Protein AF-A0AAW0FGU8-F1 (afdb_monomer_lite)

Radius of gyration: 31.49 Å; chains: 1; bounding box: 56×89×68 Å

Sequence (463 aa):
MLFLRPDGFQIVSLPYLSRLSPVSTYTFKPSKFNVHYHASGVPIQNTLNVLKDVLYTWLDIPKSREAEYSCILVDMLQKHLGAVVLYLPGVRKMCYDVPPWVYTNLTESQGTHFQEEPLRAFDSAVKRLRTKMLVSPEGNQLSKLWSSYIKFITNIRSGPRGVPVAIQEYNNPVLSPLHFQRFTEFLRHSLLFVGGKLPPSDKFYNLLNDQPDFFLPLREFAPSWHNFVSQTKGHARYLQTPLGLFNLLVFRILCFNTPAARQESFTFTLQTLKDFRWRHRKDQSYYFNSHSYGSPCDGWEKESLMERYWLTANHTWPAWIKEKETNDDLNSFSKFVDWLDNSKDPSDGVRDFFMVGDLTGMLIAGDLAYAGVIDKPTVEEMGKLIAKVSKGAIAGLVYLRLLPQQPKNYIYPEYQVVHAFKEIHNHLKDELSDEEWNNMGMDTIVLEHSLCKLKRMYREKVV

Structure (mmCIF, N/CA/C/O backbone):
data_AF-A0AAW0FGU8-F1
#
_entry.id   AF-A0AAW0FGU8-F1
#
loop_
_atom_site.group_PDB
_atom_site.id
_atom_site.type_symbol
_atom_site.label_atom_id
_atom_site.label_alt_id
_atom_site.label_comp_id
_atom_site.label_asym_id
_atom_site.label_entity_id
_atom_site.label_seq_id
_atom_site.pdbx_PDB_ins_code
_atom_site.Cartn_x
_atom_site.Cartn_y
_atom_site.Cartn_z
_atom_site.occupancy
_atom_site.B_iso_or_equiv
_atom_site.auth_seq_id
_atom_site.auth_comp_id
_atom_site.auth_asym_id
_atom_site.auth_atom_id
_atom_site.pdbx_PDB_model_num
ATOM 1 N N . MET A 1 1 ? -26.557 59.900 10.340 1.00 42.66 1 MET A N 1
ATOM 2 C CA . MET A 1 1 ? -26.204 60.227 8.934 1.00 42.66 1 MET A CA 1
ATOM 3 C C . MET A 1 1 ? -24.879 60.983 8.961 1.00 42.66 1 MET A C 1
ATOM 5 O O . MET A 1 1 ? -24.715 61.793 9.865 1.00 42.66 1 MET A O 1
ATOM 9 N N . LEU A 1 2 ? -23.929 60.695 8.064 1.00 33.50 2 LEU A N 1
ATOM 10 C CA . LEU A 1 2 ? -22.627 61.384 8.010 1.00 33.50 2 LEU A CA 1
ATOM 11 C C . LEU A 1 2 ? -22.703 62.557 7.027 1.00 33.50 2 LEU A C 1
ATOM 13 O O . LEU A 1 2 ? -23.061 62.350 5.872 1.00 33.50 2 LEU A O 1
ATOM 17 N N . PHE A 1 3 ? -22.341 63.760 7.478 1.00 35.31 3 PHE A N 1
ATOM 18 C CA . PHE A 1 3 ? -22.132 64.911 6.601 1.00 35.31 3 PHE A CA 1
ATOM 19 C C . PHE A 1 3 ? -20.652 65.289 6.602 1.00 35.31 3 PHE A C 1
ATOM 21 O O . PHE A 1 3 ? -20.038 65.450 7.659 1.00 35.31 3 PHE A O 1
ATOM 28 N N . LEU A 1 4 ? -20.092 65.428 5.405 1.00 29.98 4 LEU A N 1
ATOM 29 C CA . LEU A 1 4 ? -18.743 65.932 5.179 1.00 29.98 4 LEU A CA 1
ATOM 30 C C . LEU A 1 4 ? -18.777 67.460 5.112 1.00 29.98 4 LEU A C 1
ATOM 32 O O . LEU A 1 4 ? -19.559 68.028 4.348 1.00 29.98 4 LEU A O 1
ATOM 36 N N . ARG A 1 5 ? -17.916 68.118 5.893 1.00 39.12 5 ARG A N 1
ATOM 37 C CA . ARG A 1 5 ? -17.598 69.542 5.744 1.00 39.12 5 ARG A CA 1
ATOM 38 C C . ARG A 1 5 ? -16.088 69.732 5.549 1.00 39.12 5 ARG A C 1
ATOM 40 O O . ARG A 1 5 ? -15.323 68.837 5.912 1.00 39.12 5 ARG A O 1
ATOM 47 N N . PRO A 1 6 ? -15.652 70.870 4.978 1.00 31.75 6 PRO A N 1
ATOM 48 C CA . PRO A 1 6 ? -14.249 71.108 4.619 1.00 31.75 6 PRO A CA 1
ATOM 49 C C . PRO A 1 6 ? -13.263 71.072 5.799 1.00 31.75 6 PRO A C 1
ATOM 51 O O . PRO A 1 6 ? -12.065 70.905 5.604 1.00 31.75 6 PRO A O 1
ATOM 54 N N . ASP A 1 7 ? -13.761 71.220 7.020 1.00 35.84 7 ASP A N 1
ATOM 55 C CA . ASP A 1 7 ? -13.011 71.397 8.260 1.00 35.84 7 ASP A CA 1
ATOM 56 C C . ASP A 1 7 ? -13.161 70.223 9.253 1.00 35.84 7 ASP A C 1
ATOM 58 O O . ASP A 1 7 ? -12.647 70.280 10.371 1.00 35.84 7 ASP A O 1
ATOM 62 N N . GLY A 1 8 ? -13.797 69.121 8.832 1.00 44.16 8 GLY A N 1
ATOM 63 C CA . GLY A 1 8 ? -13.854 67.862 9.582 1.00 44.16 8 GLY A CA 1
ATOM 64 C C . GLY A 1 8 ? -15.166 67.087 9.418 1.00 44.16 8 GLY A C 1
ATOM 65 O O . GLY A 1 8 ? -16.109 67.525 8.759 1.00 44.16 8 GLY A O 1
ATOM 66 N N . PHE A 1 9 ? -15.231 65.908 10.044 1.00 39.41 9 PHE A N 1
ATOM 67 C CA . PHE A 1 9 ? -16.440 65.080 10.088 1.00 39.41 9 PHE A CA 1
ATOM 68 C C . PHE A 1 9 ? -17.276 65.426 11.317 1.00 39.41 9 PHE A C 1
ATOM 70 O O . PHE A 1 9 ? -16.762 65.436 12.435 1.00 39.41 9 PHE A O 1
ATOM 77 N N . GLN A 1 10 ? -18.578 65.640 11.129 1.00 41.81 10 GLN A N 1
ATOM 78 C CA . GLN A 1 10 ? -19.518 65.772 12.238 1.00 41.81 10 GLN A CA 1
ATOM 79 C C . GLN A 1 10 ? -20.433 64.544 12.276 1.00 41.81 10 GLN A C 1
ATOM 81 O O . GLN A 1 10 ? -21.208 64.296 11.351 1.00 41.81 10 GLN A O 1
ATOM 86 N N . ILE A 1 11 ? -20.350 63.762 13.355 1.00 44.09 11 ILE A N 1
ATOM 87 C CA . ILE A 1 11 ? -21.273 62.650 13.606 1.00 44.09 11 ILE A CA 1
ATOM 88 C C . ILE A 1 11 ? -22.478 63.216 14.350 1.00 44.09 11 ILE A C 1
ATOM 90 O O . ILE A 1 11 ? -22.452 63.390 15.567 1.00 44.09 11 ILE A O 1
ATOM 94 N N . VAL A 1 12 ? -23.549 63.510 13.620 1.00 42.56 12 VAL A N 1
ATOM 95 C CA . VAL A 1 12 ? -24.823 63.894 14.233 1.00 42.56 12 VAL A CA 1
ATOM 96 C C . VAL A 1 12 ? -25.651 62.623 14.424 1.00 42.56 12 VAL A C 1
ATOM 98 O O . VAL A 1 12 ? -26.242 62.100 13.482 1.00 42.56 12 VAL A O 1
ATOM 101 N N . SER A 1 13 ? -25.576 62.103 15.653 1.00 42.41 13 SER A N 1
ATOM 102 C CA . SER A 1 13 ? -26.371 61.039 16.289 1.00 42.41 13 SER A CA 1
ATOM 103 C C . SER A 1 13 ? -26.684 59.768 15.475 1.00 42.41 13 SER A C 1
ATOM 105 O O . SER A 1 13 ? -27.428 59.783 14.494 1.00 42.41 13 SER A O 1
ATOM 107 N N . LEU A 1 14 ? -26.229 58.618 15.979 1.00 40.19 14 LEU A N 1
ATOM 108 C CA . LEU A 1 14 ? -26.871 57.327 15.715 1.00 40.19 14 LEU A CA 1
ATOM 109 C C . LEU A 1 14 ? -27.988 57.132 16.759 1.00 40.19 14 LEU A C 1
ATOM 111 O O . LEU A 1 14 ? -27.693 57.260 17.950 1.00 40.19 14 LEU A O 1
ATOM 115 N N . PRO A 1 15 ? -29.237 56.810 16.368 1.00 37.16 15 PRO A N 1
ATOM 116 C CA . PRO A 1 15 ? -30.381 56.728 17.290 1.00 37.16 15 PRO A CA 1
ATOM 117 C C . PRO A 1 15 ? -30.185 55.785 18.487 1.00 37.16 15 PRO A C 1
ATOM 119 O O . PRO A 1 15 ? -30.842 55.942 19.510 1.00 37.16 15 PRO A O 1
ATOM 122 N N . TYR A 1 16 ? -29.265 54.825 18.378 1.00 39.44 16 TYR A N 1
ATOM 123 C CA . TYR A 1 16 ? -28.982 53.840 19.422 1.00 39.44 16 TYR A CA 1
ATOM 124 C C . TYR A 1 16 ? -27.966 54.299 20.483 1.00 39.44 16 TYR A C 1
ATOM 126 O O . TYR A 1 16 ? -27.900 53.688 21.545 1.00 39.44 16 TYR A O 1
ATOM 134 N N . LEU A 1 17 ? -27.205 55.377 20.250 1.00 40.84 17 LEU A N 1
ATOM 135 C CA . LEU A 1 17 ? -26.174 55.858 21.188 1.00 40.84 17 LEU A CA 1
ATOM 136 C C . LEU A 1 17 ? -26.654 56.969 22.137 1.00 40.84 17 LEU A C 1
ATOM 138 O O . LEU A 1 17 ? -26.015 57.215 23.156 1.00 40.84 17 LEU A O 1
ATOM 142 N N . SER A 1 18 ? -27.801 57.600 21.870 1.00 41.78 18 SER A N 1
ATOM 143 C CA . SER A 1 18 ? -28.363 58.670 22.714 1.00 41.78 18 SER A CA 1
ATOM 144 C C . SER A 1 18 ? -28.844 58.199 24.094 1.00 41.78 18 SER A C 1
ATOM 146 O O . SER A 1 18 ? -29.139 59.027 24.950 1.00 41.78 18 SER A O 1
ATOM 148 N N . ARG A 1 19 ? -28.904 56.881 24.335 1.00 43.34 19 ARG A N 1
ATOM 149 C CA . ARG A 1 19 ? -29.298 56.297 25.628 1.00 43.34 19 ARG A CA 1
ATOM 150 C C . ARG A 1 19 ? -28.135 56.037 26.591 1.00 43.34 19 ARG A C 1
ATOM 152 O O . ARG A 1 19 ? -28.401 55.710 27.741 1.00 43.34 19 ARG A O 1
ATOM 159 N N . LEU A 1 20 ? -26.876 56.167 26.156 1.00 40.97 20 LEU A N 1
ATOM 160 C CA . LEU A 1 20 ? -25.706 55.804 26.975 1.00 40.97 20 LEU A CA 1
ATOM 161 C C . LEU A 1 20 ? -24.888 56.997 27.500 1.00 40.97 20 LEU A C 1
ATOM 163 O O . LEU A 1 20 ? -24.044 56.793 28.365 1.00 40.97 20 LEU A O 1
ATOM 167 N N . SER A 1 21 ? -25.136 58.228 27.037 1.00 38.25 21 SER A N 1
ATOM 168 C CA . SER A 1 21 ? -24.604 59.469 27.633 1.00 38.25 21 SER A CA 1
ATOM 169 C C . SER A 1 21 ? -25.228 60.697 26.943 1.00 38.25 21 SER A C 1
ATOM 171 O O . SER A 1 21 ? -25.396 60.656 25.719 1.00 38.25 21 SER A O 1
ATOM 173 N N . PRO A 1 22 ? -25.580 61.792 27.648 1.00 35.50 22 PRO A N 1
ATOM 174 C CA . PRO A 1 22 ? -26.042 63.009 26.992 1.00 35.50 22 PRO A CA 1
ATOM 175 C C . PRO A 1 22 ? -24.911 63.657 26.174 1.00 35.50 22 PRO A C 1
ATOM 177 O O . PRO A 1 22 ? -23.786 63.828 26.634 1.00 35.50 22 PRO A O 1
ATOM 180 N N . VAL A 1 23 ? -25.266 63.970 24.926 1.00 40.06 23 VAL A N 1
ATOM 181 C CA . VAL A 1 23 ? -24.579 64.759 23.889 1.00 40.06 23 VAL A CA 1
ATOM 182 C C . VAL A 1 23 ? -23.199 65.303 24.280 1.00 40.06 23 VAL A C 1
ATOM 184 O O . VAL A 1 23 ? -23.074 66.355 24.899 1.00 40.06 23 VAL A O 1
ATOM 187 N N . SER A 1 24 ? -22.148 64.623 23.825 1.00 36.38 24 SER A N 1
ATOM 188 C CA . SER A 1 24 ? -20.802 65.191 23.734 1.00 36.38 24 SER A CA 1
ATOM 189 C C . SER A 1 24 ? -20.474 65.416 22.262 1.00 36.38 24 SER A C 1
ATOM 191 O O . SER A 1 24 ? -20.424 64.470 21.475 1.00 36.38 24 SER A O 1
ATOM 193 N N . THR A 1 25 ? -20.297 66.672 21.868 1.00 37.66 25 THR A N 1
ATOM 194 C CA . THR A 1 25 ? -19.850 67.041 20.523 1.00 37.66 25 THR A CA 1
ATOM 195 C C . THR A 1 25 ? -18.331 66.903 20.475 1.00 37.66 25 THR A C 1
ATOM 197 O O . THR A 1 25 ? -17.628 67.602 21.200 1.00 37.66 25 THR A O 1
ATOM 200 N N . TYR A 1 26 ? -17.811 66.002 19.642 1.00 38.72 26 TYR A N 1
ATOM 201 C CA . TYR A 1 26 ? -16.367 65.820 19.481 1.00 38.72 26 TYR A CA 1
ATOM 202 C C . TYR A 1 26 ? -15.890 66.543 18.224 1.00 38.72 26 TYR A C 1
ATOM 204 O O . TYR A 1 26 ? -16.331 66.226 17.120 1.00 38.72 26 TYR A O 1
ATOM 212 N N . THR A 1 27 ? -14.969 67.489 18.394 1.00 34.97 27 THR A N 1
ATOM 213 C CA . THR A 1 27 ? -14.292 68.173 17.287 1.00 34.97 27 THR A CA 1
ATOM 214 C C . THR A 1 27 ? -12.825 67.770 17.305 1.00 34.97 27 THR A C 1
ATOM 216 O O . THR A 1 27 ? -12.114 68.044 18.270 1.00 34.97 27 THR A O 1
ATOM 219 N N . PHE A 1 28 ? -12.361 67.102 16.252 1.00 34.12 28 PHE A N 1
ATOM 220 C CA . PHE A 1 28 ? -10.967 66.683 16.131 1.00 34.12 28 PHE A CA 1
ATOM 221 C C . PHE A 1 28 ? -10.153 67.774 15.418 1.00 34.12 28 PHE A C 1
ATOM 223 O O . PHE A 1 28 ? -10.487 68.147 14.296 1.00 34.12 28 PHE A O 1
ATOM 230 N N . LYS A 1 29 ? -9.083 68.283 16.049 1.00 34.47 29 LYS A N 1
ATOM 231 C CA . LYS A 1 29 ? -8.092 69.172 15.413 1.00 34.47 29 LYS A CA 1
ATOM 232 C C . LYS A 1 29 ? -6.699 68.536 15.483 1.00 34.47 29 LYS A C 1
ATOM 234 O O . LYS A 1 29 ? -6.227 68.259 16.586 1.00 34.47 29 LYS A O 1
ATOM 239 N N . PRO A 1 30 ? -6.014 68.311 14.351 1.00 33.72 30 PRO A N 1
ATOM 240 C CA . PRO A 1 30 ? -4.743 67.607 14.354 1.00 33.72 30 PRO A CA 1
ATOM 241 C C . PRO A 1 30 ? -3.573 68.584 14.523 1.00 33.72 30 PRO A C 1
ATOM 243 O O . PRO A 1 30 ? -3.011 69.054 13.540 1.00 33.72 30 PRO A O 1
ATOM 246 N N . SER A 1 31 ? -3.148 68.857 15.760 1.00 35.03 31 SER A N 1
ATOM 247 C CA . SER A 1 31 ? -1.745 69.228 16.009 1.00 35.03 31 SER A CA 1
ATOM 248 C C . SER A 1 31 ? -1.319 69.053 17.474 1.00 35.03 31 SER A C 1
ATOM 250 O O . SER A 1 31 ? -1.794 69.770 18.346 1.00 35.03 31 SER A O 1
ATOM 252 N N . LYS A 1 32 ? -0.337 68.161 17.672 1.00 37.69 32 LYS A N 1
ATOM 253 C CA . LYS A 1 32 ? 0.725 68.154 18.702 1.00 37.69 32 LYS A CA 1
ATOM 254 C C . LYS A 1 32 ? 0.343 68.170 20.203 1.00 37.69 32 LYS A C 1
ATOM 256 O O . LYS A 1 32 ? 0.191 69.230 20.791 1.00 37.69 32 LYS A O 1
ATOM 261 N N . PHE A 1 33 ? 0.384 66.979 20.819 1.00 35.44 33 PHE A N 1
ATOM 262 C CA . PHE A 1 33 ? 1.304 66.501 21.889 1.00 35.44 33 PHE A CA 1
ATOM 263 C C . PHE A 1 33 ? 0.631 65.619 22.962 1.00 35.44 33 PHE A C 1
ATOM 265 O O . PHE A 1 33 ? -0.576 65.669 23.165 1.00 35.44 33 PHE A O 1
ATOM 272 N N . ASN A 1 34 ? 1.478 64.792 23.595 1.00 36.25 34 ASN A N 1
ATOM 273 C CA . ASN A 1 34 ? 1.285 63.910 24.754 1.00 36.25 34 ASN A CA 1
ATOM 274 C C . ASN A 1 34 ? 0.032 64.156 25.604 1.00 36.25 34 ASN A C 1
ATOM 276 O O . ASN A 1 34 ? -0.145 65.232 26.171 1.00 36.25 34 ASN A O 1
ATOM 280 N N . VAL A 1 35 ? -0.751 63.094 25.806 1.00 31.06 35 VAL A N 1
ATOM 281 C CA . VAL A 1 35 ? -1.827 63.068 26.798 1.00 31.06 35 VAL A CA 1
ATOM 282 C C . VAL A 1 35 ? -1.398 62.199 27.979 1.00 31.06 35 VAL A C 1
ATOM 284 O O . VAL A 1 35 ? -1.205 60.993 27.831 1.00 31.06 35 VAL A O 1
ATOM 287 N N . HIS A 1 36 ? -1.257 62.810 29.156 1.00 28.75 36 HIS A N 1
ATOM 288 C CA . HIS A 1 36 ? -1.268 62.085 30.426 1.00 28.75 36 HIS A CA 1
ATOM 289 C C . HIS A 1 36 ? -2.723 61.853 30.838 1.00 28.75 36 HIS A C 1
ATOM 291 O O . HIS A 1 36 ? -3.495 62.804 30.944 1.00 28.75 36 HIS A O 1
ATOM 297 N N . TYR A 1 37 ? -3.089 60.597 31.091 1.00 32.12 37 TYR A N 1
ATOM 298 C CA . TYR A 1 37 ? -4.402 60.245 31.623 1.00 32.12 37 TYR A CA 1
ATOM 299 C C . TYR A 1 37 ? -4.296 59.846 33.095 1.00 32.12 37 TYR A C 1
ATOM 301 O O . TYR A 1 37 ? -3.617 58.881 33.437 1.00 32.12 37 TYR A O 1
ATOM 309 N N . HIS A 1 38 ? -5.050 60.546 33.941 1.00 37.31 38 HIS A N 1
ATOM 310 C CA . HIS A 1 38 ? -5.568 60.020 35.200 1.00 37.31 38 HIS A CA 1
ATOM 311 C C . HIS A 1 38 ? -7.092 59.928 35.070 1.00 37.31 38 HIS A C 1
ATOM 313 O O . HIS A 1 38 ? -7.785 60.934 35.176 1.00 37.31 38 HIS A O 1
ATOM 319 N N . ALA A 1 39 ? -7.610 58.729 34.796 1.00 34.81 39 ALA A N 1
ATOM 320 C CA . ALA A 1 39 ? -9.030 58.397 34.928 1.00 34.81 39 ALA A CA 1
ATOM 321 C C . ALA A 1 39 ? -9.208 56.870 34.990 1.00 34.81 39 ALA A C 1
ATOM 323 O O . ALA A 1 39 ? -8.547 56.118 34.275 1.00 34.81 39 ALA A O 1
ATOM 324 N N . SER A 1 40 ? -10.087 56.414 35.876 1.00 40.50 40 SER A N 1
ATOM 325 C CA . SER A 1 40 ? -10.296 55.024 36.286 1.00 40.50 40 SER A CA 1
ATOM 326 C C . SER A 1 40 ? -10.859 54.110 35.179 1.00 40.50 40 SER A C 1
ATOM 328 O O . SER A 1 40 ? -12.062 53.945 35.000 1.00 40.50 40 SER A O 1
ATOM 330 N N . GLY A 1 41 ? -9.948 53.448 34.466 1.00 46.19 41 GLY A N 1
ATOM 331 C CA . GLY A 1 41 ? -9.896 51.990 34.269 1.00 46.19 41 GLY A CA 1
ATOM 332 C C . GLY A 1 41 ? -10.886 51.275 33.339 1.00 46.19 41 GLY A C 1
ATOM 333 O O . GLY A 1 41 ? -10.450 50.401 32.599 1.00 46.19 41 GLY A O 1
ATOM 334 N N . VAL A 1 42 ? -12.187 51.576 33.348 1.00 44.78 42 VAL A N 1
ATOM 335 C CA . VAL A 1 42 ? -13.185 50.640 32.767 1.00 44.78 42 VAL A CA 1
ATOM 336 C C . VAL A 1 42 ? -14.024 51.233 31.621 1.00 44.78 42 VAL A C 1
ATOM 338 O O . VAL A 1 42 ? -14.123 50.592 30.572 1.00 44.78 42 VAL A O 1
ATOM 341 N N . PRO A 1 43 ? -14.571 52.463 31.708 1.00 45.34 43 PRO A N 1
ATOM 342 C CA . PRO A 1 43 ? -15.456 52.983 30.655 1.00 45.34 43 PRO A CA 1
ATOM 343 C C . PRO A 1 43 ? -14.722 53.346 29.352 1.00 45.34 43 PRO A C 1
ATOM 345 O O . PRO A 1 43 ? -15.242 53.144 28.252 1.00 45.34 43 PRO A O 1
ATOM 348 N N . ILE A 1 44 ? -13.483 53.838 29.464 1.00 45.84 44 ILE A N 1
ATOM 349 C CA . ILE A 1 44 ? -12.652 54.219 28.311 1.00 45.84 44 ILE A CA 1
ATOM 350 C C . ILE A 1 44 ? -12.222 52.975 27.531 1.00 45.84 44 ILE A C 1
ATOM 352 O O . ILE A 1 44 ? -12.297 52.959 26.305 1.00 45.84 44 ILE A O 1
ATOM 356 N N . GLN A 1 45 ? -11.840 51.906 28.234 1.00 45.94 45 GLN A N 1
ATOM 357 C CA . GLN A 1 45 ? -11.391 50.675 27.592 1.00 45.94 45 GLN A CA 1
ATOM 358 C C . GLN A 1 45 ? -12.525 49.994 26.819 1.00 45.94 45 GLN A C 1
ATOM 360 O O . GLN A 1 45 ? -12.317 49.546 25.694 1.00 45.94 45 GLN A O 1
ATOM 365 N N . ASN A 1 46 ? -13.740 49.992 27.369 1.00 46.12 46 ASN A N 1
ATOM 366 C CA . ASN A 1 46 ? -14.908 49.431 26.689 1.00 46.12 46 ASN A CA 1
ATOM 367 C C . ASN A 1 46 ? -15.283 50.237 25.439 1.00 46.12 46 ASN A C 1
ATOM 369 O O . ASN A 1 46 ? -15.575 49.658 24.395 1.00 46.12 46 ASN A O 1
ATOM 373 N N . THR A 1 47 ? -15.188 51.566 25.508 1.00 45.28 47 THR A N 1
ATOM 374 C CA . THR A 1 47 ? -15.439 52.446 24.357 1.00 45.28 47 THR A CA 1
ATOM 375 C C . THR A 1 47 ? -14.390 52.246 23.257 1.00 45.28 47 THR A C 1
ATOM 377 O O . THR A 1 47 ? -14.739 52.160 22.082 1.00 45.28 47 THR A O 1
ATOM 380 N N . LEU A 1 48 ? -13.112 52.098 23.627 1.00 45.00 48 LEU A N 1
ATOM 381 C CA . LEU A 1 48 ? -12.025 51.802 22.689 1.00 45.00 48 LEU A CA 1
ATOM 382 C C . LEU A 1 48 ? -12.165 50.419 22.048 1.00 45.00 48 LEU A C 1
ATOM 384 O O . LEU A 1 48 ? -11.873 50.275 20.865 1.00 45.00 48 LEU A O 1
ATOM 388 N N . ASN A 1 49 ? -12.627 49.419 22.796 1.00 50.94 49 ASN A N 1
ATOM 389 C CA . ASN A 1 49 ? -12.833 48.072 22.269 1.00 50.94 49 ASN A CA 1
ATOM 390 C C . ASN A 1 49 ? -13.991 48.038 21.259 1.00 50.94 49 ASN A C 1
ATOM 392 O O . ASN A 1 49 ? -13.834 47.473 20.183 1.00 50.94 49 ASN A O 1
ATOM 396 N N . VAL A 1 50 ? -15.101 48.728 21.540 1.00 51.22 50 VAL A N 1
ATOM 397 C CA . VAL A 1 50 ? -16.225 48.842 20.593 1.00 51.22 50 VAL A CA 1
ATOM 398 C C . VAL A 1 50 ? -15.818 49.622 19.338 1.00 51.22 50 VAL A C 1
ATOM 400 O O . VAL A 1 50 ? -16.138 49.205 18.228 1.00 51.22 50 VAL A O 1
ATOM 403 N N . LEU A 1 51 ? -15.066 50.719 19.481 1.00 45.25 51 LEU A N 1
ATOM 404 C CA . LEU A 1 51 ? -14.526 51.465 18.337 1.00 45.25 51 LEU A CA 1
ATOM 405 C C . LEU A 1 51 ? -13.566 50.617 17.498 1.00 45.25 51 LEU A C 1
ATOM 407 O O . LEU A 1 51 ? -13.631 50.674 16.273 1.00 45.25 51 LEU A O 1
ATOM 411 N N . LYS A 1 52 ? -12.712 49.808 18.135 1.00 48.22 52 LYS A N 1
ATOM 412 C CA . LYS A 1 52 ? -11.833 48.860 17.442 1.00 48.22 52 LYS A CA 1
ATOM 413 C C . LYS A 1 52 ? -12.624 47.807 16.681 1.00 48.22 52 LYS A C 1
ATOM 415 O O . LYS A 1 52 ? -12.344 47.607 15.510 1.00 48.22 52 LYS A O 1
ATOM 420 N N . ASP A 1 53 ? -13.635 47.197 17.290 1.00 49.06 53 ASP A N 1
ATOM 421 C CA . ASP A 1 53 ? -14.450 46.176 16.626 1.00 49.06 53 ASP A CA 1
ATOM 422 C C . ASP A 1 53 ? -15.242 46.738 15.445 1.00 49.06 53 ASP A C 1
ATOM 424 O O . ASP A 1 53 ? -15.332 46.091 14.398 1.00 49.06 53 ASP A O 1
ATOM 428 N N . VAL A 1 54 ? -15.767 47.959 15.577 1.00 45.06 54 VAL A N 1
ATOM 429 C CA . VAL A 1 54 ? -16.416 48.665 14.469 1.00 45.06 54 VAL A CA 1
ATOM 430 C C . VAL A 1 54 ? -15.400 48.942 13.367 1.00 45.06 54 VAL A C 1
ATOM 432 O O . VAL A 1 54 ? -15.667 48.587 12.228 1.00 45.06 54 VAL A O 1
ATOM 435 N N . LEU A 1 55 ? -14.220 49.487 13.680 1.00 43.44 55 LEU A N 1
ATOM 436 C CA . LEU A 1 55 ? -13.186 49.782 12.681 1.00 43.44 55 LEU A CA 1
ATOM 437 C C . LEU A 1 55 ? -12.633 48.519 12.008 1.00 43.44 55 LEU A C 1
ATOM 439 O O . LEU A 1 55 ? -12.464 48.521 10.796 1.00 43.44 55 LEU A O 1
ATOM 443 N N . TYR A 1 56 ? -12.413 47.429 12.744 1.00 51.69 56 TYR A N 1
ATOM 444 C CA . TYR A 1 56 ? -11.971 46.151 12.180 1.00 51.69 56 TYR A CA 1
ATOM 445 C C . TYR A 1 56 ? -13.030 45.525 11.277 1.00 51.69 56 TYR A C 1
ATOM 447 O O . TYR A 1 56 ? -12.687 44.966 10.245 1.00 51.69 56 TYR A O 1
ATOM 455 N N . THR A 1 57 ? -14.311 45.660 11.625 1.00 46.81 57 THR A N 1
ATOM 456 C CA . THR A 1 57 ? -15.414 45.160 10.793 1.00 46.81 57 THR A CA 1
ATOM 457 C C . THR A 1 57 ? -15.638 46.043 9.563 1.00 46.81 57 THR A C 1
ATOM 459 O O . THR A 1 57 ? -15.953 45.541 8.493 1.00 46.81 57 THR A O 1
ATOM 462 N N . TRP A 1 58 ? -15.469 47.361 9.692 1.00 41.34 58 TRP A N 1
ATOM 463 C CA . TRP A 1 58 ? -15.688 48.306 8.593 1.00 41.34 58 TRP A CA 1
ATOM 464 C C . TRP A 1 58 ? -14.529 48.339 7.594 1.00 41.34 58 TRP A C 1
ATOM 466 O O . TRP A 1 58 ? -14.747 48.590 6.414 1.00 41.34 58 TRP A O 1
ATOM 476 N N . LEU A 1 59 ? -13.309 48.079 8.069 1.00 41.03 59 LEU A N 1
ATOM 477 C CA . LEU A 1 59 ? -12.087 48.037 7.264 1.00 41.03 59 LEU A CA 1
ATOM 478 C C . LEU A 1 59 ? -11.652 46.603 6.915 1.00 41.03 59 LEU A C 1
ATOM 480 O O . LEU A 1 59 ? -10.580 46.437 6.349 1.00 41.03 59 LEU A O 1
ATOM 484 N N . ASP A 1 60 ? -12.446 45.594 7.289 1.00 43.69 60 ASP A N 1
ATOM 485 C CA . ASP A 1 60 ? -12.203 44.153 7.089 1.00 43.69 60 ASP A CA 1
ATOM 486 C C . ASP A 1 60 ? -10.803 43.669 7.542 1.00 43.69 60 ASP A C 1
ATOM 488 O O . ASP A 1 60 ? -10.171 42.800 6.944 1.00 43.69 60 ASP A O 1
ATOM 492 N N . ILE A 1 61 ? -10.281 44.256 8.626 1.00 48.72 61 ILE A N 1
ATOM 493 C CA . ILE A 1 61 ? -8.954 43.937 9.176 1.00 48.72 61 ILE A CA 1
ATOM 494 C C . ILE A 1 61 ? -9.045 42.642 10.014 1.00 48.72 61 ILE A C 1
ATOM 496 O O . ILE A 1 61 ? -9.934 42.537 10.8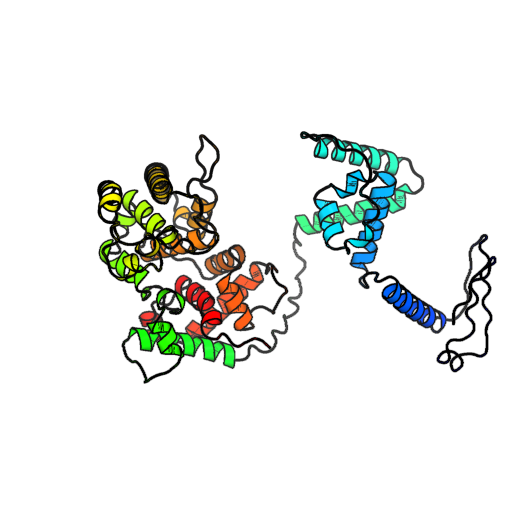67 1.00 48.72 61 ILE A O 1
ATOM 500 N N . PRO A 1 62 ? -8.123 41.665 9.851 1.00 49.94 62 PRO A N 1
ATOM 501 C CA . PRO A 1 62 ? -8.150 40.416 10.613 1.00 49.94 62 PRO A CA 1
ATOM 502 C C . PRO A 1 62 ? -8.069 40.648 12.130 1.00 49.94 62 PRO A C 1
ATOM 504 O O . PRO A 1 62 ? -7.214 41.383 12.616 1.00 49.94 62 PRO A O 1
ATOM 507 N N . LYS A 1 63 ? -8.937 39.972 12.894 1.00 50.66 63 LYS A N 1
ATOM 508 C CA . LYS A 1 63 ? -9.116 40.186 14.345 1.00 50.66 63 LYS A CA 1
ATOM 509 C C . LYS A 1 63 ? -8.048 39.533 15.244 1.00 50.66 63 LYS A C 1
ATOM 511 O O . LYS A 1 63 ? -8.140 39.662 16.464 1.00 50.66 63 LYS A O 1
ATOM 516 N N . SER A 1 64 ? -7.066 38.806 14.698 1.00 62.94 64 SER A N 1
ATOM 517 C CA . SER A 1 64 ? -6.047 38.124 15.513 1.00 62.94 64 SER A CA 1
ATOM 518 C C . SER A 1 64 ? -4.793 38.984 15.708 1.00 62.94 64 SER A C 1
ATOM 520 O O . SER A 1 64 ? -4.272 39.591 14.772 1.00 62.94 64 SER A O 1
ATOM 522 N N . ARG A 1 65 ? -4.261 38.996 16.938 1.00 53.75 65 ARG A N 1
ATOM 523 C CA . ARG A 1 65 ? -3.005 39.697 17.273 1.00 53.75 65 ARG A CA 1
ATOM 524 C C . ARG A 1 65 ? -1.822 39.218 16.427 1.00 53.75 65 ARG A C 1
ATOM 526 O O . ARG A 1 65 ? -0.930 39.996 16.121 1.00 53.75 65 ARG A O 1
ATOM 533 N N . GLU A 1 66 ? -1.808 37.949 16.035 1.00 49.41 66 GLU A N 1
ATOM 534 C CA . GLU A 1 66 ? -0.748 37.372 15.200 1.00 49.41 66 GLU A CA 1
ATOM 535 C C . GLU A 1 66 ? -0.746 37.946 13.778 1.00 49.41 66 GLU A C 1
ATOM 537 O O . GLU A 1 66 ? 0.326 38.215 13.228 1.00 49.41 66 GLU A O 1
ATOM 542 N N . ALA A 1 67 ? -1.925 38.212 13.207 1.00 52.59 67 ALA A N 1
ATOM 543 C CA . ALA A 1 67 ? -2.045 38.893 11.922 1.00 52.59 67 ALA A CA 1
ATOM 544 C C . ALA A 1 67 ? -1.622 40.368 12.034 1.00 52.59 67 ALA A C 1
ATOM 546 O O . ALA A 1 67 ? -0.885 40.860 11.182 1.00 52.59 67 ALA A O 1
ATOM 547 N N . GLU A 1 68 ? -1.994 41.048 13.125 1.00 52.53 68 GLU A N 1
ATOM 548 C CA . GLU A 1 68 ? -1.571 42.428 13.408 1.00 52.53 68 GLU A CA 1
ATOM 549 C C . GLU A 1 68 ? -0.036 42.551 13.471 1.00 52.53 68 GLU A C 1
ATOM 551 O O . GLU A 1 68 ? 0.550 43.404 12.803 1.00 52.53 68 GLU A O 1
ATOM 556 N N . TYR A 1 69 ? 0.644 41.651 14.192 1.00 55.59 69 TYR A N 1
ATOM 557 C CA . TYR A 1 69 ? 2.109 41.653 14.278 1.00 55.59 69 TYR A CA 1
ATOM 558 C C . TYR A 1 69 ? 2.797 41.275 12.963 1.00 55.59 69 TYR A C 1
ATOM 560 O O . TYR A 1 69 ? 3.852 41.830 12.649 1.00 55.59 69 TYR A O 1
ATOM 568 N N . SER A 1 70 ? 2.201 40.376 12.178 1.00 53.62 70 SER A N 1
ATOM 569 C CA . SER A 1 70 ? 2.721 40.007 10.857 1.00 53.62 70 SER A CA 1
ATOM 570 C C . SER A 1 70 ? 2.644 41.185 9.883 1.00 53.62 70 SER A C 1
ATOM 572 O O . SER A 1 70 ? 3.623 41.481 9.200 1.00 53.62 70 SER A O 1
ATOM 574 N N . CYS A 1 71 ? 1.539 41.936 9.894 1.00 54.50 71 CYS A N 1
ATOM 575 C CA . CYS A 1 71 ? 1.388 43.159 9.106 1.00 54.50 71 CYS A CA 1
ATOM 576 C C . CYS A 1 71 ? 2.384 44.252 9.526 1.00 54.50 71 CYS A C 1
ATOM 578 O O . CYS A 1 71 ? 3.008 44.865 8.661 1.00 54.50 71 CYS A O 1
ATOM 580 N N . ILE A 1 72 ? 2.593 44.461 10.834 1.00 60.31 72 ILE A N 1
ATOM 581 C CA . ILE A 1 72 ? 3.582 45.429 11.346 1.00 60.31 72 ILE A CA 1
ATOM 582 C C . ILE A 1 72 ? 5.000 45.050 10.899 1.00 60.31 72 ILE A C 1
ATOM 584 O O . ILE A 1 72 ? 5.760 45.909 10.455 1.00 60.31 72 ILE A O 1
ATOM 588 N N . LEU A 1 73 ? 5.363 43.767 10.981 1.00 56.22 73 LEU A N 1
ATOM 589 C CA . LEU A 1 73 ? 6.681 43.290 10.567 1.00 56.22 73 LEU A CA 1
ATOM 590 C C . LEU A 1 73 ? 6.906 43.473 9.059 1.00 56.22 73 LEU A C 1
ATOM 592 O O . LEU A 1 73 ? 7.974 43.932 8.655 1.00 56.22 73 LEU A O 1
ATOM 596 N N . VAL A 1 74 ? 5.908 43.150 8.231 1.00 59.28 74 VAL A N 1
ATOM 597 C CA . VAL A 1 74 ? 5.976 43.327 6.773 1.00 59.28 74 VAL A CA 1
ATOM 598 C C . VAL A 1 74 ? 6.089 44.810 6.397 1.00 59.28 74 VAL A C 1
ATOM 600 O O . VAL A 1 74 ? 6.949 45.153 5.588 1.00 59.28 74 VAL A O 1
ATOM 603 N N . ASP A 1 75 ? 5.315 45.699 7.030 1.00 58.06 75 ASP A N 1
ATOM 604 C CA . ASP A 1 75 ? 5.396 47.154 6.818 1.00 58.06 75 ASP A CA 1
ATOM 605 C C . ASP A 1 75 ? 6.771 47.720 7.217 1.00 58.06 75 ASP A C 1
ATOM 607 O O . ASP A 1 75 ? 7.384 48.482 6.463 1.00 58.06 75 ASP A O 1
ATOM 611 N N . MET A 1 76 ? 7.321 47.289 8.359 1.00 59.38 76 MET A N 1
ATOM 612 C CA . MET A 1 76 ? 8.675 47.667 8.778 1.00 59.38 76 MET A CA 1
ATOM 613 C C . MET A 1 76 ? 9.732 47.209 7.766 1.00 59.38 76 MET A C 1
ATOM 615 O O . MET A 1 76 ? 10.608 47.986 7.380 1.00 59.38 76 MET A O 1
ATOM 619 N N . LEU A 1 77 ? 9.654 45.956 7.316 1.00 55.94 77 LEU A N 1
ATOM 620 C CA . LEU A 1 77 ? 10.585 45.403 6.336 1.00 55.94 77 LEU A CA 1
ATOM 621 C C . LEU A 1 77 ? 10.496 46.145 4.998 1.00 55.94 77 LEU A C 1
ATOM 623 O O . LEU A 1 77 ? 11.528 46.501 4.431 1.00 55.94 77 LEU A O 1
ATOM 627 N N . GLN A 1 78 ? 9.287 46.438 4.523 1.00 61.19 78 GLN A N 1
ATOM 628 C CA . GLN A 1 78 ? 9.061 47.153 3.269 1.00 61.19 78 GLN A CA 1
ATOM 629 C C . GLN A 1 78 ? 9.568 48.601 3.328 1.00 61.19 78 GLN A C 1
ATOM 631 O O . GLN A 1 78 ? 10.231 49.047 2.392 1.00 61.19 78 GLN A O 1
ATOM 636 N N . LYS A 1 79 ? 9.336 49.328 4.430 1.00 54.88 79 LYS A N 1
ATOM 637 C CA . LYS A 1 79 ? 9.838 50.705 4.617 1.00 54.88 79 LYS A CA 1
ATOM 638 C C . LYS A 1 79 ? 11.361 50.800 4.578 1.00 54.88 79 LYS A C 1
ATOM 640 O O . LYS A 1 79 ? 11.901 51.808 4.129 1.00 54.88 79 LYS A O 1
ATOM 645 N N . HIS A 1 80 ? 12.058 49.769 5.050 1.00 50.53 80 HIS A N 1
ATOM 646 C CA . HIS A 1 80 ? 13.517 49.788 5.162 1.00 50.53 80 HIS A CA 1
ATOM 647 C C . HIS A 1 80 ? 14.251 49.103 4.006 1.00 50.53 80 HIS A C 1
ATOM 649 O O . HIS A 1 80 ? 15.403 49.449 3.742 1.00 50.53 80 HIS A O 1
ATOM 655 N N . LEU A 1 81 ? 13.614 48.143 3.333 1.00 53.06 81 LEU A N 1
ATOM 656 C CA . LEU A 1 81 ? 14.233 47.323 2.285 1.00 53.06 81 LEU A CA 1
ATOM 657 C C . LEU A 1 81 ? 13.576 47.501 0.910 1.00 53.06 81 LEU A C 1
ATOM 659 O O . LEU A 1 81 ? 14.071 46.958 -0.074 1.00 53.06 81 LEU A O 1
ATOM 663 N N . GLY A 1 82 ? 12.497 48.279 0.824 1.00 58.00 82 GLY A N 1
ATOM 664 C CA . GLY A 1 82 ? 11.711 48.457 -0.391 1.00 58.00 82 GLY A CA 1
ATOM 665 C C . GLY A 1 82 ? 10.816 47.255 -0.702 1.00 58.00 82 GLY A C 1
ATOM 666 O O . GLY A 1 82 ? 10.799 46.246 0.005 1.00 58.00 82 GLY A O 1
ATOM 667 N N . ALA A 1 83 ? 10.065 47.351 -1.802 1.00 56.56 83 ALA A N 1
ATOM 668 C CA . ALA A 1 83 ? 9.082 46.339 -2.204 1.00 56.56 83 ALA A CA 1
ATOM 669 C C . ALA A 1 83 ? 9.692 44.956 -2.519 1.00 56.56 83 ALA A C 1
ATOM 671 O O . ALA A 1 83 ? 8.981 43.953 -2.512 1.00 56.56 83 ALA A O 1
ATOM 672 N N . VAL A 1 84 ? 11.011 44.874 -2.743 1.00 53.66 84 VAL A N 1
ATOM 673 C CA . VAL A 1 84 ? 11.714 43.621 -3.071 1.00 53.66 84 VAL A CA 1
ATOM 674 C C . VAL A 1 84 ? 11.597 42.565 -1.964 1.00 53.66 84 VAL A C 1
ATOM 676 O O . VAL A 1 84 ? 11.624 41.367 -2.238 1.00 53.66 84 VAL A O 1
ATOM 679 N N . VAL A 1 85 ? 11.404 42.991 -0.711 1.00 55.97 85 VAL A N 1
ATOM 680 C CA . VAL A 1 85 ? 11.313 42.086 0.442 1.00 55.97 85 VAL A CA 1
ATOM 681 C C . VAL A 1 85 ? 10.087 41.166 0.387 1.00 55.97 85 VAL A C 1
ATOM 683 O O . VAL A 1 85 ? 10.137 40.055 0.910 1.00 55.97 85 VAL A O 1
ATOM 686 N N . LEU A 1 86 ? 9.020 41.578 -0.308 1.00 50.62 86 LEU A N 1
ATOM 687 C CA . LEU A 1 86 ? 7.780 40.806 -0.469 1.00 50.62 86 LEU A CA 1
ATOM 688 C C . LEU A 1 86 ? 7.955 39.573 -1.369 1.00 50.62 86 LEU A C 1
ATOM 690 O O . LEU A 1 86 ? 7.155 38.640 -1.316 1.00 50.62 86 LEU A O 1
ATOM 694 N N . TYR A 1 87 ? 9.021 39.537 -2.171 1.00 54.06 87 TYR A N 1
ATOM 695 C CA . TYR A 1 87 ? 9.334 38.411 -3.052 1.00 54.06 87 TYR A CA 1
ATOM 696 C C . TYR A 1 87 ? 10.176 37.332 -2.364 1.00 54.06 87 TYR A C 1
ATOM 698 O O . TYR A 1 87 ? 10.350 36.244 -2.917 1.00 54.06 87 TYR A O 1
ATOM 706 N N . LEU A 1 88 ? 10.672 37.591 -1.148 1.00 56.91 88 LEU A N 1
ATOM 707 C CA . LEU A 1 88 ? 11.417 36.598 -0.382 1.00 56.91 88 LEU A CA 1
ATOM 708 C C . LEU A 1 88 ? 10.472 35.468 0.048 1.00 56.91 88 LEU A C 1
ATOM 710 O O . LEU A 1 88 ? 9.463 35.758 0.686 1.00 56.91 88 LEU A O 1
ATOM 714 N N . PRO A 1 89 ? 10.785 34.185 -0.213 1.00 49.66 89 PRO A N 1
ATOM 715 C CA . PRO A 1 89 ? 9.858 33.073 0.019 1.00 49.66 89 PRO A CA 1
ATOM 716 C C . PRO A 1 89 ? 9.265 33.011 1.434 1.00 49.66 89 PRO A C 1
ATOM 718 O O . PRO A 1 89 ? 8.094 32.678 1.591 1.00 49.66 89 PRO A O 1
ATOM 721 N N . GLY A 1 90 ? 10.044 33.374 2.460 1.00 51.44 90 GLY A N 1
ATOM 722 C CA . GLY A 1 90 ? 9.579 33.420 3.851 1.00 51.44 90 GLY A CA 1
ATOM 723 C C . GLY A 1 90 ? 8.608 34.569 4.140 1.00 51.44 90 GLY A C 1
ATOM 724 O O . GLY A 1 90 ? 7.586 34.350 4.780 1.00 51.44 90 GLY A O 1
ATOM 725 N N . VAL A 1 91 ? 8.884 35.768 3.619 1.00 52.12 91 VAL A N 1
ATOM 726 C CA . VAL A 1 91 ? 8.003 36.943 3.759 1.00 52.12 91 VAL A CA 1
ATOM 727 C C . VAL A 1 91 ? 6.751 36.757 2.913 1.00 52.12 91 VAL A C 1
ATOM 729 O O . VAL A 1 91 ? 5.648 36.987 3.384 1.00 52.12 91 VAL A O 1
ATOM 732 N N . ARG A 1 92 ? 6.904 36.219 1.701 1.00 47.78 92 ARG A N 1
ATOM 733 C CA . ARG A 1 92 ? 5.807 35.856 0.808 1.00 47.78 92 ARG A CA 1
ATOM 734 C C . ARG A 1 92 ? 4.870 34.832 1.448 1.00 47.78 92 ARG A C 1
ATOM 736 O O . ARG A 1 92 ? 3.660 34.970 1.334 1.00 47.78 92 ARG A O 1
ATOM 743 N N . LYS A 1 93 ? 5.418 33.840 2.161 1.00 48.69 93 LYS A N 1
ATOM 744 C CA . LYS A 1 93 ? 4.634 32.878 2.949 1.00 48.69 93 LYS A CA 1
ATOM 745 C C . LYS A 1 93 ? 3.844 33.564 4.067 1.00 48.69 93 LYS A C 1
ATOM 747 O O . LYS A 1 93 ? 2.677 33.248 4.220 1.00 48.69 93 LYS A O 1
ATOM 752 N N . MET A 1 94 ? 4.438 34.535 4.768 1.00 52.31 94 MET A N 1
ATOM 753 C CA . MET A 1 94 ? 3.732 35.349 5.772 1.00 52.31 94 MET A CA 1
ATOM 754 C C . MET A 1 94 ? 2.664 36.265 5.149 1.00 52.31 94 MET A C 1
ATOM 756 O O . MET A 1 94 ? 1.618 36.479 5.749 1.00 52.31 94 MET A O 1
ATOM 760 N N . CYS A 1 95 ? 2.893 36.784 3.939 1.00 44.50 95 CYS A N 1
ATOM 761 C CA . CYS A 1 95 ? 1.927 37.606 3.206 1.00 44.50 95 CYS A CA 1
ATOM 762 C C . CYS A 1 95 ? 0.741 36.802 2.655 1.00 44.50 95 CYS A C 1
ATOM 764 O O . CYS A 1 95 ? -0.334 37.368 2.502 1.00 44.50 95 CYS A O 1
ATOM 766 N N . TYR A 1 96 ? 0.902 35.505 2.361 1.00 46.34 96 TYR A N 1
ATOM 767 C CA . TYR A 1 96 ? -0.210 34.652 1.914 1.00 46.34 96 TYR A CA 1
ATOM 768 C C . TYR A 1 96 ? -1.262 34.402 3.001 1.00 46.34 96 TYR A C 1
ATOM 770 O O . TYR A 1 96 ? -2.404 34.090 2.669 1.00 46.34 96 TYR A O 1
ATOM 778 N N . ASP A 1 97 ? -0.900 34.593 4.270 1.00 46.50 97 ASP A N 1
ATOM 779 C CA . ASP A 1 97 ? -1.825 34.528 5.404 1.00 46.50 97 ASP A CA 1
ATOM 780 C C . ASP A 1 97 ? -2.578 35.865 5.625 1.00 46.50 97 ASP A C 1
ATOM 782 O O . ASP A 1 97 ? -3.403 35.975 6.533 1.00 46.50 97 ASP A O 1
ATOM 786 N N . VAL A 1 98 ? -2.326 36.884 4.786 1.00 41.22 98 VAL A N 1
ATOM 787 C CA . VAL A 1 98 ? -2.953 38.218 4.825 1.00 41.22 98 VAL A CA 1
ATOM 788 C C . VAL A 1 98 ? -3.818 38.427 3.563 1.00 41.22 98 VAL A C 1
ATOM 790 O O . VAL A 1 98 ? -3.384 38.072 2.465 1.00 41.22 98 VAL A O 1
ATOM 793 N N . PRO A 1 99 ? -5.041 38.996 3.658 1.00 42.19 99 PRO A N 1
ATOM 794 C CA . PRO A 1 99 ? -5.945 39.128 2.512 1.00 42.19 99 PRO A CA 1
ATOM 795 C C . PRO A 1 99 ? -5.331 39.879 1.306 1.00 42.19 99 PRO A C 1
ATOM 797 O O . PRO A 1 99 ? -4.717 40.932 1.493 1.00 42.19 99 PRO A O 1
ATOM 800 N N . PRO A 1 100 ? -5.541 39.415 0.053 1.00 35.88 100 PRO A N 1
ATOM 801 C CA . PRO A 1 100 ? -4.870 39.948 -1.144 1.00 35.88 100 PRO A CA 1
ATOM 802 C C . PRO A 1 100 ? -5.063 41.447 -1.411 1.00 35.88 100 PRO A C 1
ATOM 804 O O . PRO A 1 100 ? -4.196 42.082 -2.011 1.00 35.88 100 PRO A O 1
ATOM 807 N N . TRP A 1 101 ? -6.176 42.032 -0.962 1.00 45.22 101 TRP A N 1
ATOM 808 C CA . TRP A 1 101 ? -6.496 43.444 -1.195 1.00 45.22 101 TRP A CA 1
ATOM 809 C C . TRP A 1 101 ? -5.676 44.417 -0.332 1.00 45.22 101 TRP A C 1
ATOM 811 O O . TRP A 1 101 ? -5.629 45.612 -0.620 1.00 45.22 101 TRP A O 1
ATOM 821 N N . VAL A 1 102 ? -4.944 43.914 0.670 1.00 45.75 102 VAL A N 1
ATOM 822 C CA . VAL A 1 102 ? -3.927 44.689 1.402 1.00 45.75 102 VAL A CA 1
ATOM 823 C C . VAL A 1 102 ? -2.784 45.127 0.467 1.00 45.75 102 VAL A C 1
ATOM 825 O O . VAL A 1 102 ? -2.091 46.103 0.748 1.00 45.75 102 VAL A O 1
ATOM 828 N N . TYR A 1 103 ? -2.620 44.464 -0.686 1.00 42.81 103 TYR A N 1
ATOM 829 C CA . TYR A 1 103 ? -1.513 44.688 -1.620 1.00 42.81 103 TYR A CA 1
ATOM 830 C C . TYR A 1 103 ? -1.946 45.163 -3.023 1.00 42.81 103 TYR A C 1
ATOM 832 O O . TYR A 1 103 ? -1.088 45.395 -3.875 1.00 42.81 103 TYR A O 1
ATOM 840 N N . THR A 1 104 ? -3.245 45.355 -3.296 1.00 31.98 104 THR A N 1
ATOM 841 C CA . THR A 1 104 ? -3.780 45.587 -4.661 1.00 31.98 104 THR A CA 1
ATOM 842 C C . THR A 1 104 ? -3.496 46.952 -5.299 1.00 31.98 104 THR A C 1
ATOM 844 O O . THR A 1 104 ? -4.017 47.225 -6.372 1.00 31.98 104 THR A O 1
ATOM 847 N N . ASN A 1 105 ? -2.619 47.784 -4.734 1.00 36.31 105 ASN A N 1
ATOM 848 C CA . ASN A 1 105 ? -2.163 49.019 -5.397 1.00 36.31 105 ASN A CA 1
ATOM 849 C C . ASN A 1 105 ? -0.722 48.937 -5.933 1.00 36.31 105 ASN A C 1
ATOM 851 O O . ASN A 1 105 ? -0.105 49.964 -6.196 1.00 36.31 105 ASN A O 1
ATOM 855 N N . LEU A 1 106 ? -0.155 47.736 -6.083 1.00 39.62 106 LEU A N 1
ATOM 856 C CA . LEU A 1 106 ? 1.260 47.554 -6.428 1.00 39.62 106 LEU A CA 1
ATOM 857 C C . LEU A 1 106 ? 1.459 46.624 -7.629 1.00 39.62 106 LEU A C 1
ATOM 859 O O . LEU A 1 106 ? 2.205 45.652 -7.565 1.00 39.62 106 LEU A O 1
ATOM 863 N N . THR A 1 107 ? 0.829 46.945 -8.754 1.00 39.62 107 THR A N 1
ATOM 864 C CA . THR A 1 107 ? 1.262 46.433 -10.061 1.00 39.62 107 THR A CA 1
ATOM 865 C C . THR A 1 107 ? 1.292 47.562 -11.069 1.00 39.62 107 THR A C 1
ATOM 867 O O . THR A 1 107 ? 0.445 47.639 -11.945 1.00 39.62 107 THR A O 1
ATOM 870 N N . GLU A 1 108 ? 2.287 48.434 -10.942 1.00 38.44 108 GLU A N 1
ATOM 871 C CA . GLU A 1 108 ? 2.774 49.231 -12.063 1.00 38.44 108 GLU A CA 1
ATOM 872 C C . GLU A 1 108 ? 4.210 49.677 -11.771 1.00 38.44 108 GLU A C 1
ATOM 874 O O . GLU A 1 108 ? 4.465 50.600 -11.001 1.00 38.44 108 GLU A O 1
ATOM 879 N N . SER A 1 109 ? 5.167 48.937 -12.333 1.00 34.16 109 SER A N 1
ATOM 880 C CA . SER A 1 109 ? 6.319 49.459 -13.082 1.00 34.16 109 SER A CA 1
ATOM 881 C C . SER A 1 109 ? 7.537 48.523 -13.012 1.00 34.16 109 SER A C 1
ATOM 883 O O . SER A 1 109 ? 8.069 48.201 -11.956 1.00 34.16 109 SER A O 1
ATOM 885 N N . GLN A 1 110 ? 7.965 48.155 -14.221 1.00 33.22 110 GLN A N 1
ATOM 886 C CA . GLN A 1 110 ? 9.284 47.679 -14.647 1.00 33.22 110 GLN A CA 1
ATOM 887 C C . GLN A 1 110 ? 9.707 46.251 -14.281 1.00 33.22 110 GLN A C 1
ATOM 889 O O . GLN A 1 110 ? 10.037 45.906 -13.151 1.00 33.22 110 GLN A O 1
ATOM 894 N N . GLY A 1 111 ? 9.756 45.426 -15.330 1.00 40.41 111 GLY A N 1
ATOM 895 C CA . GLY A 1 111 ? 10.433 44.141 -15.317 1.00 40.41 111 GLY A CA 1
ATOM 896 C C . GLY A 1 111 ? 11.952 44.280 -15.344 1.00 40.41 111 GLY A C 1
ATOM 897 O O . GLY A 1 111 ? 12.498 45.297 -15.760 1.00 40.41 111 GLY A O 1
ATOM 898 N N . THR A 1 112 ? 12.630 43.219 -14.924 1.00 35.00 112 THR A N 1
ATOM 899 C CA . THR A 1 112 ? 13.873 42.706 -15.519 1.00 35.00 112 THR A CA 1
ATOM 900 C C . THR A 1 112 ? 14.215 41.358 -14.879 1.00 35.00 112 THR A C 1
ATOM 902 O O . THR A 1 112 ? 13.821 41.059 -13.752 1.00 35.00 112 THR A O 1
ATOM 905 N N . HIS A 1 113 ? 14.885 40.517 -15.666 1.00 42.50 113 HIS A N 1
ATOM 906 C CA . HIS A 1 113 ? 15.347 39.167 -15.348 1.00 42.50 113 HIS A CA 1
ATOM 907 C C . HIS A 1 113 ? 16.102 39.058 -14.014 1.00 42.50 113 HIS A C 1
ATOM 909 O O . HIS A 1 113 ? 16.916 39.919 -13.698 1.00 42.50 113 HIS A O 1
ATOM 915 N N . PHE A 1 114 ? 15.930 37.937 -13.303 1.00 31.72 114 PHE A N 1
ATOM 916 C CA . PHE A 1 114 ? 16.805 37.558 -12.191 1.00 31.72 114 PHE A CA 1
ATOM 917 C C . PHE A 1 114 ? 17.376 36.150 -12.380 1.00 31.72 114 PHE A C 1
ATOM 919 O O . PHE A 1 114 ? 16.645 35.160 -12.364 1.00 31.72 114 PHE A O 1
ATOM 926 N N . GLN A 1 115 ? 18.702 36.094 -12.531 1.00 38.25 115 GLN A N 1
ATOM 927 C CA . GLN A 1 115 ? 19.548 34.937 -12.242 1.00 38.25 115 GLN A CA 1
ATOM 928 C C . GLN A 1 115 ? 20.091 35.055 -10.800 1.00 38.25 115 GLN A C 1
ATOM 930 O O . GLN A 1 115 ? 20.383 36.156 -10.346 1.00 38.25 115 GLN A O 1
ATOM 935 N N . GLU A 1 116 ? 20.165 33.916 -10.103 1.00 35.66 116 GLU A N 1
ATOM 936 C CA . GLU A 1 116 ? 20.916 33.493 -8.889 1.00 35.66 116 GLU A CA 1
ATOM 937 C C . GLU A 1 116 ? 21.396 34.450 -7.753 1.00 35.66 116 GLU A C 1
ATOM 939 O O . GLU A 1 116 ? 21.918 33.961 -6.751 1.00 35.66 116 GLU A O 1
ATOM 944 N N . GLU A 1 117 ? 21.166 35.765 -7.753 1.00 41.03 117 GLU A N 1
ATOM 945 C CA . GLU A 1 117 ? 21.622 36.682 -6.682 1.00 41.03 117 GLU A CA 1
ATOM 946 C C . GLU A 1 117 ? 20.726 36.975 -5.434 1.00 41.03 117 GLU A C 1
ATOM 948 O O . GLU A 1 117 ? 21.153 37.778 -4.595 1.00 41.03 117 GLU A O 1
ATOM 953 N N . PRO A 1 118 ? 19.545 36.364 -5.168 1.00 39.19 118 PRO A N 1
ATOM 954 C CA . PRO A 1 118 ? 18.714 36.757 -4.012 1.00 39.19 118 PRO A CA 1
ATOM 955 C C . PRO A 1 118 ? 19.340 36.504 -2.630 1.00 39.19 118 PRO A C 1
ATOM 957 O O . PRO A 1 118 ? 19.164 37.303 -1.710 1.00 39.19 118 PRO A O 1
ATOM 960 N N . LEU A 1 119 ? 20.084 35.405 -2.464 1.00 37.09 119 LEU A N 1
ATOM 961 C CA . LEU A 1 119 ? 20.664 35.021 -1.168 1.00 37.09 119 LEU A CA 1
ATOM 962 C C . LEU A 1 119 ? 21.860 35.904 -0.784 1.00 37.09 119 LEU A C 1
ATOM 964 O O . LEU A 1 119 ? 21.989 36.297 0.373 1.00 37.09 119 LEU A O 1
ATOM 968 N N . ARG A 1 120 ? 22.686 36.309 -1.759 1.00 43.66 120 ARG A N 1
ATOM 969 C CA . ARG A 1 120 ? 23.796 37.250 -1.526 1.00 43.66 120 ARG A CA 1
ATOM 970 C C . ARG A 1 120 ? 23.291 38.662 -1.232 1.00 43.66 120 ARG A C 1
ATOM 972 O O . ARG A 1 120 ? 23.830 39.338 -0.352 1.00 43.66 120 ARG A O 1
ATOM 979 N N . ALA A 1 121 ? 22.228 39.093 -1.915 1.00 44.03 121 ALA A N 1
ATOM 980 C CA . ALA A 1 121 ? 21.561 40.360 -1.627 1.00 44.03 121 ALA A CA 1
ATOM 981 C C . ALA A 1 121 ? 20.940 40.369 -0.217 1.00 44.03 121 ALA A C 1
ATOM 983 O O . ALA A 1 121 ? 21.072 41.365 0.502 1.00 44.03 121 ALA A O 1
ATOM 984 N N . PHE A 1 122 ? 20.343 39.247 0.205 1.00 43.91 122 PHE A N 1
ATOM 985 C CA . PHE A 1 122 ? 19.804 39.055 1.552 1.00 43.91 122 PHE A CA 1
ATOM 986 C C . PHE A 1 122 ? 20.898 39.110 2.626 1.00 43.91 122 PHE A C 1
ATOM 988 O O . PHE A 1 122 ? 20.798 39.918 3.548 1.00 43.91 122 PHE A O 1
ATOM 995 N N . ASP A 1 123 ? 21.989 38.355 2.476 1.00 45.03 123 ASP A N 1
ATOM 996 C CA . ASP A 1 123 ? 23.100 38.372 3.437 1.00 45.03 123 ASP A CA 1
ATOM 997 C C . ASP A 1 123 ? 23.756 39.754 3.536 1.00 45.03 123 ASP A C 1
ATOM 999 O O . ASP A 1 123 ? 24.085 40.228 4.627 1.00 45.03 123 ASP A O 1
ATOM 1003 N N . SER A 1 124 ? 23.888 40.461 2.411 1.00 46.94 124 SER A N 1
ATOM 1004 C CA . SER A 1 124 ? 24.415 41.826 2.394 1.00 46.94 124 SER A CA 1
ATOM 1005 C C . SER A 1 124 ? 23.450 42.830 3.050 1.00 46.94 124 SER A C 1
ATOM 1007 O O . SER A 1 124 ? 23.886 43.738 3.765 1.00 46.94 124 SER A O 1
ATOM 1009 N N . ALA A 1 125 ? 22.133 42.656 2.891 1.00 46.53 125 ALA A N 1
ATOM 1010 C CA . ALA A 1 125 ? 21.116 43.451 3.584 1.00 46.53 125 ALA A CA 1
ATOM 1011 C C . ALA A 1 125 ? 21.099 43.186 5.100 1.00 46.53 125 ALA A C 1
ATOM 1013 O O . ALA A 1 125 ? 21.096 44.141 5.876 1.00 46.53 125 ALA A O 1
ATOM 1014 N N . VAL A 1 126 ? 21.193 41.922 5.526 1.00 46.94 126 VAL A N 1
ATOM 1015 C CA . VAL A 1 126 ? 21.303 41.519 6.940 1.00 46.94 126 VAL A CA 1
ATOM 1016 C C . VAL A 1 126 ? 22.566 42.100 7.577 1.00 46.94 126 VAL A C 1
ATOM 1018 O O . VAL A 1 126 ? 22.516 42.630 8.688 1.00 46.94 126 VAL A O 1
ATOM 1021 N N . LYS A 1 127 ? 23.697 42.084 6.862 1.00 51.75 127 LYS A N 1
ATOM 1022 C CA . LYS A 1 127 ? 24.958 42.670 7.337 1.00 51.75 127 LYS A CA 1
ATOM 1023 C C . LYS A 1 127 ? 24.847 44.192 7.501 1.00 51.75 127 LYS A C 1
ATOM 1025 O O . LYS A 1 127 ? 25.255 44.714 8.533 1.00 51.75 127 LYS A O 1
ATOM 1030 N N . ARG A 1 128 ? 24.214 44.893 6.548 1.00 49.12 128 ARG A N 1
ATOM 1031 C CA . ARG A 1 128 ? 23.948 46.346 6.622 1.00 49.12 128 ARG A CA 1
ATOM 1032 C C . ARG A 1 128 ? 22.979 46.721 7.748 1.00 49.12 128 ARG A C 1
ATOM 1034 O O . ARG A 1 128 ? 23.210 47.716 8.433 1.00 49.12 128 ARG A O 1
ATOM 1041 N N . LEU A 1 129 ? 21.934 45.922 7.968 1.00 46.06 129 LEU A N 1
ATOM 1042 C CA . LEU A 1 129 ? 21.001 46.068 9.091 1.00 46.06 129 LEU A CA 1
ATOM 1043 C C . LEU A 1 129 ? 21.719 45.897 10.431 1.00 46.06 129 LEU A C 1
ATOM 1045 O O . LEU A 1 129 ? 21.588 46.752 11.302 1.00 46.06 129 LEU A O 1
ATOM 1049 N N . ARG A 1 130 ? 22.560 44.865 10.566 1.00 48.44 130 ARG A N 1
ATOM 1050 C CA . ARG A 1 130 ? 23.370 44.625 11.768 1.00 48.44 130 ARG A CA 1
ATOM 1051 C C . ARG A 1 130 ? 24.323 45.784 12.063 1.00 48.44 130 ARG A C 1
ATOM 1053 O O . ARG A 1 130 ? 24.429 46.200 13.211 1.00 48.44 130 ARG A O 1
ATOM 1060 N N . THR A 1 131 ? 24.973 46.341 11.041 1.00 52.28 131 THR A N 1
ATOM 1061 C CA . THR A 1 131 ? 25.846 47.513 11.197 1.00 52.28 131 THR A CA 1
ATOM 1062 C C . THR A 1 131 ? 25.058 48.760 11.599 1.00 52.28 131 THR A C 1
ATOM 1064 O O . THR A 1 131 ? 25.496 49.473 12.489 1.00 52.28 131 THR A O 1
ATOM 1067 N N . LYS A 1 132 ? 23.875 49.012 11.025 1.00 48.00 132 LYS A N 1
ATOM 1068 C CA . LYS A 1 132 ? 23.037 50.164 11.409 1.00 48.00 132 LYS A CA 1
ATOM 1069 C C . LYS A 1 132 ? 22.434 50.029 12.814 1.00 48.00 132 LYS A C 1
ATOM 1071 O O . LYS A 1 132 ? 22.349 51.021 13.529 1.00 48.00 132 LYS A O 1
ATOM 1076 N N . MET A 1 133 ? 22.084 48.813 13.237 1.00 45.97 133 MET A N 1
ATOM 1077 C CA . MET A 1 133 ? 21.572 48.525 14.586 1.00 45.97 133 MET A CA 1
ATOM 1078 C C . MET A 1 133 ? 22.616 48.733 15.692 1.00 45.97 133 MET A C 1
ATOM 1080 O O . MET A 1 133 ? 22.242 49.020 16.823 1.00 45.97 133 MET A O 1
ATOM 1084 N N . LEU A 1 134 ? 23.910 48.597 15.381 1.00 45.84 134 LEU A N 1
ATOM 1085 C CA . LEU A 1 134 ? 25.004 48.806 16.338 1.00 45.84 134 LEU A CA 1
ATOM 1086 C C . LEU A 1 134 ? 25.340 50.287 16.573 1.00 45.84 134 LEU A C 1
ATOM 1088 O O . LEU A 1 134 ? 26.063 50.595 17.514 1.00 45.84 134 LEU A O 1
ATOM 1092 N N . VAL A 1 135 ? 24.839 51.191 15.726 1.00 46.00 135 VAL A N 1
ATOM 1093 C CA . VAL A 1 135 ? 25.233 52.611 15.720 1.00 46.00 135 VAL A CA 1
ATOM 1094 C C . VAL A 1 135 ? 24.050 53.542 16.051 1.00 46.00 135 VAL A C 1
ATOM 1096 O O . VAL A 1 135 ? 24.260 54.729 16.278 1.00 46.00 135 VAL A O 1
ATOM 1099 N N . SER A 1 136 ? 22.807 53.036 16.128 1.00 47.62 136 SER A N 1
ATOM 1100 C CA . SER A 1 136 ? 21.621 53.853 16.454 1.00 47.62 136 SER A CA 1
ATOM 1101 C C . SER A 1 136 ? 21.308 53.875 17.966 1.00 47.62 136 SER A C 1
ATOM 1103 O O . SER A 1 136 ? 21.422 52.838 18.630 1.00 47.62 136 SER A O 1
ATOM 1105 N N . PRO A 1 137 ? 20.848 55.017 18.524 1.00 42.62 137 PRO A N 1
ATOM 1106 C CA . PRO A 1 137 ? 20.392 55.127 19.916 1.00 42.62 137 PRO A CA 1
ATOM 1107 C C . PRO A 1 137 ? 19.192 54.221 20.261 1.00 42.62 137 PRO A C 1
ATOM 1109 O O . PRO A 1 137 ? 19.023 53.841 21.420 1.00 42.62 137 PRO A O 1
ATOM 1112 N N . GLU A 1 138 ? 18.381 53.816 19.275 1.00 49.41 138 GLU A N 1
ATOM 1113 C CA . GLU A 1 138 ? 17.287 52.842 19.440 1.00 49.41 138 GLU A CA 1
ATOM 1114 C C . GLU A 1 138 ? 17.758 51.372 19.397 1.00 49.41 138 GLU A C 1
ATOM 1116 O O . GLU A 1 138 ? 16.965 50.443 19.606 1.00 49.41 138 GLU A O 1
ATOM 1121 N N . GLY A 1 139 ? 19.059 51.141 19.181 1.00 45.03 139 GLY A N 1
ATOM 1122 C CA . GLY A 1 139 ? 19.678 49.822 19.045 1.00 45.03 139 GLY A CA 1
ATOM 1123 C C . GLY A 1 139 ? 19.404 48.871 20.212 1.00 45.03 139 GLY A C 1
ATOM 1124 O O . GLY A 1 139 ? 19.338 47.662 20.012 1.00 45.03 139 GLY A O 1
ATOM 1125 N N . ASN A 1 140 ? 19.127 49.383 21.415 1.00 48.72 140 ASN A N 1
ATOM 1126 C CA . ASN A 1 140 ? 18.814 48.555 22.584 1.00 48.72 140 ASN A CA 1
ATOM 1127 C C . ASN A 1 140 ? 17.433 47.872 22.530 1.00 48.72 140 ASN A C 1
ATOM 1129 O O . ASN A 1 140 ? 17.292 46.761 23.042 1.00 48.72 140 ASN A O 1
ATOM 1133 N N . GLN A 1 141 ? 16.412 48.477 21.911 1.00 48.28 141 GLN A N 1
ATOM 1134 C CA . GLN A 1 141 ? 15.098 47.826 21.764 1.00 48.28 141 GLN A CA 1
ATOM 1135 C C . GLN A 1 141 ? 15.094 46.826 20.606 1.00 48.28 141 GLN A C 1
ATOM 1137 O O . GLN A 1 141 ? 14.590 45.711 20.751 1.00 48.28 141 GLN A O 1
ATOM 1142 N N . LEU A 1 142 ? 15.735 47.179 19.492 1.00 45.94 142 LEU A N 1
ATOM 1143 C CA . LEU A 1 142 ? 15.875 46.300 18.332 1.00 45.94 142 LEU A CA 1
ATOM 1144 C C . LEU A 1 142 ? 16.828 45.125 18.600 1.00 45.94 142 LEU A C 1
ATOM 1146 O O . LEU A 1 142 ? 16.556 44.013 18.160 1.00 45.94 142 LEU A O 1
ATOM 1150 N N . SER A 1 143 ? 17.884 45.319 19.396 1.00 49.31 143 SER A N 1
ATOM 1151 C CA . SER A 1 143 ? 18.754 44.238 19.886 1.00 49.31 143 SER A CA 1
ATOM 1152 C C . SER A 1 143 ? 18.010 43.285 20.824 1.00 49.31 143 SER A C 1
ATOM 1154 O O . SER A 1 143 ? 18.198 42.072 20.735 1.00 49.31 143 SER A O 1
ATOM 1156 N N . LYS A 1 144 ? 17.096 43.789 21.670 1.00 51.31 144 LYS A N 1
ATOM 1157 C CA . LYS A 1 144 ? 16.216 42.943 22.498 1.00 51.31 144 LYS A CA 1
ATOM 1158 C C . LYS A 1 144 ? 15.228 42.138 21.652 1.00 51.31 144 LYS A C 1
ATOM 1160 O O . LYS A 1 144 ? 15.091 40.943 21.885 1.00 51.31 144 LYS A O 1
ATOM 1165 N N . LEU A 1 145 ? 14.592 42.751 20.653 1.00 48.22 145 LEU A N 1
ATOM 1166 C CA . LEU A 1 145 ? 13.700 42.061 19.710 1.00 48.22 145 LEU A CA 1
ATOM 1167 C C . LEU A 1 145 ? 14.444 41.003 18.885 1.00 48.22 145 LEU A C 1
ATOM 1169 O O . LEU A 1 145 ? 13.984 39.868 18.783 1.00 48.22 145 LEU A O 1
ATOM 1173 N N . TRP A 1 146 ? 15.630 41.338 18.375 1.00 51.62 146 TRP A N 1
ATOM 1174 C CA . TRP A 1 146 ? 16.484 40.413 17.633 1.00 51.62 146 TRP A CA 1
ATOM 1175 C C . TRP A 1 146 ? 16.991 39.266 18.510 1.00 51.62 146 TRP A C 1
ATOM 1177 O O . TRP A 1 146 ? 16.932 38.108 18.111 1.00 51.62 146 TRP A O 1
ATOM 1187 N N . SER A 1 147 ? 17.420 39.558 19.739 1.00 52.25 147 SER A N 1
ATOM 1188 C CA . SER A 1 147 ? 17.847 38.538 20.702 1.00 52.25 147 SER A CA 1
ATOM 1189 C C . SER A 1 147 ? 16.694 37.612 21.088 1.00 52.25 147 SER A C 1
ATOM 1191 O O . SER A 1 147 ? 16.904 36.407 21.167 1.00 52.25 147 SER A O 1
ATOM 1193 N N . SER A 1 148 ? 15.476 38.138 21.262 1.00 49.50 148 SER A N 1
ATOM 1194 C CA . SER A 1 148 ? 14.265 37.341 21.502 1.00 49.50 148 SER A CA 1
ATOM 1195 C C . SER A 1 148 ? 13.894 36.471 20.300 1.00 49.50 148 SER A C 1
ATOM 1197 O O . SER A 1 148 ? 13.566 35.301 20.482 1.00 49.50 148 SER A O 1
ATOM 1199 N N . TYR A 1 149 ? 14.016 36.994 19.078 1.00 47.09 149 TYR A N 1
ATOM 1200 C CA . TYR A 1 149 ? 13.783 36.242 17.844 1.00 47.09 149 TYR A CA 1
ATOM 1201 C C . TYR A 1 149 ? 14.819 35.125 17.640 1.00 47.09 149 TYR A C 1
ATOM 1203 O O . TYR A 1 149 ? 14.454 33.989 17.348 1.00 47.09 149 TYR A O 1
ATOM 1211 N N . ILE A 1 150 ? 16.107 35.397 17.876 1.00 50.69 150 ILE A N 1
ATOM 1212 C CA . ILE A 1 150 ? 17.162 34.377 17.817 1.00 50.69 150 ILE A CA 1
ATOM 1213 C C . ILE A 1 150 ? 16.974 33.336 18.923 1.00 50.69 150 ILE A C 1
ATOM 1215 O O . ILE A 1 150 ? 17.070 32.148 18.628 1.00 50.69 150 ILE A O 1
ATOM 1219 N N . LYS A 1 151 ? 16.629 33.727 20.160 1.00 47.19 151 LYS A N 1
ATOM 1220 C CA . LYS A 1 151 ? 16.288 32.775 21.239 1.00 47.19 151 LYS A CA 1
ATOM 1221 C C . LYS A 1 151 ? 15.111 31.884 20.848 1.00 47.19 151 LYS A C 1
ATOM 1223 O O . LYS A 1 151 ? 15.151 30.687 21.096 1.00 47.19 151 LYS A O 1
ATOM 1228 N N . PHE A 1 152 ? 14.098 32.456 20.205 1.00 44.25 152 PHE A N 1
ATOM 1229 C CA . PHE A 1 152 ? 12.910 31.742 19.748 1.00 44.25 152 PHE A CA 1
ATOM 1230 C C . PHE A 1 152 ? 13.224 30.745 18.622 1.00 44.25 152 PHE A C 1
ATOM 1232 O O . PHE A 1 152 ? 12.897 29.569 18.745 1.00 44.25 152 PHE A O 1
ATOM 1239 N N . ILE A 1 153 ? 13.949 31.162 17.579 1.00 41.56 153 ILE A N 1
ATOM 1240 C CA . ILE A 1 153 ? 14.403 30.274 16.495 1.00 41.56 153 ILE A CA 1
ATOM 1241 C C . ILE A 1 153 ? 15.342 29.185 17.030 1.00 41.56 153 ILE A C 1
ATOM 1243 O O . ILE A 1 153 ? 15.260 28.035 16.601 1.00 41.56 153 ILE A O 1
ATOM 1247 N N . THR A 1 154 ? 16.213 29.523 17.985 1.00 44.09 154 THR A N 1
ATOM 1248 C CA . THR A 1 154 ? 17.114 28.553 18.622 1.00 44.09 154 THR A CA 1
ATOM 1249 C C . THR A 1 154 ? 16.313 27.539 19.437 1.00 44.09 154 THR A C 1
ATOM 1251 O O . THR A 1 154 ? 16.523 26.353 19.237 1.00 44.09 154 THR A O 1
ATOM 1254 N N . ASN A 1 155 ? 15.315 27.965 20.223 1.00 42.12 155 ASN A N 1
ATOM 1255 C CA . ASN A 1 155 ? 14.404 27.078 20.963 1.00 42.12 155 ASN A CA 1
ATOM 1256 C C . ASN A 1 155 ? 13.560 26.170 20.053 1.00 42.12 155 ASN A C 1
ATOM 1258 O O . ASN A 1 155 ? 13.313 25.020 20.407 1.00 42.12 155 ASN A O 1
ATOM 1262 N N . ILE A 1 156 ? 13.142 26.656 18.880 1.00 40.88 156 ILE A N 1
ATOM 1263 C CA . ILE A 1 156 ? 12.450 25.836 17.875 1.00 40.88 156 ILE A CA 1
ATOM 1264 C C . ILE A 1 156 ? 13.402 24.793 17.276 1.00 40.88 156 ILE A C 1
ATOM 1266 O O . ILE A 1 156 ? 13.012 23.647 17.075 1.00 40.88 156 ILE A O 1
ATOM 1270 N N . ARG A 1 157 ? 14.657 25.170 16.998 1.00 39.19 157 ARG A N 1
ATOM 1271 C CA . ARG A 1 157 ? 15.646 24.291 16.353 1.00 39.19 157 ARG A CA 1
ATOM 1272 C C . ARG A 1 157 ? 16.304 23.288 17.293 1.00 39.19 157 ARG A C 1
ATOM 1274 O O . ARG A 1 157 ? 16.686 22.219 16.836 1.00 39.19 157 ARG A O 1
ATOM 1281 N N . SER A 1 158 ? 16.466 23.608 18.573 1.00 37.69 158 SER A N 1
ATOM 1282 C CA . SER A 1 158 ? 17.095 22.698 19.533 1.00 37.69 158 SER A CA 1
ATOM 1283 C C . SER A 1 158 ? 16.128 21.684 20.141 1.00 37.69 158 SER A C 1
ATOM 1285 O O . SER A 1 158 ? 16.591 20.777 20.830 1.00 37.69 158 SER A O 1
ATOM 1287 N N . GLY A 1 159 ? 14.816 21.825 19.900 1.00 38.22 159 GLY A N 1
ATOM 1288 C CA . GLY A 1 159 ? 13.782 21.101 20.638 1.00 38.22 159 GLY A CA 1
ATOM 1289 C C . GLY A 1 159 ? 13.853 21.400 22.147 1.00 38.22 159 GLY A C 1
ATOM 1290 O O . GLY A 1 159 ? 14.903 21.775 22.680 1.00 38.22 159 GLY A O 1
ATOM 1291 N N . PRO A 1 160 ? 12.756 21.277 22.900 1.00 36.44 160 PRO A N 1
ATOM 1292 C CA . PRO A 1 160 ? 12.841 21.410 24.342 1.00 36.44 160 PRO A CA 1
ATOM 1293 C C . PRO A 1 160 ? 13.567 20.181 24.904 1.00 36.44 160 PRO A C 1
ATOM 1295 O O . PRO A 1 160 ? 12.980 19.113 25.059 1.00 36.44 160 PRO A O 1
ATOM 1298 N N . ARG A 1 161 ? 14.854 20.319 25.246 1.00 42.59 161 ARG A N 1
ATOM 1299 C CA . ARG A 1 161 ? 15.462 19.411 26.223 1.00 42.59 161 ARG A CA 1
ATOM 1300 C C . ARG A 1 161 ? 14.827 19.713 27.579 1.00 42.59 161 ARG A C 1
ATOM 1302 O O . ARG A 1 161 ? 15.146 20.721 28.199 1.00 42.59 161 ARG A O 1
ATOM 1309 N N . GLY A 1 162 ? 13.939 18.825 28.017 1.00 41.00 162 GLY A N 1
ATOM 1310 C CA . GLY A 1 162 ? 13.658 18.621 29.437 1.00 41.00 162 GLY A CA 1
ATOM 1311 C C . GLY A 1 162 ? 12.706 19.601 30.120 1.00 41.00 162 GLY A C 1
ATOM 1312 O O . GLY A 1 162 ? 12.849 19.811 31.319 1.00 41.00 162 GLY A O 1
ATOM 1313 N N . VAL A 1 163 ? 11.712 20.154 29.422 1.00 30.42 163 VAL A N 1
ATOM 1314 C CA . VAL A 1 163 ? 10.481 20.573 30.113 1.00 30.42 163 VAL A CA 1
ATOM 1315 C C . VAL A 1 163 ? 9.461 19.471 29.852 1.00 30.42 163 VAL A C 1
ATOM 1317 O O . VAL A 1 163 ? 9.183 19.216 28.677 1.00 30.42 163 VAL A O 1
ATOM 1320 N N . PRO A 1 164 ? 8.923 18.789 30.880 1.00 31.05 164 PRO A N 1
ATOM 1321 C CA . PRO A 1 164 ? 7.757 17.948 30.693 1.00 31.05 164 PRO A CA 1
ATOM 1322 C C . PRO A 1 164 ? 6.679 18.875 30.146 1.00 31.05 164 PRO A C 1
ATOM 1324 O O . PRO A 1 164 ? 6.161 19.734 30.861 1.00 31.05 164 PRO A O 1
ATOM 1327 N N . VAL A 1 165 ? 6.386 18.757 28.853 1.00 35.78 165 VAL A N 1
ATOM 1328 C CA . VAL A 1 165 ? 5.087 19.175 28.354 1.00 35.78 165 VAL A CA 1
ATOM 1329 C C . VAL A 1 165 ? 4.147 18.346 29.203 1.00 35.78 165 VAL A C 1
ATOM 1331 O O . VAL A 1 165 ? 4.108 17.124 29.057 1.00 35.78 165 VAL A O 1
ATOM 1334 N N . ALA A 1 166 ? 3.489 18.987 30.171 1.00 33.50 166 ALA A N 1
ATOM 1335 C CA . ALA A 1 166 ? 2.261 18.445 30.700 1.00 33.50 166 ALA A CA 1
ATOM 1336 C C . ALA A 1 166 ? 1.478 18.101 29.444 1.00 33.50 166 ALA A C 1
ATOM 1338 O O . ALA A 1 166 ? 1.157 19.000 28.661 1.00 33.50 166 ALA A O 1
ATOM 1339 N N . ILE A 1 167 ? 1.338 16.800 29.184 1.00 38.38 167 ILE A N 1
ATOM 1340 C CA . ILE A 1 167 ? 0.359 16.280 28.256 1.00 38.38 167 ILE A CA 1
ATOM 1341 C C . ILE A 1 167 ? -0.901 16.946 28.783 1.00 38.38 167 ILE A C 1
ATOM 1343 O O . ILE A 1 167 ? -1.428 16.545 29.816 1.00 38.38 167 ILE A O 1
ATOM 1347 N N . GLN A 1 168 ? -1.295 18.076 28.186 1.00 36.72 168 GLN A N 1
ATOM 1348 C CA . GLN A 1 168 ? -2.679 18.476 28.234 1.00 36.72 168 GLN A CA 1
ATOM 1349 C C . GLN A 1 168 ? -3.317 17.240 27.660 1.00 36.72 168 GLN A C 1
ATOM 1351 O O . GLN A 1 168 ? -3.123 16.965 26.473 1.00 36.72 168 GLN A O 1
ATOM 1356 N N . GLU A 1 169 ? -3.885 16.428 28.553 1.00 37.34 169 GLU A N 1
ATOM 1357 C CA . GLU A 1 169 ? -4.768 15.345 28.202 1.00 37.34 169 GLU A CA 1
ATOM 1358 C C . GLU A 1 169 ? -5.647 15.975 27.147 1.00 37.34 169 GLU A C 1
ATOM 1360 O O . GLU A 1 169 ? -6.414 16.908 27.412 1.00 37.34 169 GLU A O 1
ATOM 1365 N N . TYR A 1 170 ? -5.371 15.601 25.899 1.00 42.84 170 TYR A N 1
ATOM 1366 C CA . TYR A 1 170 ? -6.259 15.901 24.813 1.00 42.84 170 TYR A CA 1
ATOM 1367 C C . TYR A 1 170 ? -7.494 15.184 25.312 1.00 42.84 170 TYR A C 1
ATOM 1369 O O . TYR A 1 170 ? -7.498 13.954 25.343 1.00 42.84 170 TYR A O 1
ATOM 1377 N N . ASN A 1 171 ? -8.430 15.943 25.891 1.00 39.50 171 ASN A N 1
ATOM 1378 C CA . ASN A 1 171 ? -9.708 15.444 26.354 1.00 39.50 171 ASN A CA 1
ATOM 1379 C C . ASN A 1 171 ? -10.377 14.990 25.073 1.00 39.50 171 ASN A C 1
ATOM 1381 O O . ASN A 1 171 ? -11.051 15.765 24.395 1.00 39.50 171 ASN A O 1
ATOM 1385 N N . ASN A 1 172 ? -10.011 13.773 24.681 1.00 45.25 172 ASN A N 1
ATOM 1386 C CA . ASN A 1 172 ? -10.384 13.137 23.452 1.00 45.25 172 ASN A CA 1
ATOM 1387 C C . ASN A 1 172 ? -11.897 13.077 23.600 1.00 45.25 172 ASN A C 1
ATOM 1389 O O . ASN A 1 172 ? -12.358 12.452 24.562 1.00 45.25 172 ASN A O 1
ATOM 1393 N N . PRO A 1 173 ? -12.666 13.845 22.806 1.00 47.09 173 PRO A N 1
ATOM 1394 C CA . PRO A 1 173 ? -14.112 13.850 22.935 1.00 47.09 173 PRO A CA 1
ATOM 1395 C C . PRO A 1 173 ? -14.521 12.391 22.854 1.00 47.09 173 PRO A C 1
ATOM 1397 O O . PRO A 1 173 ? -14.239 11.772 21.832 1.00 47.09 173 PRO A O 1
ATOM 1400 N N . VAL A 1 174 ? -15.032 11.867 23.978 1.00 50.50 174 VAL A N 1
ATOM 1401 C CA . VAL A 1 174 ? -15.228 10.440 24.266 1.00 50.50 174 VAL A CA 1
ATOM 1402 C C . VAL A 1 174 ? -15.408 9.688 22.960 1.00 50.50 174 VAL A C 1
ATOM 1404 O O . VAL A 1 174 ? -16.426 9.886 22.289 1.00 50.50 174 VAL A O 1
ATOM 1407 N N . LEU A 1 175 ? -14.372 8.932 22.569 1.00 55.78 175 LEU A N 1
ATOM 1408 C CA . LEU A 1 175 ? -14.361 8.125 21.352 1.00 55.78 175 LEU A CA 1
ATOM 1409 C C . LEU A 1 175 ? -15.699 7.428 21.288 1.00 55.78 175 LEU A C 1
ATOM 1411 O O . LEU A 1 175 ? -16.025 6.652 22.181 1.00 55.78 175 LEU A O 1
ATOM 1415 N N . SER A 1 176 ? -16.520 7.787 20.309 1.00 68.56 176 SER A N 1
ATOM 1416 C CA . SER A 1 176 ? -17.868 7.251 20.254 1.00 68.56 176 SER A CA 1
ATOM 1417 C C . SER A 1 176 ? -17.716 5.762 19.943 1.00 68.56 176 SER A C 1
ATOM 1419 O O . SER A 1 176 ? -17.313 5.450 18.817 1.00 68.56 176 SER A O 1
ATOM 1421 N N . PRO A 1 177 ? -18.030 4.845 20.887 1.00 83.44 177 PRO A N 1
ATOM 1422 C CA . PRO A 1 177 ? -17.826 3.405 20.692 1.00 83.44 177 PRO A CA 1
ATOM 1423 C C . PRO A 1 177 ? -18.518 2.897 19.421 1.00 83.44 177 PRO A C 1
ATOM 1425 O O . PRO A 1 177 ? -18.077 1.948 18.785 1.00 83.44 177 PRO A O 1
ATOM 1428 N N . LEU A 1 178 ? -19.547 3.626 18.980 1.00 88.75 178 LEU A N 1
ATOM 1429 C CA . LEU A 1 178 ? -20.261 3.421 17.732 1.00 88.75 178 LEU A CA 1
ATOM 1430 C C . LEU A 1 178 ? -19.380 3.497 16.469 1.00 88.75 178 LEU A C 1
ATOM 1432 O O . LEU A 1 178 ? -19.610 2.729 15.542 1.00 88.75 178 LEU A O 1
ATOM 1436 N N . HIS A 1 179 ? -18.403 4.409 16.373 1.00 91.44 179 HIS A N 1
ATOM 1437 C CA . HIS A 1 179 ? -17.582 4.532 15.153 1.00 91.44 179 HIS A CA 1
ATOM 1438 C C . HIS A 1 179 ? -16.613 3.358 15.010 1.00 91.44 179 HIS A C 1
ATOM 1440 O O . HIS A 1 179 ? -16.427 2.836 13.912 1.00 91.44 179 HIS A O 1
ATOM 1446 N N . PHE A 1 180 ? -16.037 2.927 16.128 1.00 93.06 180 PHE A N 1
ATOM 1447 C CA . PHE A 1 180 ? -15.214 1.730 16.207 1.00 93.06 180 PHE A CA 1
ATOM 1448 C C . PHE A 1 180 ? -16.019 0.469 15.920 1.00 93.06 180 PHE A C 1
ATOM 1450 O O . PHE A 1 180 ? -15.646 -0.285 15.027 1.00 93.06 180 PHE A O 1
ATOM 1457 N N . GLN A 1 181 ? -17.187 0.317 16.546 1.00 93.44 181 GLN A N 1
ATOM 1458 C CA . GLN A 1 181 ? -18.093 -0.788 16.253 1.00 93.44 181 GLN A CA 1
ATOM 1459 C C . GLN A 1 181 ? -18.450 -0.850 14.760 1.00 93.44 181 GLN A C 1
ATOM 1461 O O . GLN A 1 181 ? -18.333 -1.910 14.151 1.00 93.44 181 GLN A O 1
ATOM 1466 N N . ARG A 1 182 ? -18.803 0.284 14.135 1.00 92.06 182 ARG A N 1
ATOM 1467 C CA . ARG A 1 182 ? -19.082 0.355 12.688 1.00 92.06 182 ARG A CA 1
ATOM 1468 C C . ARG A 1 182 ? -17.888 -0.079 11.838 1.00 92.06 182 ARG A C 1
ATOM 1470 O O . ARG A 1 182 ? -18.079 -0.674 10.781 1.00 92.06 182 ARG A O 1
ATOM 1477 N N . PHE A 1 183 ? -16.664 0.227 12.263 1.00 95.81 183 PHE A N 1
ATOM 1478 C CA . PHE A 1 183 ? -15.463 -0.206 11.552 1.00 95.81 183 PHE A CA 1
ATOM 1479 C C . PHE A 1 183 ? -15.203 -1.704 11.709 1.00 95.81 183 PHE A C 1
ATOM 1481 O O . PHE A 1 183 ? -14.886 -2.375 10.730 1.00 95.81 183 PHE A O 1
ATOM 1488 N N . THR A 1 184 ? -15.416 -2.254 12.898 1.00 96.56 184 THR A N 1
ATOM 1489 C CA . THR A 1 184 ? -15.342 -3.699 13.131 1.00 96.56 184 THR A CA 1
ATOM 1490 C C . THR A 1 184 ? -16.421 -4.442 12.332 1.00 96.56 184 THR A C 1
ATOM 1492 O O . THR A 1 184 ? -16.133 -5.441 11.675 1.00 96.56 184 THR A O 1
ATOM 1495 N N . GLU A 1 185 ? -17.652 -3.922 12.289 1.00 94.62 185 GLU A N 1
ATOM 1496 C CA . GLU A 1 185 ? -18.747 -4.446 11.459 1.00 94.62 185 GLU A CA 1
ATOM 1497 C C . GLU A 1 185 ? -18.420 -4.373 9.962 1.00 94.62 185 GLU A C 1
ATOM 1499 O O . GLU A 1 185 ? -18.649 -5.340 9.237 1.00 94.62 185 GLU A O 1
ATOM 1504 N N . PHE A 1 186 ? -17.814 -3.276 9.496 1.00 95.19 186 PHE A N 1
ATOM 1505 C CA . PHE A 1 186 ? -17.324 -3.147 8.121 1.00 95.19 186 PHE A CA 1
ATOM 1506 C C . PHE A 1 186 ? -16.360 -4.277 7.738 1.00 95.19 186 PHE A C 1
ATOM 1508 O O . PHE A 1 186 ? -16.499 -4.880 6.666 1.00 95.19 186 PHE A O 1
ATOM 1515 N N . LEU A 1 187 ? -15.398 -4.584 8.611 1.00 97.19 187 LEU A N 1
ATOM 1516 C CA . LEU A 1 187 ? -14.435 -5.664 8.397 1.00 97.19 187 LEU A CA 1
ATOM 1517 C C . LEU A 1 187 ? -15.119 -7.037 8.418 1.00 97.19 187 LEU A C 1
ATOM 1519 O O . LEU A 1 187 ? -14.916 -7.830 7.499 1.00 97.19 187 LEU A O 1
ATOM 1523 N N . ARG A 1 188 ? -15.998 -7.295 9.395 1.00 96.12 188 ARG A N 1
ATOM 1524 C CA . ARG A 1 188 ? -16.775 -8.545 9.498 1.00 96.12 188 ARG A CA 1
ATOM 1525 C C . ARG A 1 188 ? -17.659 -8.785 8.274 1.00 96.12 188 ARG A C 1
ATOM 1527 O O . ARG A 1 188 ? -17.648 -9.876 7.714 1.00 96.12 188 ARG A O 1
ATOM 1534 N N . HIS A 1 189 ? -18.374 -7.766 7.802 1.00 93.94 189 HIS A N 1
ATOM 1535 C CA . HIS A 1 189 ? -19.202 -7.866 6.594 1.00 93.94 189 HIS A CA 1
ATOM 1536 C C . HIS A 1 189 ? -18.352 -8.130 5.346 1.00 93.94 189 HIS A C 1
ATOM 1538 O O . HIS A 1 189 ? -18.740 -8.908 4.475 1.00 93.94 189 HIS A O 1
ATOM 1544 N N . SER A 1 190 ? -17.165 -7.526 5.273 1.00 95.06 190 SER A N 1
ATOM 1545 C CA . SER A 1 190 ? -16.217 -7.784 4.186 1.00 95.06 190 SER A CA 1
ATOM 1546 C C . SER A 1 190 ? -15.677 -9.216 4.225 1.00 95.06 190 SER A C 1
ATOM 1548 O O . SER A 1 190 ? -15.539 -9.840 3.176 1.00 95.06 190 SER A O 1
ATOM 1550 N N . LEU A 1 191 ? -15.434 -9.766 5.419 1.00 95.38 191 LEU A N 1
ATOM 1551 C CA . LEU A 1 191 ? -15.031 -11.161 5.591 1.00 95.38 191 LEU A CA 1
ATOM 1552 C C . LEU A 1 191 ? -16.143 -12.132 5.162 1.00 95.38 191 LEU A C 1
ATOM 1554 O O . LEU A 1 191 ? -15.872 -13.109 4.466 1.00 95.38 191 LEU A O 1
ATOM 1558 N N . LEU A 1 192 ? -17.402 -11.846 5.511 1.00 93.62 192 LEU A N 1
ATOM 1559 C CA . LEU A 1 192 ? -18.554 -12.636 5.057 1.00 93.62 192 LEU A CA 1
ATOM 1560 C C . LEU A 1 192 ? -18.697 -12.626 3.528 1.00 93.62 192 LEU A C 1
ATOM 1562 O O . LEU A 1 192 ? -18.926 -13.683 2.935 1.00 93.62 192 LEU A O 1
ATOM 1566 N N . PHE A 1 193 ? -18.508 -11.460 2.895 1.00 92.94 193 PHE A N 1
ATOM 1567 C CA . PHE A 1 193 ? -18.494 -11.323 1.434 1.00 92.94 193 PHE A CA 1
ATOM 1568 C C . PHE A 1 193 ? -17.431 -12.225 0.798 1.00 92.94 193 PHE A C 1
ATOM 1570 O O . PHE A 1 193 ? -17.744 -13.011 -0.094 1.00 92.94 193 PHE A O 1
ATOM 1577 N N . VAL A 1 194 ? -16.194 -12.161 1.297 1.00 93.06 194 VAL A N 1
ATOM 1578 C CA . VAL A 1 194 ? -15.079 -12.986 0.809 1.00 93.06 194 VAL A CA 1
ATOM 1579 C C . VAL A 1 194 ? -15.338 -14.482 1.017 1.00 93.06 194 VAL A C 1
ATOM 1581 O O . VAL A 1 194 ? -15.005 -15.291 0.156 1.00 93.06 194 VAL A O 1
ATOM 1584 N N . GLY A 1 195 ? -15.984 -14.860 2.122 1.00 92.62 195 GLY A N 1
ATOM 1585 C CA . GLY A 1 195 ? -16.371 -16.242 2.411 1.00 92.62 195 GLY A CA 1
ATOM 1586 C C . GLY A 1 195 ? -17.557 -16.772 1.593 1.00 92.62 195 GLY A C 1
ATOM 1587 O O . GLY A 1 195 ? -18.023 -17.877 1.867 1.00 92.62 195 GLY A O 1
ATOM 1588 N N . GLY A 1 196 ? -18.095 -15.997 0.642 1.00 88.44 196 GLY A N 1
ATOM 1589 C CA . GLY A 1 196 ? -19.250 -16.381 -0.179 1.00 88.44 196 GLY A CA 1
ATOM 1590 C C . GLY A 1 196 ? -20.578 -16.440 0.587 1.00 88.44 196 GLY A C 1
ATOM 1591 O O . GLY A 1 196 ? -21.579 -16.926 0.061 1.00 88.44 196 GLY A O 1
ATOM 1592 N N . LYS A 1 197 ? -20.612 -15.944 1.829 1.00 77.56 197 LYS A N 1
ATOM 1593 C CA . LYS A 1 197 ? -21.805 -15.910 2.682 1.00 77.56 197 LYS A CA 1
ATOM 1594 C C . LYS A 1 197 ? -22.509 -14.570 2.488 1.00 77.56 197 LYS A C 1
ATOM 1596 O O . LYS A 1 197 ? -22.403 -13.677 3.324 1.00 77.56 197 LYS A O 1
ATOM 1601 N N . LEU A 1 198 ? -23.191 -14.409 1.356 1.00 70.12 198 LEU A N 1
ATOM 1602 C CA . LEU A 1 198 ? -23.897 -13.167 1.035 1.00 70.12 198 LEU A CA 1
ATOM 1603 C C . LEU A 1 198 ? -25.315 -13.174 1.632 1.00 70.12 198 LEU A C 1
ATOM 1605 O O . LEU A 1 198 ? -26.122 -14.022 1.243 1.00 70.12 198 LEU A O 1
ATOM 1609 N N . PRO A 1 199 ? -25.675 -12.236 2.529 1.00 64.38 199 PRO A N 1
ATOM 1610 C CA . PRO A 1 199 ? -27.076 -11.935 2.784 1.00 64.38 199 PRO A CA 1
ATOM 1611 C C . PRO A 1 199 ? -27.709 -11.255 1.548 1.00 64.38 199 PRO A C 1
ATOM 1613 O O . PRO A 1 199 ? -26.999 -10.656 0.734 1.00 64.38 199 PRO A O 1
ATOM 1616 N N . PRO A 1 200 ? -29.040 -11.329 1.365 1.00 54.84 200 PRO A N 1
ATOM 1617 C CA . PRO A 1 200 ? -29.693 -10.812 0.166 1.00 54.84 200 PRO A CA 1
ATOM 1618 C C . PRO A 1 200 ? -29.671 -9.271 0.100 1.00 54.84 200 PRO A C 1
ATOM 1620 O O . PRO A 1 200 ? -30.004 -8.598 1.070 1.00 54.84 200 PRO A O 1
ATOM 1623 N N . SER A 1 201 ? -29.328 -8.729 -1.076 1.00 63.75 201 SER A N 1
ATOM 1624 C CA . SER A 1 201 ? -29.628 -7.368 -1.572 1.00 63.75 201 SER A CA 1
ATOM 1625 C C . SER A 1 201 ? -29.357 -6.157 -0.655 1.00 63.75 201 SER A C 1
ATOM 1627 O O . SER A 1 201 ? -30.167 -5.229 -0.617 1.00 63.75 201 SER A O 1
ATOM 1629 N N . ASP A 1 202 ? -28.223 -6.103 0.043 1.00 80.12 202 ASP A N 1
ATOM 1630 C CA . ASP A 1 202 ? -27.780 -4.874 0.719 1.00 80.12 202 ASP A CA 1
ATOM 1631 C C . ASP A 1 202 ? -26.825 -4.067 -0.189 1.00 80.12 202 ASP A C 1
ATOM 1633 O O . ASP A 1 202 ? -25.936 -4.603 -0.857 1.00 80.12 202 ASP A O 1
ATOM 1637 N N . LYS A 1 203 ? -27.031 -2.743 -0.219 1.00 86.94 203 LYS A N 1
ATOM 1638 C CA . LYS A 1 203 ? -26.205 -1.746 -0.914 1.00 86.94 203 LYS A CA 1
ATOM 1639 C C . LYS A 1 203 ? -24.710 -1.953 -0.659 1.00 86.94 203 LYS A C 1
ATOM 1641 O O . LYS A 1 203 ? -23.916 -1.727 -1.568 1.00 86.94 203 LYS A O 1
ATOM 1646 N N . PHE A 1 204 ? -24.333 -2.374 0.548 1.00 88.25 204 PHE A N 1
ATOM 1647 C CA . PHE A 1 204 ? -22.953 -2.702 0.897 1.00 88.25 204 PHE A CA 1
ATOM 1648 C C . PHE A 1 204 ? -22.353 -3.766 -0.035 1.00 88.25 204 PHE A C 1
ATOM 1650 O O . PHE A 1 204 ? -21.303 -3.547 -0.641 1.00 88.25 204 PHE A O 1
ATOM 1657 N N . TYR A 1 205 ? -23.051 -4.890 -0.198 1.00 89.25 205 TYR A N 1
ATOM 1658 C CA . TYR A 1 205 ? -22.588 -6.017 -1.006 1.00 89.25 205 TYR A CA 1
ATOM 1659 C C . TYR A 1 205 ? -22.644 -5.707 -2.501 1.00 89.25 205 TYR A C 1
ATOM 1661 O O . TYR A 1 205 ? -21.759 -6.140 -3.230 1.00 89.25 205 TYR A O 1
ATOM 1669 N N . ASN A 1 206 ? -23.609 -4.895 -2.949 1.00 89.75 206 ASN A N 1
ATOM 1670 C CA . ASN A 1 206 ? -23.640 -4.419 -4.336 1.00 89.75 206 ASN A CA 1
ATOM 1671 C C . ASN A 1 206 ? -22.376 -3.613 -4.674 1.00 89.75 206 ASN A C 1
ATOM 1673 O O . ASN A 1 206 ? -21.737 -3.875 -5.686 1.00 89.75 206 ASN A O 1
ATOM 1677 N N . LEU A 1 207 ? -21.952 -2.696 -3.793 1.00 91.06 207 LEU A N 1
ATOM 1678 C CA . LEU A 1 207 ? -20.713 -1.935 -4.000 1.00 91.06 207 LEU A CA 1
ATOM 1679 C C . LEU A 1 207 ? -19.481 -2.850 -4.060 1.00 91.06 207 LEU A C 1
ATOM 1681 O O . LEU A 1 207 ? -18.635 -2.675 -4.939 1.00 91.06 207 LEU A O 1
ATOM 1685 N N . LEU A 1 208 ? -19.384 -3.827 -3.152 1.00 91.12 208 LEU A N 1
ATOM 1686 C CA . LEU A 1 208 ? -18.289 -4.801 -3.158 1.00 91.12 208 LEU A CA 1
ATOM 1687 C C . LEU A 1 208 ? -18.288 -5.677 -4.414 1.00 91.12 208 LEU A C 1
ATOM 1689 O O . LEU A 1 208 ? -17.220 -5.943 -4.953 1.00 91.12 208 LEU A O 1
ATOM 1693 N N . ASN A 1 209 ? -19.456 -6.091 -4.899 1.00 89.88 209 ASN A N 1
ATOM 1694 C CA . ASN A 1 209 ? -19.579 -6.902 -6.105 1.00 89.88 209 ASN A CA 1
ATOM 1695 C C . ASN A 1 209 ? -19.221 -6.109 -7.373 1.00 89.88 209 ASN A C 1
ATOM 1697 O O . ASN A 1 209 ? -18.517 -6.613 -8.245 1.00 89.88 209 ASN A O 1
ATOM 1701 N N . ASP A 1 210 ? -19.656 -4.851 -7.454 1.00 90.56 210 ASP A N 1
ATOM 1702 C CA . ASP A 1 210 ? -19.445 -4.008 -8.632 1.00 90.56 210 ASP A CA 1
ATOM 1703 C C . ASP A 1 210 ? -17.985 -3.548 -8.762 1.00 90.56 210 ASP A C 1
ATOM 1705 O O . ASP A 1 210 ? -17.426 -3.497 -9.863 1.00 90.56 210 ASP A O 1
ATOM 1709 N N . GLN A 1 211 ? -17.352 -3.170 -7.643 1.00 91.31 211 GLN A N 1
ATOM 1710 C CA . GLN A 1 211 ? -15.986 -2.633 -7.630 1.00 91.31 211 GLN A CA 1
ATOM 1711 C C . GLN A 1 211 ? -15.171 -3.141 -6.426 1.00 91.31 211 GLN A C 1
ATOM 1713 O O . GLN A 1 211 ? -14.776 -2.349 -5.560 1.00 91.31 211 GLN A O 1
ATOM 1718 N N . PRO A 1 212 ? -14.844 -4.444 -6.378 1.00 92.19 212 PRO A N 1
ATOM 1719 C CA . PRO A 1 212 ? -14.183 -5.057 -5.225 1.00 92.19 212 PRO A CA 1
ATOM 1720 C C . PRO A 1 212 ? -12.813 -4.434 -4.927 1.00 92.19 212 PRO A C 1
ATOM 1722 O O . PRO A 1 212 ? -12.568 -4.026 -3.799 1.00 92.19 212 PRO A O 1
ATOM 1725 N N . ASP A 1 213 ? -11.955 -4.217 -5.932 1.00 92.12 213 ASP A N 1
ATOM 1726 C CA . ASP A 1 213 ? -10.656 -3.540 -5.741 1.00 92.12 213 ASP A CA 1
ATOM 1727 C C . ASP A 1 213 ? -10.804 -2.114 -5.156 1.00 92.12 213 ASP A C 1
ATOM 1729 O O . ASP A 1 213 ? -9.891 -1.567 -4.520 1.00 92.12 213 ASP A O 1
ATOM 1733 N N . PHE A 1 214 ? -11.956 -1.468 -5.380 1.00 91.88 214 PHE A N 1
ATOM 1734 C CA . PHE A 1 214 ? -12.216 -0.107 -4.926 1.00 91.88 214 PHE A CA 1
ATOM 1735 C C . PHE A 1 214 ? -12.788 -0.041 -3.511 1.00 91.88 214 PHE A C 1
ATOM 1737 O O . PHE A 1 214 ? -12.429 0.904 -2.801 1.00 91.88 214 PHE A O 1
ATOM 1744 N N . PHE A 1 215 ? -13.606 -1.010 -3.100 1.00 94.12 215 PHE A N 1
ATOM 1745 C CA . PHE A 1 215 ? -14.384 -0.968 -1.859 1.00 94.12 215 PHE A CA 1
ATOM 1746 C C . PHE A 1 215 ? -13.978 -2.007 -0.807 1.00 94.12 215 PHE A C 1
ATOM 1748 O O . PHE A 1 215 ? -14.157 -1.741 0.381 1.00 94.12 215 PHE A O 1
ATOM 1755 N N . LEU A 1 216 ? -13.402 -3.142 -1.209 1.00 95.50 216 LEU A N 1
ATOM 1756 C CA . LEU A 1 216 ? -13.024 -4.210 -0.289 1.00 95.50 216 LEU A CA 1
ATOM 1757 C C . LEU A 1 216 ? -11.845 -3.760 0.600 1.00 95.50 216 LEU A C 1
ATOM 1759 O O . LEU A 1 216 ? -10.815 -3.341 0.063 1.00 95.50 216 LEU A O 1
ATO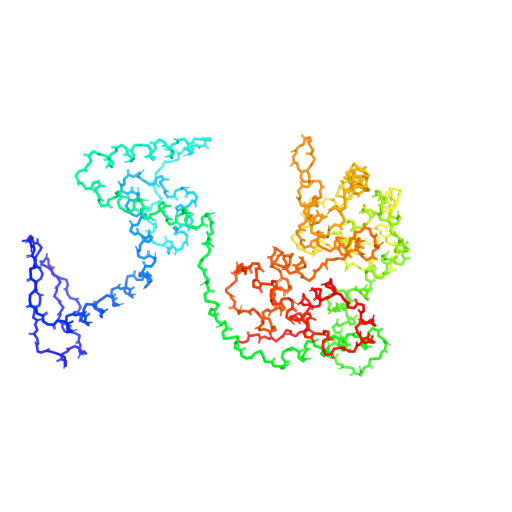M 1763 N N . PRO A 1 217 ? -11.969 -3.818 1.940 1.00 96.50 217 PRO A N 1
ATOM 1764 C CA . PRO A 1 217 ? -10.889 -3.453 2.860 1.00 96.50 217 PRO A CA 1
ATOM 1765 C C . PRO A 1 217 ? -9.830 -4.550 3.008 1.00 96.50 217 PRO A C 1
ATOM 1767 O O . PRO A 1 217 ? -8.692 -4.263 3.372 1.00 96.50 217 PRO A O 1
ATOM 1770 N N . LEU A 1 218 ? -10.187 -5.798 2.698 1.00 96.00 218 LEU A N 1
ATOM 1771 C CA . LEU A 1 218 ? -9.305 -6.951 2.829 1.00 96.00 218 LEU A CA 1
ATOM 1772 C C . LEU A 1 218 ? -8.436 -7.073 1.570 1.00 96.00 218 LEU A C 1
ATOM 1774 O O . LEU A 1 218 ? -8.815 -7.704 0.583 1.00 96.00 218 LEU A O 1
ATOM 1778 N N . ARG A 1 219 ? -7.281 -6.399 1.600 1.00 92.62 219 ARG A N 1
ATOM 1779 C CA . ARG A 1 219 ? -6.382 -6.186 0.450 1.00 92.62 219 ARG A CA 1
ATOM 1780 C C . ARG A 1 219 ? -6.042 -7.468 -0.313 1.00 92.62 219 ARG A C 1
ATOM 1782 O O . ARG A 1 219 ? -6.026 -7.447 -1.542 1.00 92.62 219 ARG A O 1
ATOM 1789 N N . GLU A 1 220 ? -5.772 -8.563 0.395 1.00 91.44 220 GLU A N 1
ATOM 1790 C CA . GLU A 1 220 ? -5.352 -9.833 -0.215 1.00 91.44 220 GLU A CA 1
ATOM 1791 C C . GLU A 1 220 ? -6.453 -10.509 -1.045 1.00 91.44 220 GLU A C 1
ATOM 1793 O O . GLU A 1 220 ? -6.160 -11.293 -1.946 1.00 91.44 220 GLU A O 1
ATOM 1798 N N . PHE A 1 221 ? -7.712 -10.134 -0.813 1.00 93.44 221 PHE A N 1
ATOM 1799 C CA . PHE A 1 221 ? -8.876 -10.661 -1.523 1.00 93.44 221 PHE A CA 1
ATOM 1800 C C . PHE A 1 221 ? -9.339 -9.761 -2.677 1.00 93.44 221 PHE A C 1
ATOM 1802 O O . PHE A 1 221 ? -10.335 -10.053 -3.338 1.00 93.44 221 PHE A O 1
ATOM 1809 N N . ALA A 1 222 ? -8.631 -8.659 -2.944 1.00 92.50 222 ALA A N 1
ATOM 1810 C CA . ALA A 1 222 ? -8.911 -7.802 -4.088 1.00 92.50 222 ALA A CA 1
ATOM 1811 C C . ALA A 1 222 ? -8.632 -8.569 -5.404 1.00 92.50 222 ALA A C 1
ATOM 1813 O O . ALA A 1 222 ? -7.509 -9.051 -5.586 1.00 92.50 222 ALA A O 1
ATOM 1814 N N . PRO A 1 223 ? -9.593 -8.688 -6.344 1.00 92.62 223 PRO A N 1
ATOM 1815 C CA . PRO A 1 223 ? -9.456 -9.577 -7.501 1.00 92.62 223 PRO A CA 1
ATOM 1816 C C . PRO A 1 223 ? -8.247 -9.294 -8.388 1.00 92.62 223 PRO A C 1
ATOM 1818 O O . PRO A 1 223 ? -7.581 -10.233 -8.820 1.00 92.62 223 PRO A O 1
ATOM 1821 N N . SER A 1 224 ? -7.922 -8.017 -8.630 1.00 92.12 224 SER A N 1
ATOM 1822 C CA . SER A 1 224 ? -6.755 -7.664 -9.450 1.00 92.12 224 SER A CA 1
ATOM 1823 C C . SER A 1 224 ? -5.455 -8.153 -8.804 1.00 92.12 224 SER A C 1
ATOM 1825 O O . SER A 1 224 ? -4.548 -8.627 -9.485 1.00 92.12 224 SER A O 1
ATOM 1827 N N . TRP A 1 225 ? -5.360 -8.038 -7.475 1.00 91.00 225 TRP A N 1
ATOM 1828 C CA . TRP A 1 225 ? -4.193 -8.479 -6.715 1.00 91.00 225 TRP A CA 1
ATOM 1829 C C . TRP A 1 225 ? -4.110 -10.002 -6.634 1.00 91.00 225 TRP A C 1
ATOM 1831 O O . TRP A 1 225 ? -3.063 -10.567 -6.940 1.00 91.00 225 TRP A O 1
ATOM 1841 N N . HIS A 1 226 ? -5.217 -10.665 -6.301 1.00 89.50 226 HIS A N 1
ATOM 1842 C CA . HIS A 1 226 ? -5.286 -12.123 -6.236 1.00 89.50 226 HIS A CA 1
ATOM 1843 C C . HIS A 1 226 ? -4.836 -12.764 -7.556 1.00 89.50 226 HIS A C 1
ATOM 1845 O O . HIS A 1 226 ? -4.002 -13.671 -7.572 1.00 89.50 226 HIS A O 1
ATOM 1851 N N . ASN A 1 227 ? -5.322 -12.227 -8.678 1.00 90.06 227 ASN A N 1
ATOM 1852 C CA . ASN A 1 227 ? -4.939 -12.691 -10.001 1.00 90.06 227 ASN A CA 1
ATOM 1853 C C . ASN A 1 227 ? -3.432 -12.488 -10.265 1.00 90.06 227 ASN A C 1
ATOM 1855 O O . ASN A 1 227 ? -2.748 -13.444 -10.631 1.00 90.06 227 ASN A O 1
ATOM 1859 N N . PHE A 1 228 ? -2.879 -11.301 -9.990 1.00 89.38 228 PHE A N 1
ATOM 1860 C CA . PHE A 1 228 ? -1.439 -11.037 -10.137 1.00 89.38 228 PHE A CA 1
ATOM 1861 C C . PHE A 1 228 ? -0.563 -11.988 -9.296 1.00 89.38 228 PHE A C 1
ATOM 1863 O O . PHE A 1 228 ? 0.405 -12.571 -9.798 1.00 89.38 228 PHE A O 1
ATOM 1870 N N . VAL A 1 229 ? -0.910 -12.198 -8.024 1.00 87.50 229 VAL A N 1
ATOM 1871 C CA . VAL A 1 229 ? -0.165 -13.090 -7.118 1.00 87.50 229 VAL A CA 1
ATOM 1872 C C . VAL A 1 229 ? -0.218 -14.538 -7.595 1.00 87.50 229 VAL A C 1
ATOM 1874 O O . VAL A 1 229 ? 0.815 -15.209 -7.624 1.00 87.50 229 VAL A O 1
ATOM 1877 N N . SER A 1 230 ? -1.391 -15.014 -8.027 1.00 86.44 230 SER A N 1
ATOM 1878 C CA . SER A 1 230 ? -1.568 -16.397 -8.490 1.00 86.44 230 SER A CA 1
ATOM 1879 C C . SER A 1 230 ? -0.637 -16.761 -9.657 1.00 86.44 230 SER A C 1
ATOM 1881 O O . SER A 1 230 ? -0.145 -17.885 -9.746 1.00 86.44 230 SER A O 1
ATOM 1883 N N . GLN A 1 231 ? -0.317 -15.791 -10.515 1.00 81.88 231 GLN A N 1
ATOM 1884 C CA . GLN A 1 231 ? 0.497 -15.993 -11.716 1.00 81.88 231 GLN A CA 1
ATOM 1885 C C . GLN A 1 231 ? 1.993 -15.828 -11.467 1.00 81.88 231 GLN A C 1
ATOM 1887 O O . GLN A 1 231 ? 2.816 -16.500 -12.087 1.00 81.88 231 GLN A O 1
ATOM 1892 N N . THR A 1 232 ? 2.357 -14.941 -10.544 1.00 76.62 232 THR A N 1
ATOM 1893 C CA . THR A 1 232 ? 3.742 -14.779 -10.076 1.00 76.62 232 THR A CA 1
ATOM 1894 C C . THR A 1 232 ? 4.133 -15.857 -9.060 1.00 76.62 232 THR A C 1
ATOM 1896 O O . THR A 1 232 ? 5.260 -15.871 -8.557 1.00 76.62 232 THR A O 1
ATOM 1899 N N . LYS A 1 233 ? 3.197 -16.778 -8.770 1.00 68.62 233 LYS A N 1
ATOM 1900 C CA . LYS A 1 233 ? 3.260 -17.810 -7.729 1.00 68.62 233 LYS A CA 1
ATOM 1901 C C . LYS A 1 233 ? 3.518 -17.244 -6.324 1.00 68.62 233 LYS A C 1
ATOM 1903 O O . LYS A 1 233 ? 3.944 -17.984 -5.443 1.00 68.62 233 LYS A O 1
ATOM 1908 N N . GLY A 1 234 ? 3.328 -15.936 -6.126 1.00 63.12 234 GLY A N 1
ATOM 1909 C CA . GLY A 1 234 ? 3.614 -15.243 -4.867 1.00 63.12 234 GLY A CA 1
ATOM 1910 C C . GLY A 1 234 ? 5.036 -15.456 -4.331 1.00 63.12 234 GLY A C 1
ATOM 1911 O O . GLY A 1 234 ? 5.258 -15.348 -3.130 1.00 63.12 234 GLY A O 1
ATOM 1912 N N . HIS A 1 235 ? 6.004 -15.825 -5.178 1.00 80.94 235 HIS A N 1
ATOM 1913 C CA . HIS A 1 235 ? 7.316 -16.251 -4.697 1.00 80.94 235 HIS A CA 1
ATOM 1914 C C . HIS A 1 235 ? 8.279 -15.073 -4.554 1.00 80.94 235 HIS A C 1
ATOM 1916 O O . HIS A 1 235 ? 8.602 -14.414 -5.545 1.00 80.94 235 HIS A O 1
ATOM 1922 N N . ALA A 1 236 ? 8.848 -14.912 -3.352 1.00 89.69 236 ALA A N 1
ATOM 1923 C CA . ALA A 1 236 ? 9.951 -13.991 -3.052 1.00 89.69 236 ALA A CA 1
ATOM 1924 C C . ALA A 1 236 ? 11.016 -13.981 -4.159 1.00 89.69 236 ALA A C 1
ATOM 1926 O O . ALA A 1 236 ? 11.382 -12.934 -4.683 1.00 89.69 236 ALA A O 1
ATOM 1927 N N . ARG A 1 237 ? 11.443 -15.179 -4.588 1.00 92.38 237 ARG A N 1
ATOM 1928 C CA . ARG A 1 237 ? 12.477 -15.371 -5.616 1.00 92.38 237 ARG A CA 1
ATOM 1929 C C . ARG A 1 237 ? 12.142 -14.701 -6.943 1.00 92.38 237 ARG A C 1
ATOM 1931 O O . ARG A 1 237 ? 13.043 -14.201 -7.599 1.00 92.38 237 ARG A O 1
ATOM 1938 N N . TYR A 1 238 ? 10.873 -14.702 -7.353 1.00 92.75 238 TYR A N 1
ATOM 1939 C CA . TYR A 1 238 ? 10.465 -14.049 -8.593 1.00 92.75 238 TYR A CA 1
ATOM 1940 C C . TYR A 1 238 ? 10.570 -12.528 -8.459 1.00 92.75 238 TYR A C 1
ATOM 1942 O O . TYR A 1 238 ? 11.183 -11.886 -9.310 1.00 92.75 238 TYR A O 1
ATOM 1950 N N . LEU A 1 239 ? 10.041 -11.961 -7.370 1.00 94.38 239 LEU A N 1
ATOM 1951 C CA . LEU A 1 239 ? 10.074 -10.517 -7.115 1.00 94.38 239 LEU A CA 1
ATOM 1952 C C . LEU A 1 239 ? 11.483 -9.979 -6.812 1.00 94.38 239 LEU A C 1
ATOM 1954 O O . LEU A 1 239 ? 11.741 -8.802 -7.035 1.00 94.38 239 LEU A O 1
ATOM 1958 N N . GLN A 1 240 ? 12.421 -10.836 -6.407 1.00 95.44 240 GLN A N 1
ATOM 1959 C CA . GLN A 1 240 ? 13.849 -10.506 -6.302 1.00 95.44 240 GLN A CA 1
ATOM 1960 C C . GLN A 1 240 ? 14.557 -10.402 -7.666 1.00 95.44 240 GLN A C 1
ATOM 1962 O O . GLN A 1 240 ? 15.690 -9.936 -7.733 1.00 95.44 240 GLN A O 1
ATOM 1967 N N . THR A 1 241 ? 13.915 -10.798 -8.771 1.00 95.06 241 THR A N 1
ATOM 1968 C CA . THR A 1 241 ? 14.470 -10.597 -10.119 1.00 95.06 241 THR A CA 1
ATOM 1969 C C . THR A 1 241 ? 14.071 -9.235 -10.695 1.00 95.06 241 THR A C 1
ATOM 1971 O O . THR A 1 241 ? 12.994 -8.728 -10.367 1.00 95.06 241 THR A O 1
ATOM 1974 N N . PRO A 1 242 ? 14.860 -8.658 -11.625 1.00 95.19 242 PRO A N 1
ATOM 1975 C CA . PRO A 1 242 ? 14.450 -7.468 -12.374 1.00 95.19 242 PRO A CA 1
ATOM 1976 C C . PRO A 1 242 ? 13.087 -7.609 -13.054 1.00 95.19 242 PRO A C 1
ATOM 1978 O O . PRO A 1 242 ? 12.284 -6.681 -13.055 1.00 95.19 242 PRO A O 1
ATOM 1981 N N . LEU A 1 243 ? 12.798 -8.802 -13.583 1.00 92.88 243 LEU A N 1
ATOM 1982 C CA . LEU A 1 243 ? 11.519 -9.110 -14.215 1.00 92.88 243 LEU A CA 1
ATOM 1983 C C . LEU A 1 243 ? 10.353 -9.064 -13.228 1.00 92.88 243 LEU A C 1
ATOM 1985 O O . LEU A 1 243 ? 9.272 -8.590 -13.578 1.00 92.88 243 LEU A O 1
ATOM 1989 N N . GLY A 1 244 ? 10.571 -9.526 -12.000 1.00 93.69 244 GLY A N 1
ATOM 1990 C CA . GLY A 1 244 ? 9.579 -9.453 -10.939 1.00 93.69 244 GLY A CA 1
ATOM 1991 C C . GLY A 1 244 ? 9.258 -8.019 -10.539 1.00 93.69 244 GLY A C 1
ATOM 1992 O O . GLY A 1 244 ? 8.083 -7.649 -10.547 1.00 93.69 244 GLY A O 1
ATOM 1993 N N . LEU A 1 245 ? 10.281 -7.197 -10.272 1.00 95.31 245 LEU A N 1
ATOM 1994 C CA . LEU A 1 245 ? 10.078 -5.781 -9.946 1.00 95.31 245 LEU A CA 1
ATOM 1995 C C . LEU A 1 245 ? 9.408 -5.026 -11.103 1.00 95.31 245 LEU A C 1
ATOM 1997 O O . LEU A 1 245 ? 8.457 -4.283 -10.876 1.00 95.31 245 LEU A O 1
ATOM 2001 N N . PHE A 1 246 ? 9.852 -5.247 -12.343 1.00 94.00 246 PHE A N 1
ATOM 2002 C CA . PHE A 1 246 ? 9.239 -4.647 -13.530 1.00 94.00 246 PHE A CA 1
ATOM 2003 C C . PHE A 1 246 ? 7.735 -4.942 -13.612 1.00 94.00 246 PHE A C 1
ATOM 2005 O O . PHE A 1 246 ? 6.925 -4.025 -13.744 1.00 94.00 246 PHE A O 1
ATOM 2012 N N . ASN A 1 247 ? 7.344 -6.212 -13.483 1.00 93.00 247 ASN A N 1
ATOM 2013 C CA . ASN A 1 247 ? 5.935 -6.600 -13.527 1.00 93.00 247 ASN A CA 1
ATOM 2014 C C . ASN A 1 247 ? 5.122 -5.996 -12.387 1.00 93.00 247 ASN A C 1
ATOM 2016 O O . ASN A 1 247 ? 3.978 -5.598 -12.598 1.00 93.00 247 ASN A O 1
ATOM 2020 N N . LEU A 1 248 ? 5.715 -5.897 -11.198 1.00 94.25 248 LEU A N 1
ATOM 2021 C CA . LEU A 1 248 ? 5.081 -5.269 -10.049 1.00 94.25 248 LEU A CA 1
ATOM 2022 C C . LEU A 1 248 ? 4.825 -3.771 -10.282 1.00 94.25 248 LEU A C 1
ATOM 2024 O O . LEU A 1 248 ? 3.726 -3.286 -10.005 1.00 94.25 248 LEU A O 1
ATOM 2028 N N . LEU A 1 249 ? 5.803 -3.053 -10.845 1.00 93.81 249 LEU A N 1
ATOM 2029 C CA . LEU A 1 249 ? 5.677 -1.639 -11.212 1.00 93.81 249 LEU A CA 1
ATOM 2030 C C . LEU A 1 249 ? 4.574 -1.432 -12.251 1.00 93.81 249 LEU A C 1
ATOM 2032 O O . LEU A 1 249 ? 3.668 -0.629 -12.038 1.00 93.81 249 LEU A O 1
ATOM 2036 N N . VAL A 1 250 ? 4.606 -2.196 -13.346 1.00 91.56 250 VAL A N 1
ATOM 2037 C CA . VAL A 1 250 ? 3.587 -2.129 -14.403 1.00 91.56 250 VAL A CA 1
ATOM 2038 C C . VAL A 1 250 ? 2.201 -2.424 -13.838 1.00 91.56 250 VAL A C 1
ATOM 2040 O O . VAL A 1 250 ? 1.263 -1.664 -14.079 1.00 91.56 250 VAL A O 1
ATOM 2043 N N . PHE A 1 251 ? 2.070 -3.488 -13.042 1.00 92.19 251 PHE A N 1
ATOM 2044 C CA . PHE A 1 251 ? 0.808 -3.839 -12.409 1.00 92.19 251 PHE A CA 1
ATOM 2045 C C . PHE A 1 251 ? 0.279 -2.690 -11.549 1.00 92.19 251 PHE A C 1
ATOM 2047 O O . PHE A 1 251 ? -0.850 -2.253 -11.758 1.00 92.19 251 PHE A O 1
ATOM 2054 N N . ARG A 1 252 ? 1.077 -2.151 -10.619 1.00 93.06 252 ARG A N 1
ATOM 2055 C CA . ARG A 1 252 ? 0.606 -1.108 -9.694 1.00 93.06 252 ARG A CA 1
ATOM 2056 C C . ARG A 1 252 ? 0.335 0.233 -10.359 1.00 93.06 252 ARG A C 1
ATOM 2058 O O . ARG A 1 252 ? -0.610 0.911 -9.961 1.00 93.06 252 ARG A O 1
ATOM 2065 N N . ILE A 1 253 ? 1.148 0.620 -11.333 1.00 91.25 253 ILE A N 1
ATOM 2066 C CA . ILE A 1 253 ? 1.126 1.974 -11.893 1.00 91.25 253 ILE A CA 1
ATOM 2067 C C . ILE A 1 253 ? 0.200 2.060 -13.100 1.00 91.25 253 ILE A C 1
ATOM 2069 O O . ILE A 1 253 ? -0.509 3.049 -13.260 1.00 91.25 253 ILE A O 1
ATOM 2073 N N . LEU A 1 254 ? 0.196 1.037 -13.953 1.00 89.12 254 LEU A N 1
ATOM 2074 C CA . LEU A 1 254 ? -0.473 1.109 -15.248 1.00 89.12 254 LEU A CA 1
ATOM 2075 C C . LEU A 1 254 ? -1.760 0.301 -15.281 1.00 89.12 254 LEU A C 1
ATOM 2077 O O . LEU A 1 254 ? -2.699 0.703 -15.959 1.00 89.12 254 LEU A O 1
ATOM 2081 N N . CYS A 1 255 ? -1.822 -0.820 -14.567 1.00 90.19 255 CYS A N 1
ATOM 2082 C CA . CYS A 1 255 ? -2.812 -1.855 -14.871 1.00 90.19 255 CYS A CA 1
ATOM 2083 C C . CYS A 1 255 ? -3.723 -2.208 -13.698 1.00 90.19 255 CYS A C 1
ATOM 2085 O O . CYS A 1 255 ? -4.698 -2.942 -13.869 1.00 90.19 255 CYS A O 1
ATOM 2087 N N . PHE A 1 256 ? -3.447 -1.681 -12.508 1.00 91.38 256 PHE A N 1
ATOM 2088 C CA . PHE A 1 256 ? -4.242 -1.950 -11.325 1.00 91.38 256 PHE A CA 1
ATOM 2089 C C . PHE A 1 256 ? -5.698 -1.540 -11.560 1.00 91.38 256 PHE A C 1
ATOM 2091 O O . PHE A 1 256 ? -5.980 -0.452 -12.074 1.00 91.38 256 PHE A O 1
ATOM 2098 N N . ASN A 1 257 ? -6.631 -2.401 -11.138 1.00 91.38 257 ASN A N 1
ATOM 2099 C CA . ASN A 1 257 ? -8.069 -2.168 -11.258 1.00 91.38 257 ASN A CA 1
ATOM 2100 C C . ASN A 1 257 ? -8.577 -2.082 -12.718 1.00 91.38 257 ASN A C 1
ATOM 2102 O O . ASN A 1 257 ? -9.626 -1.492 -12.974 1.00 91.38 257 ASN A O 1
ATOM 2106 N N . THR A 1 258 ? -7.858 -2.672 -13.677 1.00 91.19 258 THR A N 1
ATOM 2107 C CA . THR A 1 258 ? -8.317 -2.821 -15.070 1.00 91.19 258 THR A CA 1
ATOM 2108 C C . THR A 1 258 ? -9.075 -4.135 -15.277 1.00 91.19 258 THR A C 1
ATOM 2110 O O . THR A 1 258 ? -8.865 -5.092 -14.526 1.00 91.19 258 THR A O 1
ATOM 2113 N N . PRO A 1 259 ? -9.936 -4.237 -16.307 1.00 90.56 259 PRO A N 1
ATOM 2114 C CA . PRO A 1 259 ? -10.546 -5.509 -16.686 1.00 90.56 259 PRO A CA 1
ATOM 2115 C C . PRO A 1 259 ? -9.519 -6.623 -16.935 1.00 90.56 259 PRO A C 1
ATOM 2117 O O . PRO A 1 259 ? -9.696 -7.728 -16.422 1.00 90.56 259 PRO A O 1
ATOM 2120 N N . ALA A 1 260 ? -8.417 -6.325 -17.637 1.00 88.56 260 ALA A N 1
ATOM 2121 C CA . ALA A 1 260 ? -7.352 -7.293 -17.895 1.00 88.56 260 ALA A CA 1
ATOM 2122 C C . ALA A 1 260 ? -6.724 -7.819 -16.597 1.00 88.56 260 ALA A C 1
ATOM 2124 O O . ALA A 1 260 ? -6.595 -9.030 -16.427 1.00 88.56 260 ALA A O 1
ATOM 2125 N N . ALA A 1 261 ? -6.404 -6.933 -15.647 1.00 90.00 261 ALA A N 1
ATOM 2126 C CA . ALA A 1 261 ? -5.804 -7.327 -14.374 1.00 90.00 261 ALA A CA 1
ATOM 2127 C C . ALA A 1 261 ? -6.710 -8.234 -13.525 1.00 90.00 261 ALA A C 1
ATOM 2129 O O . ALA A 1 261 ? -6.200 -8.988 -12.701 1.00 90.00 261 ALA A O 1
ATOM 2130 N N . ARG A 1 262 ? -8.032 -8.200 -13.728 1.00 90.56 262 ARG A N 1
ATOM 2131 C CA . ARG A 1 262 ? -8.990 -9.065 -13.018 1.00 90.56 262 ARG A CA 1
ATOM 2132 C C . ARG A 1 262 ? -9.255 -10.403 -13.711 1.00 90.56 262 ARG A C 1
ATOM 2134 O O . ARG A 1 262 ? -9.662 -11.340 -13.036 1.00 90.56 262 ARG A O 1
ATOM 2141 N N . GLN A 1 263 ? -9.109 -10.473 -15.035 1.00 86.75 263 GLN A N 1
ATOM 2142 C CA . GLN A 1 263 ? -9.623 -11.590 -15.845 1.00 86.75 263 GLN A CA 1
ATOM 2143 C C . GLN A 1 263 ? -8.538 -12.399 -16.563 1.00 86.75 263 GLN A C 1
ATOM 2145 O O . GLN A 1 263 ? -8.776 -13.554 -16.906 1.00 86.75 263 GLN A O 1
ATOM 2150 N N . GLU A 1 264 ? -7.372 -11.811 -16.836 1.00 81.00 264 GLU A N 1
ATOM 2151 C CA . GLU A 1 264 ? -6.357 -12.404 -17.713 1.00 81.00 264 GLU A CA 1
ATOM 2152 C C . GLU A 1 264 ? -5.021 -12.634 -16.997 1.00 81.00 264 GLU A C 1
ATOM 2154 O O . GLU A 1 264 ? -4.723 -12.022 -15.969 1.00 81.00 264 GLU A O 1
ATOM 2159 N N . SER A 1 265 ? -4.176 -13.496 -17.576 1.00 73.06 265 SER A N 1
ATOM 2160 C CA . SER A 1 265 ? -2.781 -13.606 -17.147 1.00 73.06 265 SER A CA 1
ATOM 2161 C C . SER A 1 265 ? -2.022 -12.316 -17.472 1.00 73.06 265 SER A C 1
ATOM 2163 O O . SER A 1 265 ? -1.892 -11.936 -18.633 1.00 73.06 265 SER A O 1
ATOM 2165 N N . PHE A 1 266 ? -1.514 -11.662 -16.436 1.00 68.75 266 PHE A N 1
ATOM 2166 C CA . PHE A 1 266 ? -0.912 -10.339 -16.383 1.00 68.75 266 PHE A CA 1
ATOM 2167 C C . PHE A 1 266 ? 0.561 -10.359 -15.934 1.00 68.75 266 PHE A C 1
ATOM 2169 O O . PHE A 1 266 ? 1.021 -9.503 -15.178 1.00 68.75 266 PHE A O 1
ATOM 2176 N N . THR A 1 267 ? 1.320 -11.351 -16.399 1.00 71.12 267 THR A N 1
ATOM 2177 C CA . THR A 1 267 ? 2.780 -11.379 -16.273 1.00 71.12 267 THR A CA 1
ATOM 2178 C C . THR A 1 267 ? 3.409 -11.123 -17.633 1.00 71.12 267 THR A C 1
ATOM 2180 O O . THR A 1 267 ? 3.157 -11.826 -18.614 1.00 71.12 267 THR A O 1
ATOM 2183 N N . PHE A 1 268 ? 4.231 -10.083 -17.698 1.00 71.75 268 PHE A N 1
ATOM 2184 C CA . PHE A 1 268 ? 4.945 -9.692 -18.894 1.00 71.75 268 PHE A CA 1
ATOM 2185 C C . PHE A 1 268 ? 6.383 -10.198 -18.863 1.00 71.75 268 PHE A C 1
ATOM 2187 O O . PHE A 1 268 ? 7.122 -9.965 -17.914 1.00 71.75 268 PHE A O 1
ATOM 2194 N N . THR A 1 269 ? 6.826 -10.829 -19.941 1.00 70.94 269 THR A N 1
ATOM 2195 C CA . THR A 1 269 ? 8.230 -10.828 -20.358 1.00 70.94 269 THR A CA 1
ATOM 2196 C C . THR A 1 269 ? 8.523 -9.647 -21.292 1.00 70.94 269 THR A C 1
ATOM 2198 O O . THR A 1 269 ? 7.610 -9.066 -21.886 1.00 70.94 269 THR A O 1
ATOM 2201 N N . LEU A 1 270 ? 9.806 -9.345 -21.512 1.00 61.97 270 LEU A N 1
ATOM 2202 C CA . LEU A 1 270 ? 10.260 -8.450 -22.590 1.00 61.97 270 LEU A CA 1
ATOM 2203 C C . LEU A 1 270 ? 9.645 -8.809 -23.954 1.00 61.97 270 LEU A C 1
ATOM 2205 O O . LEU A 1 270 ? 9.295 -7.931 -24.737 1.00 61.97 270 LEU A O 1
ATOM 2209 N N . GLN A 1 271 ? 9.486 -10.105 -24.239 1.00 67.38 271 GLN A N 1
ATOM 2210 C CA . GLN A 1 271 ? 8.858 -10.569 -25.474 1.00 67.38 271 GLN A CA 1
ATOM 2211 C C . GLN A 1 271 ? 7.355 -10.275 -25.473 1.00 67.38 271 GLN A C 1
ATOM 2213 O O . GLN A 1 271 ? 6.822 -9.792 -26.468 1.00 67.38 271 GLN A O 1
ATOM 2218 N N . THR A 1 272 ? 6.675 -10.459 -24.341 1.00 67.69 272 THR A N 1
ATOM 2219 C CA . THR A 1 272 ? 5.253 -10.118 -24.260 1.00 67.69 272 THR A CA 1
ATOM 2220 C C . THR A 1 272 ? 4.978 -8.618 -24.299 1.00 67.69 272 THR A C 1
ATOM 2222 O O . THR A 1 272 ? 3.862 -8.268 -24.641 1.00 67.69 272 THR A O 1
ATOM 2225 N N . LEU A 1 273 ? 5.955 -7.739 -24.024 1.00 65.19 273 LEU A N 1
ATOM 2226 C CA . LEU A 1 273 ? 5.842 -6.298 -24.304 1.00 65.19 273 LEU A CA 1
ATOM 2227 C C . LEU A 1 273 ? 5.666 -6.050 -25.813 1.00 65.19 273 LEU A C 1
ATOM 2229 O O . LEU A 1 273 ? 4.921 -5.171 -26.234 1.00 65.19 273 LEU A O 1
ATOM 2233 N N . LYS A 1 274 ? 6.321 -6.860 -26.652 1.00 67.00 274 LYS A N 1
ATOM 2234 C CA . LYS A 1 274 ? 6.140 -6.816 -28.109 1.00 67.00 274 LYS A CA 1
ATOM 2235 C C . LYS A 1 274 ? 4.832 -7.481 -28.525 1.00 67.00 274 LYS A C 1
ATOM 2237 O O . LYS A 1 274 ? 4.129 -6.943 -29.374 1.00 67.00 274 LYS A O 1
ATOM 2242 N N . ASP A 1 275 ? 4.466 -8.598 -27.899 1.00 65.69 275 ASP A N 1
ATOM 2243 C CA . ASP A 1 275 ? 3.184 -9.265 -28.168 1.00 65.69 275 ASP A CA 1
ATOM 2244 C C . ASP A 1 275 ? 1.980 -8.442 -27.684 1.00 65.69 275 ASP A C 1
ATOM 2246 O O . ASP A 1 275 ? 0.889 -8.574 -28.234 1.00 65.69 275 ASP A O 1
ATOM 2250 N N . PHE A 1 276 ? 2.168 -7.583 -26.681 1.00 64.00 276 PHE A N 1
ATOM 2251 C CA . PHE A 1 276 ? 1.199 -6.599 -26.211 1.00 64.00 276 PHE A CA 1
ATOM 2252 C C . PHE A 1 276 ? 0.709 -5.774 -27.410 1.00 64.00 276 PHE A C 1
ATOM 2254 O O . PHE A 1 276 ? -0.477 -5.835 -27.732 1.00 64.00 276 PHE A O 1
ATOM 2261 N N . ARG A 1 277 ? 1.630 -5.214 -28.220 1.00 58.91 277 ARG A N 1
ATOM 2262 C CA . ARG A 1 277 ? 1.316 -4.513 -29.490 1.00 58.91 277 ARG A CA 1
ATOM 2263 C C . ARG A 1 277 ? 0.389 -5.305 -30.417 1.00 58.91 277 ARG A C 1
ATOM 2265 O O . ARG A 1 277 ? -0.457 -4.715 -31.079 1.00 58.91 277 ARG A O 1
ATOM 2272 N N . TRP A 1 278 ? 0.549 -6.627 -30.486 1.00 62.81 278 TRP A N 1
ATOM 2273 C CA . TRP A 1 278 ? -0.257 -7.493 -31.352 1.00 62.81 278 TRP A CA 1
ATOM 2274 C C . TRP A 1 278 ? -1.647 -7.797 -30.772 1.00 62.81 278 TRP A C 1
ATOM 2276 O O . TRP A 1 278 ? -2.617 -7.962 -31.516 1.00 62.81 278 TRP A O 1
ATOM 2286 N N . ARG A 1 279 ? -1.764 -7.859 -29.441 1.00 62.16 279 ARG A N 1
ATOM 2287 C CA . ARG A 1 279 ? -2.992 -8.245 -28.731 1.00 62.16 279 ARG A CA 1
ATOM 2288 C C . ARG A 1 279 ? -3.999 -7.105 -28.540 1.00 62.16 279 ARG A C 1
ATOM 2290 O O . ARG A 1 279 ? -5.158 -7.409 -28.270 1.00 62.16 279 ARG A O 1
ATOM 2297 N N . HIS A 1 280 ? -3.629 -5.835 -28.743 1.00 61.94 280 HIS A N 1
ATOM 2298 C CA . HIS A 1 280 ? -4.499 -4.652 -28.552 1.00 61.94 280 HIS A CA 1
ATOM 2299 C C . HIS A 1 280 ? -5.657 -4.469 -29.536 1.00 61.94 280 HIS A C 1
ATOM 2301 O O . HIS A 1 280 ? -6.082 -3.356 -29.823 1.00 61.94 280 HIS A O 1
ATOM 2307 N N . ARG A 1 281 ? -6.290 -5.550 -29.988 1.00 67.88 281 ARG A N 1
ATOM 2308 C CA . ARG A 1 281 ? -7.605 -5.451 -30.638 1.00 67.88 281 ARG A CA 1
ATOM 2309 C C . ARG A 1 281 ? -8.739 -5.119 -29.644 1.00 67.88 281 ARG A C 1
ATOM 2311 O O . ARG A 1 281 ? -9.905 -5.219 -30.011 1.00 67.88 281 ARG A O 1
ATOM 2318 N N . LYS A 1 282 ? -8.408 -4.748 -28.398 1.00 78.25 282 LYS A N 1
ATOM 2319 C CA . LYS A 1 282 ? -9.291 -4.161 -27.375 1.00 78.25 282 LYS A CA 1
ATOM 2320 C C . LYS A 1 282 ? -8.794 -2.751 -27.033 1.00 78.25 282 LYS A C 1
ATOM 2322 O O . LYS A 1 282 ? -7.611 -2.463 -27.199 1.00 78.25 282 LYS A O 1
ATOM 2327 N N . ASP A 1 283 ? -9.689 -1.906 -26.531 1.00 83.44 283 ASP A N 1
ATOM 2328 C CA . ASP A 1 283 ? -9.374 -0.524 -26.150 1.00 83.44 283 ASP A CA 1
ATOM 2329 C C . ASP A 1 283 ? -8.278 -0.432 -25.066 1.00 83.44 283 ASP A C 1
ATOM 2331 O O . ASP A 1 283 ? -8.154 -1.322 -24.223 1.00 83.44 283 ASP A O 1
ATOM 2335 N N . GLN A 1 284 ? -7.503 0.659 -25.052 1.00 82.00 284 GLN A N 1
ATOM 2336 C CA . GLN A 1 284 ? -6.430 0.868 -24.072 1.00 82.00 284 GLN A CA 1
ATOM 2337 C C . GLN A 1 284 ? -6.944 0.809 -22.629 1.00 82.00 284 GLN A C 1
ATOM 2339 O O . GLN A 1 284 ? -6.249 0.267 -21.771 1.00 82.00 284 GLN A O 1
ATOM 2344 N N . SER A 1 285 ? -8.171 1.277 -22.364 1.00 86.31 285 SER A N 1
ATOM 2345 C CA . SER A 1 285 ? -8.788 1.229 -21.029 1.00 86.31 285 SER A CA 1
ATOM 2346 C C . SER A 1 285 ? -8.993 -0.192 -20.484 1.00 86.31 285 SER A C 1
ATOM 2348 O O . SER A 1 285 ? -9.131 -0.389 -19.276 1.00 86.31 285 SER A O 1
ATOM 2350 N N . TYR A 1 286 ? -8.975 -1.204 -21.359 1.00 87.88 286 TYR A N 1
ATOM 2351 C CA . TYR A 1 286 ? -9.038 -2.607 -20.961 1.00 87.88 286 TYR A CA 1
ATOM 2352 C C . TYR A 1 286 ? -7.762 -3.063 -20.239 1.00 87.88 286 TYR A C 1
ATOM 2354 O O . TYR A 1 286 ? -7.838 -3.872 -19.314 1.00 87.88 286 TYR A O 1
ATOM 2362 N N . TYR A 1 287 ? -6.603 -2.544 -20.658 1.00 83.94 287 TYR A N 1
ATOM 2363 C CA . TYR A 1 287 ? -5.277 -2.942 -20.166 1.00 83.94 287 TYR A CA 1
ATOM 2364 C C . TYR A 1 287 ? -4.653 -1.916 -19.227 1.00 83.94 287 TYR A C 1
ATOM 2366 O O . TYR A 1 287 ? -3.825 -2.267 -18.385 1.00 83.94 287 TYR A O 1
ATOM 2374 N N . PHE A 1 288 ? -5.035 -0.652 -19.388 1.00 86.69 288 PHE A N 1
ATOM 2375 C CA . PHE A 1 288 ? -4.440 0.471 -18.697 1.00 86.69 288 PHE A CA 1
ATOM 2376 C C . PHE A 1 288 ? -5.490 1.311 -17.994 1.00 86.69 288 PHE A C 1
ATOM 2378 O O . PHE A 1 288 ? -6.503 1.703 -18.566 1.00 86.69 288 PHE A O 1
ATOM 2385 N N . ASN A 1 289 ? -5.199 1.655 -16.752 1.00 87.69 289 ASN A N 1
ATOM 2386 C CA . ASN A 1 289 ? -5.977 2.582 -15.963 1.00 87.69 289 ASN A CA 1
ATOM 2387 C C . ASN A 1 289 ? -5.158 3.865 -15.802 1.00 87.69 289 ASN A C 1
ATOM 2389 O O . ASN A 1 289 ? -4.264 3.949 -14.956 1.00 87.69 289 ASN A O 1
ATOM 2393 N N . SER A 1 290 ? -5.479 4.875 -16.616 1.00 80.25 290 SER A N 1
ATOM 2394 C CA . SER A 1 290 ? -4.821 6.191 -16.597 1.00 80.25 290 SER A CA 1
ATOM 2395 C C . SER A 1 290 ? -4.952 6.930 -15.262 1.00 80.25 290 SER A C 1
ATOM 2397 O O . SER A 1 290 ? -4.187 7.857 -15.012 1.00 80.25 290 SER A O 1
ATOM 2399 N N . HIS A 1 291 ? -5.867 6.486 -14.396 1.00 81.56 291 HIS A N 1
ATOM 2400 C CA . HIS A 1 291 ? -6.177 7.079 -13.099 1.00 81.56 291 HIS A CA 1
ATOM 2401 C C . HIS A 1 291 ? -5.731 6.193 -11.924 1.00 81.56 291 HIS A C 1
ATOM 2403 O O . HIS A 1 291 ? -6.225 6.350 -10.801 1.00 81.56 291 HIS A O 1
ATOM 2409 N N . SER A 1 292 ? -4.825 5.237 -12.154 1.00 77.38 292 SER A N 1
ATOM 2410 C CA . SER A 1 292 ? -4.259 4.411 -11.086 1.00 77.38 292 SER A CA 1
ATOM 2411 C C . SER A 1 292 ? -3.548 5.300 -10.062 1.00 77.38 292 SER A C 1
ATOM 2413 O O . SER A 1 292 ? -2.486 5.855 -10.317 1.00 77.38 292 SER A O 1
ATOM 2415 N N . TYR A 1 293 ? -4.164 5.450 -8.888 1.00 69.69 293 TYR A N 1
ATOM 2416 C CA . TYR A 1 293 ? -3.604 6.115 -7.705 1.00 69.69 293 TYR A CA 1
ATOM 2417 C C . TYR A 1 293 ? -3.266 7.618 -7.808 1.00 69.69 293 TYR A C 1
ATOM 2419 O O . TYR A 1 293 ? -2.666 8.151 -6.875 1.00 69.69 293 TYR A O 1
ATOM 2427 N N . GLY A 1 294 ? -3.717 8.351 -8.833 1.00 69.94 294 GLY A N 1
ATOM 2428 C CA . GLY A 1 294 ? -3.571 9.813 -8.868 1.00 69.94 294 GLY A CA 1
ATOM 2429 C C . GLY A 1 294 ? -3.383 10.414 -10.256 1.00 69.94 294 GLY A C 1
ATOM 2430 O O . GLY A 1 294 ? -3.957 9.918 -11.222 1.00 69.94 294 GLY A O 1
ATOM 2431 N N . SER A 1 295 ? -2.641 11.534 -10.301 1.00 59.62 295 SER A N 1
ATOM 2432 C CA . SER A 1 295 ? -2.436 12.361 -11.496 1.00 59.62 295 SER A CA 1
ATOM 2433 C C . SER A 1 295 ? -1.959 11.538 -12.685 1.00 59.62 295 SER A C 1
ATOM 2435 O O . SER A 1 295 ? -1.166 10.610 -12.518 1.00 59.62 295 SER A O 1
ATOM 2437 N N . PRO A 1 296 ? -2.432 11.879 -13.885 1.00 55.06 296 PRO A N 1
ATOM 2438 C CA . PRO A 1 296 ? -2.599 10.874 -14.901 1.00 55.06 296 PRO A CA 1
ATOM 2439 C C . PRO A 1 296 ? -1.268 10.517 -15.549 1.00 55.06 296 PRO A C 1
ATOM 2441 O O . PRO A 1 296 ? -0.415 11.376 -15.768 1.00 55.06 296 PRO A O 1
ATOM 2444 N N . CYS A 1 297 ? -1.152 9.275 -16.006 1.00 58.88 297 CYS A N 1
ATOM 2445 C CA . CYS A 1 297 ? -0.203 8.915 -17.062 1.00 58.88 297 CYS A CA 1
ATOM 2446 C C . CYS A 1 297 ? -0.580 9.583 -18.417 1.00 58.88 297 CYS A C 1
ATOM 2448 O O . CYS A 1 297 ? -0.239 9.051 -19.476 1.00 58.88 297 CYS A O 1
ATOM 2450 N N . ASP A 1 298 ? -1.366 10.666 -18.412 1.00 63.16 298 ASP A N 1
ATOM 2451 C CA . ASP A 1 298 ? -1.897 11.337 -19.597 1.00 63.16 298 ASP A CA 1
ATOM 2452 C C . ASP A 1 298 ? -0.771 12.168 -20.202 1.00 63.16 298 ASP A C 1
ATOM 2454 O O . ASP A 1 298 ? -0.163 13.009 -19.541 1.00 63.16 298 ASP A O 1
ATOM 2458 N N . GLY A 1 299 ? -0.451 11.874 -21.458 1.00 68.81 299 GLY A N 1
ATOM 2459 C CA . GLY A 1 299 ? 0.691 12.452 -22.165 1.00 68.81 299 GLY A CA 1
ATOM 2460 C C . GLY A 1 299 ? 1.908 11.532 -22.255 1.00 68.81 299 GLY A C 1
ATOM 2461 O O . GLY A 1 299 ? 2.809 11.830 -23.031 1.00 68.81 299 GLY A O 1
ATOM 2462 N N . TRP A 1 300 ? 1.922 10.402 -21.540 1.00 75.69 300 TRP A N 1
ATOM 2463 C CA . TRP A 1 300 ? 2.943 9.368 -21.722 1.00 75.69 300 TRP A CA 1
ATOM 2464 C C . TRP A 1 300 ? 2.407 8.222 -22.568 1.00 75.69 300 TRP A C 1
ATOM 2466 O O . TRP A 1 300 ? 1.363 7.636 -22.257 1.00 75.69 300 TRP A O 1
ATOM 2476 N N . GLU A 1 301 ? 3.166 7.874 -23.604 1.00 84.25 301 GLU A N 1
ATOM 2477 C CA . GLU A 1 301 ? 3.019 6.596 -24.290 1.00 84.25 301 GLU A CA 1
ATOM 2478 C C . GLU A 1 301 ? 3.324 5.477 -23.282 1.00 84.25 301 GLU A C 1
ATOM 2480 O O . GLU A 1 301 ? 4.370 5.474 -22.622 1.00 84.25 301 GLU A O 1
ATOM 2485 N N . LYS A 1 302 ? 2.365 4.563 -23.086 1.00 83.06 302 LYS A N 1
ATOM 2486 C CA . LYS A 1 302 ? 2.436 3.552 -22.017 1.00 83.06 302 LYS A CA 1
ATOM 2487 C C . LYS A 1 302 ? 3.601 2.605 -22.250 1.00 83.06 302 LYS A C 1
ATOM 2489 O O . LYS A 1 302 ? 4.258 2.185 -21.306 1.00 83.06 302 LYS A O 1
ATOM 2494 N N . GLU A 1 303 ? 3.879 2.331 -23.513 1.00 80.25 303 GLU A N 1
ATOM 2495 C CA . GLU A 1 303 ? 4.968 1.510 -24.000 1.00 80.25 303 GLU A CA 1
ATOM 2496 C C . GLU A 1 303 ? 6.322 2.098 -23.599 1.00 80.25 303 GLU A C 1
ATOM 2498 O O . GLU A 1 303 ? 7.135 1.392 -23.003 1.00 80.25 303 GLU A O 1
ATOM 2503 N N . SER A 1 304 ? 6.541 3.396 -23.828 1.00 84.88 304 SER A N 1
ATOM 2504 C CA . SER A 1 304 ? 7.772 4.075 -23.405 1.00 84.88 304 SER A CA 1
ATOM 2505 C C . SER A 1 304 ? 7.941 4.050 -21.887 1.00 84.88 304 SER A C 1
ATOM 2507 O O . SER A 1 304 ? 9.052 3.901 -21.379 1.00 84.88 304 SER A O 1
ATOM 2509 N N . LEU A 1 305 ? 6.839 4.165 -21.143 1.00 86.19 305 LEU A N 1
ATOM 2510 C CA . LEU A 1 305 ? 6.866 4.091 -19.685 1.00 86.19 305 LEU A CA 1
ATOM 2511 C C . LEU A 1 305 ? 7.212 2.677 -19.188 1.00 86.19 305 LEU A C 1
ATOM 2513 O O . LEU A 1 305 ? 8.014 2.529 -18.267 1.00 86.19 305 LEU A O 1
ATOM 2517 N N . MET A 1 306 ? 6.673 1.635 -19.823 1.00 87.31 306 MET A N 1
ATOM 2518 C CA . MET A 1 306 ? 7.050 0.247 -19.543 1.00 87.31 306 MET A CA 1
ATOM 2519 C C . MET A 1 306 ? 8.524 -0.017 -19.878 1.00 87.31 306 MET A C 1
ATOM 2521 O O . MET A 1 306 ? 9.233 -0.603 -19.064 1.00 87.31 306 MET A O 1
ATOM 2525 N N . GLU A 1 307 ? 9.016 0.436 -21.033 1.00 87.94 307 GLU A N 1
ATOM 2526 C CA . GLU A 1 307 ? 10.430 0.298 -21.403 1.00 87.94 307 GLU A CA 1
ATOM 2527 C C . GLU A 1 307 ? 11.343 0.970 -20.373 1.00 87.94 307 GLU A C 1
ATOM 2529 O O . GLU A 1 307 ? 12.315 0.367 -19.913 1.00 87.94 307 GLU A O 1
ATOM 2534 N N . ARG A 1 308 ? 10.971 2.169 -19.916 1.00 88.81 308 ARG A N 1
ATOM 2535 C CA . ARG A 1 308 ? 11.686 2.860 -18.843 1.00 88.81 308 ARG A CA 1
ATOM 2536 C C . ARG A 1 308 ? 11.703 2.049 -17.547 1.00 88.81 308 ARG A C 1
ATOM 2538 O O . ARG A 1 308 ? 12.775 1.861 -16.983 1.00 88.81 308 ARG A O 1
ATOM 2545 N N . TYR A 1 309 ? 10.565 1.517 -17.092 1.00 91.44 309 TYR A N 1
ATOM 2546 C CA . TYR A 1 309 ? 10.540 0.680 -15.885 1.00 91.44 309 TYR A CA 1
ATOM 2547 C C . TYR A 1 309 ? 11.358 -0.600 -16.027 1.00 91.44 309 TYR A C 1
ATOM 2549 O O . TYR A 1 309 ? 11.955 -1.037 -15.045 1.00 91.44 309 TYR A O 1
ATOM 2557 N N . TRP A 1 310 ? 11.409 -1.197 -17.219 1.00 92.56 310 TRP A N 1
ATOM 2558 C CA . TRP A 1 310 ? 12.273 -2.345 -17.471 1.00 92.56 310 TRP A CA 1
ATOM 2559 C C . TRP A 1 310 ? 13.749 -1.969 -17.316 1.00 92.56 310 TRP A C 1
ATOM 2561 O O . TRP A 1 310 ? 14.477 -2.651 -16.594 1.00 92.56 310 TRP A O 1
ATOM 2571 N N . LEU A 1 311 ? 14.183 -0.872 -17.945 1.00 91.75 311 LEU A N 1
ATOM 2572 C CA . LEU A 1 311 ? 15.559 -0.382 -17.843 1.00 91.75 311 LEU A CA 1
ATOM 2573 C C . LEU A 1 311 ? 15.931 -0.060 -16.393 1.00 91.75 311 LEU A C 1
ATOM 2575 O O . LEU A 1 311 ? 16.954 -0.542 -15.906 1.00 91.75 311 LEU A O 1
ATOM 2579 N N . THR A 1 312 ? 15.068 0.671 -15.684 1.00 93.19 312 THR A N 1
ATOM 2580 C CA . THR A 1 312 ? 15.252 0.989 -14.267 1.00 93.19 312 THR A CA 1
ATOM 2581 C C . THR A 1 312 ? 15.352 -0.277 -13.421 1.00 93.19 312 THR A C 1
ATOM 2583 O O . THR A 1 312 ? 16.336 -0.446 -12.708 1.00 93.19 312 THR A O 1
ATOM 2586 N N . ALA A 1 313 ? 14.390 -1.201 -13.523 1.00 94.56 313 ALA A N 1
ATOM 2587 C CA . ALA A 1 313 ? 14.403 -2.435 -12.740 1.00 94.56 313 ALA A CA 1
ATOM 2588 C C . ALA A 1 313 ? 15.637 -3.299 -13.043 1.00 94.56 313 ALA A C 1
ATOM 2590 O O . ALA A 1 313 ? 16.206 -3.899 -12.137 1.00 94.56 313 ALA A O 1
ATOM 2591 N N . ASN A 1 314 ? 16.087 -3.348 -14.298 1.00 93.81 314 ASN A N 1
ATOM 2592 C CA . ASN A 1 314 ? 17.278 -4.100 -14.686 1.00 93.81 314 ASN A CA 1
ATOM 2593 C C . ASN A 1 314 ? 18.579 -3.474 -14.165 1.00 93.81 314 ASN A C 1
ATOM 2595 O O . ASN A 1 314 ? 19.518 -4.204 -13.853 1.00 93.81 314 ASN A O 1
ATOM 2599 N N . HIS A 1 315 ? 18.633 -2.147 -14.055 1.00 93.25 315 HIS A N 1
ATOM 2600 C CA . HIS A 1 315 ? 19.816 -1.426 -13.597 1.00 93.25 315 HIS A CA 1
ATOM 2601 C C . HIS A 1 315 ? 19.912 -1.343 -12.065 1.00 93.25 315 HIS A C 1
ATOM 2603 O O . HIS A 1 315 ? 20.961 -1.644 -11.499 1.00 93.25 315 HIS A O 1
ATOM 2609 N N . THR A 1 316 ? 18.834 -0.954 -11.380 1.00 94.81 316 THR A N 1
ATOM 2610 C CA . THR A 1 316 ? 18.889 -0.601 -9.951 1.00 94.81 316 THR A CA 1
ATOM 2611 C C . THR A 1 316 ? 18.585 -1.776 -9.026 1.00 94.81 316 THR A C 1
ATOM 2613 O O . THR A 1 316 ? 19.148 -1.863 -7.933 1.00 94.81 316 THR A O 1
ATOM 2616 N N . TRP A 1 317 ? 17.738 -2.719 -9.451 1.00 96.38 317 TRP A N 1
ATOM 2617 C CA . TRP A 1 317 ? 17.252 -3.779 -8.566 1.00 96.38 317 TRP A CA 1
ATOM 2618 C C . TRP A 1 317 ? 18.315 -4.795 -8.140 1.00 96.38 317 TRP A C 1
ATOM 2620 O O . TRP A 1 317 ? 18.396 -5.072 -6.943 1.00 96.38 317 TRP A O 1
ATOM 2630 N N . PRO A 1 318 ? 19.178 -5.323 -9.037 1.00 97.00 318 PRO A N 1
ATOM 2631 C CA . PRO A 1 318 ? 20.215 -6.269 -8.625 1.00 97.00 318 PRO A CA 1
ATOM 2632 C C . PRO A 1 318 ? 21.183 -5.676 -7.598 1.00 97.00 318 PRO A C 1
ATOM 2634 O O . PRO A 1 318 ? 21.604 -6.371 -6.675 1.00 97.00 318 PRO A O 1
ATOM 2637 N N . ALA A 1 319 ? 21.516 -4.389 -7.746 1.00 95.31 319 ALA A N 1
ATOM 2638 C CA . ALA A 1 319 ? 22.375 -3.680 -6.807 1.00 95.31 319 ALA A CA 1
ATOM 2639 C C . ALA A 1 319 ? 21.707 -3.559 -5.432 1.00 95.31 319 ALA A C 1
ATOM 2641 O O . ALA A 1 319 ? 22.328 -3.905 -4.431 1.00 95.31 319 ALA A O 1
ATOM 2642 N N . TRP A 1 320 ? 20.431 -3.161 -5.394 1.00 95.81 320 TRP A N 1
ATOM 2643 C CA . TRP A 1 320 ? 19.673 -3.051 -4.147 1.00 95.81 320 TRP A CA 1
ATOM 2644 C C . TRP A 1 320 ? 19.512 -4.402 -3.432 1.00 95.81 320 TRP A C 1
ATOM 2646 O O . TRP A 1 320 ? 19.749 -4.493 -2.230 1.00 95.81 320 TRP A O 1
ATOM 2656 N N . ILE A 1 321 ? 19.179 -5.474 -4.166 1.00 96.81 321 ILE A N 1
ATOM 2657 C CA . ILE A 1 321 ? 19.063 -6.831 -3.604 1.00 96.81 321 ILE A CA 1
ATOM 2658 C C . ILE A 1 321 ? 20.389 -7.285 -2.994 1.00 96.81 321 ILE A C 1
ATOM 2660 O O . ILE A 1 321 ? 20.405 -7.786 -1.872 1.00 96.81 321 ILE A O 1
ATOM 2664 N N . LYS A 1 322 ? 21.503 -7.068 -3.699 1.00 96.62 322 LYS A N 1
ATOM 2665 C CA . LYS A 1 322 ? 22.835 -7.414 -3.199 1.00 96.62 322 LYS A CA 1
ATOM 2666 C C . LYS A 1 322 ? 23.217 -6.599 -1.961 1.00 96.62 322 LYS A C 1
ATOM 2668 O O . LYS A 1 322 ? 23.806 -7.141 -1.034 1.00 96.62 322 LYS A O 1
ATOM 2673 N N . GLU A 1 323 ? 22.909 -5.303 -1.938 1.00 95.44 323 GLU A N 1
ATOM 2674 C CA . GLU A 1 323 ? 23.193 -4.444 -0.783 1.00 95.44 323 GLU A CA 1
ATOM 2675 C C . GLU A 1 323 ? 22.414 -4.908 0.452 1.00 95.44 323 GLU A C 1
ATOM 2677 O O . GLU A 1 323 ? 22.985 -5.047 1.535 1.00 95.44 323 GLU A O 1
ATOM 2682 N N . LYS A 1 324 ? 21.134 -5.243 0.267 1.00 94.94 324 LYS A N 1
ATOM 2683 C CA . LYS A 1 324 ? 20.245 -5.762 1.308 1.00 94.94 324 LYS A CA 1
ATOM 2684 C C . LYS A 1 324 ? 20.744 -7.047 1.961 1.00 94.94 324 LYS A C 1
ATOM 2686 O O . LYS A 1 324 ? 20.569 -7.206 3.161 1.00 94.94 324 LYS A O 1
ATOM 2691 N N . GLU A 1 325 ? 21.393 -7.943 1.217 1.00 93.94 325 GLU A N 1
ATOM 2692 C CA . GLU A 1 325 ? 22.002 -9.160 1.787 1.00 93.94 325 GLU A CA 1
ATOM 2693 C C . GLU A 1 325 ? 23.090 -8.855 2.831 1.00 93.94 325 GLU A C 1
ATOM 2695 O O . GLU A 1 325 ? 23.424 -9.713 3.644 1.00 93.94 325 GLU A O 1
ATOM 2700 N N . THR A 1 326 ? 23.646 -7.641 2.809 1.00 95.88 326 THR A N 1
ATOM 2701 C CA . THR A 1 326 ? 24.710 -7.194 3.722 1.00 95.88 326 THR A CA 1
ATOM 2702 C C . THR A 1 326 ? 24.277 -6.092 4.687 1.00 95.88 326 THR A C 1
ATOM 2704 O O . THR A 1 326 ? 25.049 -5.720 5.570 1.00 95.88 326 THR A O 1
ATOM 2707 N N . ASN A 1 327 ? 23.067 -5.556 4.520 1.00 94.50 327 ASN A N 1
ATOM 2708 C CA . ASN A 1 327 ? 22.548 -4.434 5.286 1.00 94.50 327 ASN A CA 1
ATOM 2709 C C . ASN A 1 327 ? 21.102 -4.709 5.705 1.00 94.50 327 ASN A C 1
ATOM 2711 O O . ASN A 1 327 ? 20.163 -4.448 4.946 1.00 94.50 327 ASN A O 1
ATOM 2715 N N . ASP A 1 328 ? 20.938 -5.198 6.935 1.00 93.06 328 ASP A N 1
ATOM 2716 C CA . ASP A 1 328 ? 19.632 -5.579 7.471 1.00 93.06 328 ASP A CA 1
ATOM 2717 C C . ASP A 1 328 ? 18.635 -4.413 7.510 1.00 93.06 328 ASP A C 1
ATOM 2719 O O . ASP A 1 328 ? 17.436 -4.641 7.346 1.00 93.06 328 ASP A O 1
ATOM 2723 N N . ASP A 1 329 ? 19.106 -3.164 7.620 1.00 92.69 329 ASP A N 1
ATOM 2724 C CA . ASP A 1 329 ? 18.238 -1.980 7.608 1.00 92.69 329 ASP A CA 1
ATOM 2725 C C . ASP A 1 329 ? 17.477 -1.834 6.281 1.00 92.69 329 ASP A C 1
ATOM 2727 O O . ASP A 1 329 ? 16.402 -1.237 6.250 1.00 92.69 329 ASP A O 1
ATOM 2731 N N . LEU A 1 330 ? 17.984 -2.391 5.174 1.00 93.06 330 LEU A N 1
ATOM 2732 C CA . LEU A 1 330 ? 17.294 -2.368 3.879 1.00 93.06 330 LEU A CA 1
ATOM 2733 C C . LEU A 1 330 ? 16.134 -3.370 3.793 1.00 93.06 330 LEU A C 1
ATOM 2735 O O . LEU A 1 330 ? 15.362 -3.318 2.836 1.00 93.06 330 LEU A O 1
ATOM 2739 N N . ASN A 1 331 ? 15.958 -4.247 4.790 1.00 94.56 331 ASN A N 1
ATOM 2740 C CA . ASN A 1 331 ? 14.720 -5.014 4.945 1.00 94.56 331 ASN A CA 1
ATOM 2741 C C . ASN A 1 331 ? 13.559 -4.148 5.454 1.00 94.56 331 ASN A C 1
ATOM 2743 O O . ASN A 1 331 ? 12.408 -4.551 5.303 1.00 94.56 331 ASN A O 1
ATOM 2747 N N . SER A 1 332 ? 13.827 -2.962 6.018 1.00 96.88 332 SER A N 1
ATOM 2748 C CA . SER A 1 332 ? 12.778 -2.078 6.531 1.00 96.88 332 SER A CA 1
ATOM 2749 C C . SER A 1 332 ? 11.846 -1.598 5.420 1.00 96.88 332 SER A C 1
ATOM 2751 O O . SER A 1 332 ? 12.262 -1.104 4.366 1.00 96.88 332 SER A O 1
ATOM 2753 N N . PHE A 1 333 ? 10.552 -1.664 5.717 1.00 97.88 333 PHE A N 1
ATOM 2754 C CA . PHE A 1 333 ? 9.488 -1.217 4.835 1.00 97.88 333 PHE A CA 1
ATOM 2755 C C . PHE A 1 333 ? 9.635 0.261 4.441 1.00 97.88 333 PHE A C 1
ATOM 2757 O O . PHE A 1 333 ? 9.585 0.609 3.261 1.00 97.88 333 PHE A O 1
ATOM 2764 N N . SER A 1 334 ? 9.853 1.144 5.419 1.00 96.62 334 SER A N 1
ATOM 2765 C CA . SER A 1 334 ? 10.031 2.585 5.205 1.00 96.62 334 SER A CA 1
ATOM 2766 C C . SER A 1 334 ? 11.310 2.897 4.439 1.00 96.62 334 SER A C 1
ATOM 2768 O O . SER A 1 334 ? 11.281 3.747 3.552 1.00 96.62 334 SER A O 1
ATOM 2770 N N . LYS A 1 335 ? 12.404 2.166 4.692 1.00 96.56 335 LYS A N 1
ATOM 2771 C CA . LYS A 1 335 ? 13.653 2.324 3.934 1.00 96.56 335 LYS A CA 1
ATOM 2772 C C . LYS A 1 335 ? 13.485 1.970 2.466 1.00 96.56 335 LYS A C 1
ATOM 2774 O O . LYS A 1 335 ? 14.002 2.692 1.617 1.00 96.56 335 LYS A O 1
ATOM 2779 N N . PHE A 1 336 ? 12.728 0.922 2.153 1.00 97.31 336 PHE A N 1
ATOM 2780 C CA . PHE A 1 336 ? 12.405 0.600 0.767 1.00 97.31 336 PHE A CA 1
ATOM 2781 C C . PHE A 1 336 ? 11.528 1.682 0.106 1.00 97.31 336 PHE A C 1
ATOM 2783 O O . PHE A 1 336 ? 11.800 2.085 -1.026 1.00 97.31 336 PHE A O 1
ATOM 2790 N N . VAL A 1 337 ? 10.519 2.212 0.810 1.00 96.94 337 VAL A N 1
ATOM 2791 C CA . VAL A 1 337 ? 9.704 3.334 0.297 1.00 96.94 337 VAL A CA 1
ATOM 2792 C C . VAL A 1 337 ? 10.567 4.574 0.041 1.00 96.94 337 VAL A C 1
ATOM 2794 O O . VAL A 1 337 ? 10.455 5.192 -1.018 1.00 96.94 337 VAL A O 1
ATOM 2797 N N . ASP A 1 338 ? 11.461 4.919 0.968 1.00 95.31 338 ASP A N 1
ATOM 2798 C CA . ASP A 1 338 ? 12.384 6.043 0.810 1.00 95.31 338 ASP A CA 1
ATOM 2799 C C . ASP A 1 338 ? 13.400 5.799 -0.315 1.00 95.31 338 ASP A C 1
ATOM 2801 O O . ASP A 1 338 ? 13.766 6.743 -1.014 1.00 95.31 338 ASP A O 1
ATOM 2805 N N . TRP A 1 339 ? 13.835 4.557 -0.538 1.00 95.69 339 TRP A N 1
ATOM 2806 C CA . TRP A 1 339 ? 14.680 4.203 -1.680 1.00 95.69 339 TRP A CA 1
ATOM 2807 C C . TRP A 1 339 ? 13.961 4.470 -3.007 1.00 95.69 339 TRP A C 1
ATOM 2809 O O . TRP A 1 339 ? 14.516 5.158 -3.860 1.00 95.69 339 TRP A O 1
ATOM 2819 N N . LEU A 1 340 ? 12.704 4.033 -3.161 1.00 94.94 340 LEU A N 1
ATOM 2820 C CA . LEU A 1 340 ? 11.900 4.334 -4.356 1.00 94.94 340 LEU A CA 1
ATOM 2821 C C . LEU A 1 340 ? 11.726 5.846 -4.584 1.00 94.94 340 LEU A C 1
ATOM 2823 O O . LEU A 1 340 ? 11.713 6.312 -5.728 1.00 94.94 340 LEU A O 1
ATOM 2827 N N . ASP A 1 341 ? 11.579 6.618 -3.503 1.00 91.25 341 ASP A N 1
ATOM 2828 C CA . ASP A 1 341 ? 11.385 8.067 -3.580 1.00 91.25 341 ASP A CA 1
ATOM 2829 C C . ASP A 1 341 ? 12.668 8.820 -3.970 1.00 91.25 341 ASP A C 1
ATOM 2831 O O . ASP A 1 341 ? 12.635 9.765 -4.765 1.00 91.25 341 ASP A O 1
ATOM 2835 N N . ASN A 1 342 ? 13.812 8.359 -3.457 1.00 92.25 342 ASN A N 1
ATOM 2836 C CA . ASN A 1 342 ? 15.106 9.017 -3.624 1.00 92.25 342 ASN A CA 1
ATOM 2837 C C . ASN A 1 342 ? 15.950 8.485 -4.792 1.00 92.25 342 ASN A C 1
ATOM 2839 O O . ASN A 1 342 ? 16.927 9.144 -5.153 1.00 92.25 342 ASN A O 1
ATOM 2843 N N . SER A 1 343 ? 15.599 7.339 -5.387 1.00 92.00 343 SER A N 1
ATOM 2844 C CA . SER A 1 343 ? 16.336 6.761 -6.520 1.00 92.00 343 SER A CA 1
ATOM 2845 C C . SER A 1 343 ? 16.288 7.696 -7.728 1.00 92.00 343 SER A C 1
ATOM 2847 O O . SER A 1 343 ? 15.213 8.110 -8.186 1.00 92.00 343 SER 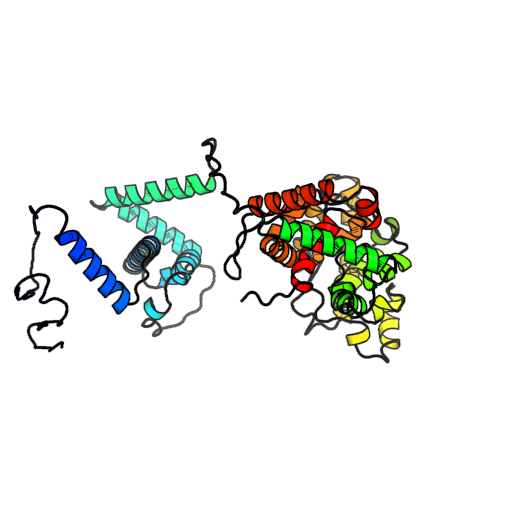A O 1
ATOM 2849 N N . LYS A 1 344 ? 17.468 8.042 -8.236 1.00 91.44 344 LYS A N 1
ATOM 2850 C CA . LYS A 1 344 ? 17.671 8.935 -9.376 1.00 91.44 344 LYS A CA 1
ATOM 2851 C C . LYS A 1 344 ? 18.732 8.351 -10.290 1.00 91.44 344 LYS A C 1
ATOM 2853 O O . LYS A 1 344 ? 19.765 7.888 -9.804 1.00 91.44 344 LYS A O 1
ATOM 2858 N N . ASP A 1 345 ? 18.505 8.490 -11.587 1.00 83.88 345 ASP A N 1
ATOM 2859 C CA . ASP A 1 345 ? 19.492 8.168 -12.598 1.00 83.88 345 ASP A CA 1
ATOM 2860 C C . ASP A 1 345 ? 20.696 9.118 -12.422 1.00 83.88 345 ASP A C 1
ATOM 2862 O O . ASP A 1 345 ? 20.531 10.345 -12.430 1.00 83.88 345 ASP A O 1
ATOM 2866 N N . PRO A 1 346 ? 21.917 8.592 -12.217 1.00 82.44 346 PRO A N 1
ATOM 2867 C CA . PRO A 1 346 ? 23.102 9.422 -12.022 1.00 82.44 346 PRO A CA 1
ATOM 2868 C C . PRO A 1 346 ? 23.448 10.314 -13.222 1.00 82.44 346 PRO A C 1
ATOM 2870 O O . PRO A 1 346 ? 24.179 11.289 -13.053 1.00 82.44 346 PRO A O 1
ATOM 2873 N N . SER A 1 347 ? 22.980 9.969 -14.425 1.00 84.25 347 SER A N 1
ATOM 2874 C CA . SER A 1 347 ? 23.334 10.653 -15.670 1.00 84.25 347 SER A CA 1
ATOM 2875 C C . SER A 1 347 ? 22.560 11.953 -15.889 1.00 84.25 347 SER A C 1
ATOM 2877 O O . SER A 1 347 ? 23.146 12.938 -16.337 1.00 84.25 347 SER A O 1
ATOM 2879 N N . ASP A 1 348 ? 21.271 11.982 -15.545 1.00 84.81 348 ASP A N 1
ATOM 2880 C CA . ASP A 1 348 ? 20.387 13.131 -15.769 1.00 84.81 348 ASP A CA 1
ATOM 2881 C C . ASP A 1 348 ? 19.743 13.673 -14.475 1.00 84.81 348 ASP A C 1
ATOM 2883 O O . ASP A 1 348 ? 19.120 14.738 -14.483 1.00 84.81 348 ASP A O 1
ATOM 2887 N N . GLY A 1 349 ? 19.912 12.976 -13.344 1.00 86.88 349 GLY A N 1
ATOM 2888 C CA . GLY A 1 349 ? 19.331 13.328 -12.048 1.00 86.88 349 GLY A CA 1
ATOM 2889 C C . GLY A 1 349 ? 17.813 13.136 -11.970 1.00 86.88 349 GLY A C 1
ATOM 2890 O O . GLY A 1 349 ? 17.194 13.535 -10.973 1.00 86.88 349 GLY A O 1
ATOM 2891 N N . VAL A 1 350 ? 17.195 12.553 -12.999 1.00 87.31 350 VAL A N 1
ATOM 2892 C CA . VAL A 1 350 ? 15.762 12.275 -13.056 1.00 87.31 350 VAL A CA 1
ATOM 2893 C C . VAL A 1 350 ? 15.458 11.056 -12.193 1.00 87.31 350 VAL A C 1
ATOM 2895 O O . VAL A 1 350 ? 16.249 10.128 -12.076 1.00 87.31 350 VAL A O 1
ATOM 2898 N N . ARG A 1 351 ? 14.287 11.050 -11.552 1.00 90.44 351 ARG A N 1
ATOM 2899 C CA . ARG A 1 351 ? 13.858 9.919 -10.723 1.00 90.44 351 ARG A CA 1
ATOM 2900 C C . ARG A 1 351 ? 13.772 8.633 -11.545 1.00 90.44 351 ARG A C 1
ATOM 2902 O O . ARG A 1 351 ? 13.093 8.604 -12.572 1.00 90.44 351 ARG A O 1
ATOM 2909 N N . ASP A 1 352 ? 14.392 7.576 -11.029 1.00 89.00 352 ASP A N 1
ATOM 2910 C CA . ASP A 1 352 ? 14.377 6.234 -11.617 1.00 89.00 352 ASP A CA 1
ATOM 2911 C C . ASP A 1 352 ? 12.947 5.693 -11.691 1.00 89.00 352 ASP A C 1
ATOM 2913 O O . ASP A 1 352 ? 12.439 5.321 -12.748 1.00 89.00 352 ASP A O 1
ATOM 2917 N N . PHE A 1 353 ? 12.246 5.736 -10.558 1.00 91.00 353 PHE A N 1
ATOM 2918 C CA . PHE A 1 353 ? 10.861 5.297 -10.435 1.00 91.00 353 PHE A CA 1
ATOM 2919 C C . PHE A 1 353 ? 9.906 6.462 -10.694 1.00 91.00 353 PHE A C 1
ATOM 2921 O O . PHE A 1 353 ? 9.218 6.961 -9.799 1.00 91.00 353 PHE A O 1
ATOM 2928 N N . PHE A 1 354 ? 9.884 6.927 -11.944 1.00 84.44 354 PHE A N 1
ATOM 2929 C CA . PHE A 1 354 ? 8.957 7.965 -12.389 1.00 84.44 354 PHE A CA 1
ATOM 2930 C C . PHE A 1 354 ? 7.507 7.578 -12.026 1.00 84.44 354 PHE A C 1
ATOM 2932 O O . PHE A 1 354 ? 7.134 6.413 -12.117 1.00 84.44 354 PHE A O 1
ATOM 2939 N N . MET A 1 355 ? 6.690 8.533 -11.574 1.00 86.69 355 MET A N 1
ATOM 2940 C CA . MET A 1 355 ? 5.306 8.332 -11.084 1.00 86.69 355 MET A CA 1
ATOM 2941 C C . MET A 1 355 ? 5.121 7.501 -9.802 1.00 86.69 355 MET A C 1
ATOM 2943 O O . MET A 1 355 ? 3.996 7.405 -9.305 1.00 86.69 355 MET A O 1
ATOM 2947 N N . VAL A 1 356 ? 6.183 6.947 -9.212 1.00 91.19 356 VAL A N 1
ATOM 2948 C CA . VAL A 1 356 ? 6.087 6.265 -7.915 1.00 91.19 356 VAL A CA 1
ATOM 2949 C C . VAL A 1 356 ? 6.146 7.301 -6.792 1.00 91.19 356 VAL A C 1
ATOM 2951 O O . VAL A 1 356 ? 7.194 7.577 -6.218 1.00 91.19 356 VAL A O 1
ATOM 2954 N N . GLY A 1 357 ? 5.004 7.924 -6.500 1.00 90.75 357 GLY A N 1
ATOM 2955 C CA . GLY A 1 357 ? 4.847 8.763 -5.307 1.00 90.75 357 GLY A CA 1
ATOM 2956 C C . GLY A 1 357 ? 4.728 7.933 -4.024 1.00 90.75 357 GLY A C 1
ATOM 2957 O O . GLY A 1 357 ? 4.602 6.711 -4.090 1.00 90.75 357 GLY A O 1
ATOM 2958 N N . ASP A 1 358 ? 4.678 8.599 -2.865 1.00 92.62 358 ASP A N 1
ATOM 2959 C CA . ASP A 1 358 ? 4.639 7.943 -1.543 1.00 92.62 358 ASP A CA 1
ATOM 2960 C C . ASP A 1 358 ? 3.560 6.853 -1.428 1.00 92.62 358 ASP A C 1
ATOM 2962 O O . ASP A 1 358 ? 3.822 5.762 -0.926 1.00 92.62 358 ASP A O 1
ATOM 2966 N N . LEU A 1 359 ? 2.349 7.115 -1.939 1.00 93.19 359 LEU A N 1
ATOM 2967 C CA . LEU A 1 359 ? 1.254 6.138 -1.915 1.00 93.19 359 LEU A CA 1
ATOM 2968 C C . LEU A 1 359 ? 1.584 4.891 -2.747 1.00 93.19 359 LEU A C 1
ATOM 2970 O O . LEU A 1 359 ? 1.408 3.770 -2.281 1.00 93.19 359 LEU A O 1
ATOM 2974 N N . THR A 1 360 ? 2.054 5.077 -3.980 1.00 94.00 360 THR A N 1
ATOM 2975 C CA . THR A 1 360 ? 2.406 3.968 -4.874 1.00 94.00 360 THR A CA 1
ATOM 2976 C C . THR A 1 360 ? 3.597 3.186 -4.326 1.00 94.00 360 THR A C 1
ATOM 2978 O O . THR A 1 360 ? 3.573 1.958 -4.348 1.00 94.00 360 THR A O 1
ATOM 2981 N N . GLY A 1 361 ? 4.598 3.877 -3.772 1.00 95.88 361 GLY A N 1
ATOM 2982 C CA . GLY A 1 361 ? 5.742 3.253 -3.111 1.00 95.88 361 GLY A CA 1
ATOM 2983 C C . GLY A 1 361 ? 5.316 2.383 -1.931 1.00 95.88 361 GLY A C 1
ATOM 2984 O O . GLY A 1 361 ? 5.719 1.227 -1.854 1.00 95.88 361 GLY A O 1
ATOM 2985 N N . MET A 1 362 ? 4.418 2.883 -1.076 1.00 96.69 362 MET A N 1
ATOM 2986 C CA . MET A 1 362 ? 3.850 2.121 0.043 1.00 96.69 362 MET A CA 1
ATOM 2987 C C . MET A 1 362 ? 3.083 0.872 -0.424 1.00 96.69 362 MET A C 1
ATOM 2989 O O . MET A 1 362 ? 3.159 -0.178 0.209 1.00 96.69 362 MET A O 1
ATOM 2993 N N . LEU A 1 363 ? 2.373 0.948 -1.553 1.00 95.25 363 LEU A N 1
ATOM 2994 C CA . LEU A 1 363 ? 1.663 -0.200 -2.124 1.00 95.25 363 LEU A CA 1
ATOM 2995 C C . LEU A 1 363 ? 2.621 -1.258 -2.689 1.00 95.25 363 LEU A C 1
ATOM 2997 O O . LEU A 1 363 ? 2.402 -2.443 -2.456 1.00 95.25 363 LEU A O 1
ATOM 3001 N N . ILE A 1 364 ? 3.680 -0.843 -3.390 1.00 96.56 364 ILE A N 1
ATOM 3002 C CA . ILE A 1 364 ? 4.727 -1.747 -3.894 1.00 96.56 364 ILE A CA 1
ATOM 3003 C C . ILE A 1 364 ? 5.462 -2.405 -2.720 1.00 96.56 364 ILE A C 1
ATOM 3005 O O . ILE A 1 364 ? 5.651 -3.619 -2.715 1.00 96.56 364 ILE A O 1
ATOM 3009 N N . ALA A 1 365 ? 5.816 -1.629 -1.693 1.00 97.69 365 ALA A N 1
ATOM 3010 C CA . ALA A 1 365 ? 6.410 -2.139 -0.460 1.00 97.69 365 ALA A CA 1
ATOM 3011 C C . ALA A 1 365 ? 5.498 -3.184 0.202 1.00 97.69 365 ALA A C 1
ATOM 3013 O O . ALA A 1 365 ? 5.949 -4.265 0.571 1.00 97.69 365 ALA A O 1
ATOM 3014 N N . GLY A 1 366 ? 4.190 -2.914 0.255 1.00 96.75 366 GLY A N 1
ATOM 3015 C CA . GLY A 1 366 ? 3.187 -3.857 0.744 1.00 96.75 366 GLY A CA 1
ATOM 3016 C C . GLY A 1 366 ? 3.157 -5.179 -0.018 1.00 96.75 366 GLY A C 1
ATOM 3017 O O . GLY A 1 366 ? 2.865 -6.213 0.572 1.00 96.75 366 GLY A O 1
ATOM 3018 N N . ASP A 1 367 ? 3.419 -5.165 -1.322 1.00 95.81 367 ASP A N 1
ATOM 3019 C CA . ASP A 1 367 ? 3.464 -6.381 -2.143 1.00 95.81 367 ASP A CA 1
ATOM 3020 C C . ASP A 1 367 ? 4.732 -7.191 -1.899 1.00 95.81 367 ASP A C 1
ATOM 3022 O O . ASP A 1 367 ? 4.680 -8.412 -1.755 1.00 95.81 367 ASP A O 1
ATOM 3026 N N . LEU A 1 368 ? 5.870 -6.503 -1.808 1.00 96.56 368 LEU A N 1
ATOM 3027 C CA . LEU A 1 368 ? 7.153 -7.120 -1.491 1.00 96.56 368 LEU A CA 1
ATOM 3028 C C . LEU A 1 368 ? 7.172 -7.700 -0.074 1.00 96.56 368 LEU A C 1
ATOM 3030 O O . LEU A 1 368 ? 7.744 -8.769 0.126 1.00 96.56 368 LEU A O 1
ATOM 3034 N N . ALA A 1 369 ? 6.516 -7.041 0.883 1.00 96.81 369 ALA A N 1
ATOM 3035 C CA . ALA A 1 369 ? 6.392 -7.525 2.253 1.00 96.81 369 ALA A CA 1
ATOM 3036 C C . ALA A 1 369 ? 5.583 -8.828 2.330 1.00 96.81 369 ALA A C 1
ATOM 3038 O O . ALA A 1 369 ? 6.010 -9.784 2.975 1.00 96.81 369 ALA A O 1
ATOM 3039 N N . TYR A 1 370 ? 4.453 -8.921 1.618 1.00 94.94 370 TYR A N 1
ATOM 3040 C CA . TYR A 1 370 ? 3.687 -10.173 1.551 1.00 94.94 370 TYR A CA 1
ATOM 3041 C C . TYR A 1 370 ? 4.431 -11.299 0.843 1.00 94.94 370 TYR A C 1
ATOM 3043 O O . TYR A 1 370 ? 4.299 -12.459 1.225 1.00 94.94 370 TYR A O 1
ATOM 3051 N N . ALA A 1 371 ? 5.258 -10.967 -0.144 1.00 94.12 371 ALA A N 1
ATOM 3052 C CA . ALA A 1 371 ? 6.119 -11.944 -0.789 1.00 94.12 371 ALA A CA 1
ATOM 3053 C C . ALA A 1 371 ? 7.353 -12.330 0.045 1.00 94.12 371 ALA A C 1
ATOM 3055 O O . ALA A 1 371 ? 8.122 -13.175 -0.405 1.00 94.12 371 ALA A O 1
ATOM 3056 N N . GLY A 1 372 ? 7.581 -11.720 1.215 1.00 94.62 372 GLY A N 1
ATOM 3057 C CA . GLY A 1 372 ? 8.758 -11.969 2.054 1.00 94.62 372 GLY A CA 1
ATOM 3058 C C . GLY A 1 372 ? 10.067 -11.443 1.459 1.00 94.62 372 GLY A C 1
ATOM 3059 O O . GLY A 1 372 ? 11.139 -11.962 1.762 1.00 94.62 372 GLY A O 1
ATOM 3060 N N . VAL A 1 373 ? 9.997 -10.450 0.566 1.00 96.31 373 VAL A N 1
ATOM 3061 C CA . VAL A 1 373 ? 11.185 -9.777 0.024 1.00 96.31 373 VAL A CA 1
ATOM 3062 C C . VAL A 1 373 ? 11.704 -8.733 1.003 1.00 96.31 373 VAL A C 1
ATOM 3064 O O . VAL A 1 373 ? 12.917 -8.619 1.131 1.00 96.31 373 VAL A O 1
ATOM 3067 N N . ILE A 1 374 ? 10.815 -8.010 1.686 1.00 97.31 374 ILE A N 1
ATOM 3068 C CA . ILE A 1 374 ? 11.121 -7.060 2.769 1.00 97.31 374 ILE A CA 1
ATOM 3069 C C . ILE A 1 374 ? 10.260 -7.374 3.993 1.00 97.31 374 ILE A C 1
ATOM 3071 O O . ILE A 1 374 ? 9.310 -8.152 3.893 1.00 97.31 374 ILE A O 1
ATOM 3075 N N . ASP A 1 375 ? 10.563 -6.754 5.127 1.00 97.69 375 ASP A N 1
ATOM 3076 C CA . ASP A 1 375 ? 9.786 -6.944 6.346 1.00 97.69 375 ASP A CA 1
ATOM 3077 C C . ASP A 1 375 ? 8.447 -6.201 6.278 1.00 97.69 375 ASP A C 1
ATOM 3079 O O . ASP A 1 375 ? 8.309 -5.139 5.661 1.00 97.69 375 ASP A O 1
ATOM 3083 N N . LYS A 1 376 ? 7.431 -6.759 6.946 1.00 97.75 376 LYS A N 1
ATOM 3084 C CA . LYS A 1 376 ? 6.165 -6.052 7.169 1.00 97.75 376 LYS A CA 1
ATOM 3085 C C . LYS A 1 376 ? 6.404 -4.846 8.086 1.00 97.75 376 LYS A C 1
ATOM 3087 O O . LYS A 1 376 ? 7.188 -4.951 9.029 1.00 97.75 376 LYS A O 1
ATOM 3092 N N . PRO A 1 377 ? 5.697 -3.723 7.876 1.00 98.31 377 PRO A N 1
ATOM 3093 C CA . PRO A 1 377 ? 5.919 -2.537 8.677 1.00 98.31 377 PRO A CA 1
ATOM 3094 C C . PRO A 1 377 ? 5.387 -2.736 10.092 1.00 98.31 377 PRO A C 1
ATOM 3096 O O . PRO A 1 377 ? 4.301 -3.290 10.303 1.00 98.31 377 PRO A O 1
ATOM 3099 N N . THR A 1 378 ? 6.120 -2.206 11.066 1.00 98.31 378 THR A N 1
ATOM 3100 C CA . THR A 1 378 ? 5.610 -2.077 12.440 1.00 98.31 378 THR A CA 1
ATOM 3101 C C . THR A 1 378 ? 4.425 -1.103 12.498 1.00 98.31 378 THR A C 1
ATOM 3103 O O . THR A 1 378 ? 4.189 -0.326 11.568 1.00 98.31 378 THR A O 1
ATOM 3106 N N . VAL A 1 379 ? 3.662 -1.119 13.596 1.00 98.44 379 VAL A N 1
ATOM 3107 C CA . VAL A 1 379 ? 2.534 -0.186 13.794 1.00 98.44 379 VAL A CA 1
ATOM 3108 C C . VAL A 1 379 ? 3.032 1.259 13.764 1.00 98.44 379 VAL A C 1
ATOM 3110 O O . VAL A 1 379 ? 2.444 2.115 13.105 1.00 98.44 379 VAL A O 1
ATOM 3113 N N . GLU A 1 380 ? 4.149 1.519 14.440 1.00 98.31 380 GLU A N 1
ATOM 3114 C CA . GLU A 1 380 ? 4.799 2.820 14.483 1.00 98.31 380 GLU A CA 1
ATOM 3115 C C . GLU A 1 380 ? 5.276 3.256 13.093 1.00 98.31 380 GLU A C 1
ATOM 3117 O O . GLU A 1 380 ? 4.999 4.379 12.677 1.00 98.31 380 GLU A O 1
ATOM 3122 N N . GLU A 1 381 ? 5.953 2.375 12.354 1.00 98.00 381 GLU A N 1
ATOM 3123 C CA . GLU A 1 381 ? 6.440 2.655 10.999 1.00 98.00 381 GLU A CA 1
ATOM 3124 C C . GLU A 1 381 ? 5.297 2.952 10.023 1.00 98.00 381 GLU A C 1
ATOM 3126 O O . GLU A 1 381 ? 5.352 3.948 9.298 1.00 98.00 381 GLU A O 1
ATOM 3131 N N . MET A 1 382 ? 4.224 2.156 10.053 1.00 98.56 382 MET A N 1
ATOM 3132 C CA . MET A 1 382 ? 3.047 2.402 9.221 1.00 98.56 382 MET A CA 1
ATOM 3133 C C . MET A 1 382 ? 2.357 3.720 9.593 1.00 98.56 382 MET A C 1
ATOM 3135 O O . MET A 1 382 ? 1.998 4.495 8.711 1.00 98.56 382 MET A O 1
ATOM 3139 N N . GLY A 1 383 ? 2.234 4.041 10.886 1.00 98.44 383 GLY A N 1
ATOM 3140 C CA . GLY A 1 383 ? 1.690 5.325 11.336 1.00 98.44 383 GLY A CA 1
ATOM 3141 C C . GLY A 1 383 ? 2.462 6.533 10.783 1.00 98.44 383 GLY A C 1
ATOM 3142 O O . GLY A 1 383 ? 1.852 7.514 10.351 1.00 98.44 383 GLY A O 1
ATOM 3143 N N . LYS A 1 384 ? 3.798 6.445 10.718 1.00 98.12 384 LYS A N 1
ATOM 3144 C CA . LYS A 1 384 ? 4.646 7.485 10.108 1.00 98.12 384 LYS A CA 1
ATOM 3145 C C . LYS A 1 384 ? 4.417 7.602 8.605 1.00 98.12 384 LYS A C 1
ATOM 3147 O O . LYS A 1 384 ? 4.279 8.710 8.088 1.00 98.12 384 LYS A O 1
ATOM 3152 N N . LEU A 1 385 ? 4.319 6.473 7.905 1.00 97.94 385 LEU A N 1
ATOM 3153 C CA . LEU A 1 385 ? 4.030 6.452 6.470 1.00 97.94 385 LEU A CA 1
ATOM 3154 C C . LEU A 1 385 ? 2.644 7.025 6.159 1.00 97.94 385 LEU A C 1
ATOM 3156 O O . LEU A 1 385 ? 2.507 7.806 5.220 1.00 97.94 385 LEU A O 1
ATOM 3160 N N . ILE A 1 386 ? 1.635 6.736 6.984 1.00 98.31 386 ILE A N 1
ATOM 3161 C CA . ILE A 1 386 ? 0.300 7.338 6.866 1.00 98.31 386 ILE A CA 1
ATOM 3162 C C . ILE A 1 386 ? 0.378 8.862 7.015 1.00 98.31 386 ILE A C 1
ATOM 3164 O O . ILE A 1 386 ? -0.261 9.581 6.240 1.00 98.31 386 ILE A O 1
ATOM 3168 N N . ALA A 1 387 ? 1.172 9.364 7.968 1.00 97.75 387 ALA A N 1
ATOM 3169 C CA . ALA A 1 387 ? 1.384 10.798 8.151 1.00 97.75 387 ALA A CA 1
ATOM 3170 C C . ALA A 1 387 ? 2.071 11.436 6.933 1.00 97.75 387 ALA A C 1
ATOM 3172 O O . ALA A 1 387 ? 1.630 12.490 6.473 1.00 97.75 387 ALA A O 1
ATOM 3173 N N . LYS A 1 388 ? 3.098 10.771 6.379 1.00 96.25 388 LYS A N 1
ATOM 3174 C CA . LYS A 1 388 ? 3.822 11.198 5.169 1.00 96.25 388 LYS A CA 1
ATOM 3175 C C . LYS A 1 388 ? 2.890 11.263 3.955 1.00 96.25 388 LYS A C 1
ATOM 3177 O O . LYS A 1 388 ? 2.792 12.297 3.302 1.00 96.25 388 LYS A O 1
ATOM 3182 N N . VAL A 1 389 ? 2.157 10.179 3.687 1.00 95.12 389 VAL A N 1
ATOM 3183 C CA . VAL A 1 389 ? 1.248 10.052 2.536 1.00 95.12 389 VAL A CA 1
ATOM 3184 C C . VAL A 1 389 ? 0.082 11.042 2.641 1.00 95.12 389 VAL A C 1
ATOM 3186 O O . VAL A 1 389 ? -0.303 11.655 1.645 1.00 95.12 389 VAL A O 1
ATOM 3189 N N . SER A 1 390 ? -0.490 11.211 3.838 1.00 94.56 390 SER A N 1
ATOM 3190 C CA . SER A 1 390 ? -1.575 12.156 4.135 1.00 94.56 390 SER A CA 1
ATOM 3191 C C . SER A 1 390 ? -2.787 12.043 3.183 1.00 94.56 390 SER A C 1
ATOM 3193 O O . SER A 1 390 ? -3.275 13.023 2.610 1.00 94.56 390 SER A O 1
ATOM 3195 N N . LYS A 1 391 ? -3.268 10.806 2.955 1.00 93.50 391 LYS A N 1
ATOM 3196 C CA . LYS A 1 391 ? -4.405 10.490 2.055 1.00 93.50 391 LYS A CA 1
ATOM 3197 C C . LYS A 1 391 ? -5.565 9.777 2.769 1.00 93.50 391 LYS A C 1
ATOM 3199 O O . LYS A 1 391 ? -6.124 10.290 3.734 1.00 93.50 391 LYS A O 1
ATOM 3204 N N . GLY A 1 392 ? -6.005 8.635 2.232 1.00 94.06 392 GLY A N 1
ATOM 3205 C CA . GLY A 1 392 ? -7.254 7.977 2.608 1.00 94.06 392 GLY A CA 1
ATOM 3206 C C . GLY A 1 392 ? -7.260 7.480 4.050 1.00 94.06 392 GLY A C 1
ATOM 3207 O O . GLY A 1 392 ? -8.275 7.643 4.716 1.00 94.06 392 GLY A O 1
ATOM 3208 N N . ALA A 1 393 ? -6.139 6.958 4.550 1.00 97.12 393 ALA A N 1
ATOM 3209 C CA . ALA A 1 393 ? -6.044 6.467 5.918 1.00 97.12 393 ALA A CA 1
ATOM 3210 C C . ALA A 1 393 ? -6.242 7.593 6.946 1.00 97.12 393 ALA A C 1
ATOM 3212 O O . ALA A 1 393 ? -7.009 7.414 7.886 1.00 97.12 393 ALA A O 1
ATOM 3213 N N . ILE A 1 394 ? -5.687 8.793 6.711 1.00 97.38 394 ILE A N 1
ATOM 3214 C CA . ILE A 1 394 ? -5.989 9.989 7.523 1.00 97.38 394 ILE A CA 1
ATOM 3215 C C . ILE A 1 394 ? -7.489 10.287 7.509 1.00 97.38 394 ILE A C 1
ATOM 3217 O O . ILE A 1 394 ? -8.080 10.531 8.556 1.00 97.38 394 ILE A O 1
ATOM 3221 N N . ALA A 1 395 ? -8.134 10.230 6.340 1.00 95.25 395 ALA A N 1
ATOM 3222 C CA . ALA A 1 395 ? -9.577 10.443 6.256 1.00 95.25 395 ALA A CA 1
ATOM 3223 C C . ALA A 1 395 ? -10.379 9.376 7.027 1.00 95.25 395 ALA A C 1
ATOM 3225 O O . ALA A 1 395 ? -11.428 9.704 7.578 1.00 95.25 395 ALA A O 1
ATOM 3226 N N . GLY A 1 396 ? -9.887 8.134 7.082 1.00 96.19 396 GLY A N 1
ATOM 3227 C CA . GLY A 1 396 ? -10.424 7.067 7.927 1.00 96.19 396 GLY A CA 1
ATOM 3228 C C . GLY A 1 396 ? -10.256 7.365 9.418 1.00 96.19 396 GLY A C 1
ATOM 3229 O O . GLY A 1 396 ? -11.233 7.324 10.154 1.00 96.19 396 GLY A O 1
ATOM 3230 N N . LEU A 1 397 ? -9.061 7.764 9.858 1.00 97.00 397 LEU A N 1
ATOM 3231 C CA . LEU A 1 397 ? -8.797 8.138 11.255 1.00 97.00 397 LEU A CA 1
ATOM 3232 C C . LEU A 1 397 ? -9.642 9.343 11.708 1.00 97.00 397 LEU A C 1
ATOM 3234 O O . LEU A 1 397 ? -10.158 9.356 12.823 1.00 97.00 397 LEU A O 1
ATOM 3238 N N . VAL A 1 398 ? -9.849 10.331 10.831 1.00 95.19 398 VAL A N 1
ATOM 3239 C CA . VAL A 1 398 ? -10.760 11.460 11.089 1.00 95.19 398 VAL A CA 1
ATOM 3240 C C . VAL A 1 398 ? -12.217 10.995 11.171 1.00 95.19 398 VAL A C 1
ATOM 3242 O O . VAL A 1 398 ? -12.952 11.437 12.054 1.00 95.19 398 VAL A O 1
ATOM 3245 N N . TYR A 1 399 ? -12.642 10.083 10.287 1.00 93.62 399 TYR A N 1
ATOM 3246 C CA . TYR A 1 399 ? -13.987 9.494 10.333 1.00 93.62 399 TYR A CA 1
ATOM 3247 C C . TYR A 1 399 ? -14.232 8.760 11.657 1.00 93.62 399 TYR A C 1
ATOM 3249 O O . TYR A 1 399 ? -15.293 8.908 12.254 1.00 93.62 399 TYR A O 1
ATOM 3257 N N . LEU A 1 400 ? -13.222 8.049 12.158 1.00 94.12 400 LEU A N 1
ATOM 3258 C CA . LEU A 1 400 ? -13.249 7.359 13.448 1.00 94.12 400 LEU A CA 1
ATOM 3259 C C . LEU A 1 400 ? -13.118 8.282 14.665 1.00 94.12 400 LEU A C 1
ATOM 3261 O O . LEU A 1 400 ? -13.130 7.794 15.789 1.00 94.12 400 LEU A O 1
ATOM 3265 N N . ARG A 1 401 ? -13.001 9.601 14.464 1.00 94.06 401 ARG A N 1
ATOM 3266 C CA . ARG A 1 401 ? -12.792 10.603 15.526 1.00 94.06 401 ARG A CA 1
ATOM 3267 C C . ARG A 1 401 ? -11.493 10.425 16.320 1.00 94.06 401 ARG A C 1
ATOM 3269 O O . ARG A 1 401 ? -11.346 11.036 17.369 1.00 94.06 401 ARG A O 1
ATOM 3276 N N . LEU A 1 402 ? -10.533 9.675 15.778 1.00 93.88 402 LEU A N 1
ATOM 3277 C CA . LEU A 1 402 ? -9.181 9.540 16.333 1.00 93.88 402 LEU A CA 1
ATOM 3278 C C . LEU A 1 402 ? -8.284 10.728 15.997 1.00 93.88 402 LEU A C 1
ATOM 3280 O O . LEU A 1 402 ? -7.306 11.004 16.684 1.00 93.88 402 LEU A O 1
ATOM 3284 N N . LEU A 1 403 ? -8.621 11.428 14.916 1.00 95.31 403 LEU A N 1
ATOM 3285 C CA . LEU A 1 403 ? -8.038 12.710 14.560 1.00 95.31 403 LEU A CA 1
ATOM 3286 C C . LEU A 1 403 ? -9.158 13.755 14.458 1.00 95.31 403 LEU A C 1
ATOM 3288 O O . LEU A 1 403 ? -10.236 13.451 13.934 1.00 95.31 403 LEU A O 1
ATOM 3292 N N . PRO A 1 404 ? -8.933 14.997 14.923 1.00 93.75 404 PRO A N 1
ATOM 3293 C CA . PRO A 1 404 ? -9.931 16.055 14.810 1.00 93.75 404 PRO A CA 1
ATOM 3294 C C . PRO A 1 404 ? -10.183 16.389 13.340 1.00 93.75 404 PRO A C 1
ATOM 3296 O O . PRO A 1 404 ? -9.263 16.331 12.530 1.00 93.75 404 PRO A O 1
ATOM 3299 N N . GLN A 1 405 ? -11.403 16.792 12.983 1.00 94.19 405 GLN A N 1
ATOM 3300 C CA . GLN A 1 405 ? -11.675 17.324 11.646 1.00 94.19 405 GLN A CA 1
ATOM 3301 C C . GLN A 1 405 ? -10.911 18.639 11.461 1.00 94.19 405 GLN A C 1
ATOM 3303 O O . GLN A 1 405 ? -11.018 19.542 12.285 1.00 94.19 405 GLN A O 1
ATOM 3308 N N . GLN A 1 406 ? -10.160 18.745 10.367 1.00 94.06 406 GLN A N 1
ATOM 3309 C CA . GLN A 1 406 ? -9.346 19.918 10.055 1.00 94.06 406 GLN A CA 1
ATOM 3310 C C . GLN A 1 406 ? -9.701 20.492 8.673 1.00 94.06 406 GLN A C 1
ATOM 3312 O O . GLN A 1 406 ? -10.384 19.818 7.885 1.00 94.06 406 GLN A O 1
ATOM 3317 N N . PRO A 1 407 ? -9.268 21.731 8.362 1.00 92.19 407 PRO A N 1
ATOM 3318 C CA . PRO A 1 407 ? -9.400 22.309 7.031 1.00 92.19 407 PRO A CA 1
ATOM 3319 C C . PRO A 1 407 ? -8.752 21.445 5.944 1.00 92.19 407 PRO A C 1
ATOM 3321 O O . PRO A 1 407 ? -7.868 20.621 6.193 1.00 92.19 407 PRO A O 1
ATOM 3324 N N . LYS A 1 408 ? -9.172 21.662 4.695 1.00 87.44 408 LYS A N 1
ATOM 3325 C CA . LYS A 1 408 ? -8.575 20.989 3.537 1.00 87.44 408 LYS A CA 1
ATOM 3326 C C . LYS A 1 408 ? -7.068 21.285 3.483 1.00 87.44 408 LYS A C 1
ATOM 3328 O O . LYS A 1 408 ? -6.665 22.430 3.648 1.00 87.44 408 LYS A O 1
ATOM 3333 N N . ASN A 1 409 ? -6.262 20.261 3.198 1.00 88.44 409 ASN A N 1
ATOM 3334 C CA . ASN A 1 409 ? -4.791 20.313 3.140 1.00 88.44 409 ASN A CA 1
ATOM 3335 C C . ASN A 1 409 ? -4.077 20.519 4.490 1.00 88.44 409 ASN A C 1
ATOM 3337 O O . ASN A 1 409 ? -2.873 20.769 4.493 1.00 88.44 409 ASN A O 1
ATOM 3341 N N . TYR A 1 410 ? -4.774 20.400 5.624 1.00 93.38 410 TYR A N 1
ATOM 3342 C CA . TYR A 1 410 ? -4.102 20.340 6.918 1.00 93.38 410 TYR A CA 1
ATOM 3343 C C . TYR A 1 410 ? -3.192 19.105 6.999 1.00 93.38 410 TYR A C 1
ATOM 3345 O O . TYR A 1 410 ? -3.605 17.996 6.651 1.00 93.38 410 TYR A O 1
ATOM 3353 N N . ILE A 1 411 ? -1.960 19.304 7.468 1.00 95.56 411 ILE A N 1
ATOM 3354 C CA . ILE A 1 411 ? -0.980 18.237 7.679 1.00 95.56 411 ILE A CA 1
ATOM 3355 C C . ILE A 1 411 ? -0.957 17.926 9.173 1.00 95.56 411 ILE A C 1
ATOM 3357 O O . ILE A 1 411 ? -0.529 18.756 9.975 1.00 95.56 411 ILE A O 1
ATOM 3361 N N . TYR A 1 412 ? -1.426 16.735 9.539 1.00 95.88 412 TYR A N 1
ATOM 3362 C CA . TYR A 1 412 ? -1.379 16.280 10.925 1.00 95.88 412 TYR A CA 1
ATOM 3363 C C . TYR A 1 412 ? 0.069 16.019 11.352 1.00 95.88 412 TYR A C 1
ATOM 3365 O O . TYR A 1 412 ? 0.830 15.425 10.582 1.00 95.88 412 TYR A O 1
ATOM 3373 N N . PRO A 1 413 ? 0.463 16.420 12.573 1.00 96.88 413 PRO A N 1
ATOM 3374 C CA . PRO A 1 413 ? 1.751 16.036 13.128 1.00 96.88 413 PRO A CA 1
ATOM 3375 C C . PRO A 1 413 ? 1.906 14.511 13.183 1.00 96.88 413 PRO A C 1
ATOM 3377 O O . PRO A 1 413 ? 0.999 13.812 13.633 1.00 96.88 413 PRO A O 1
ATOM 3380 N N . GLU A 1 414 ? 3.081 14.009 12.794 1.00 97.75 414 GLU A N 1
ATOM 3381 C CA . GLU A 1 414 ? 3.386 12.571 12.720 1.00 97.75 414 GLU A CA 1
ATOM 3382 C C . GLU A 1 414 ? 3.000 11.812 13.998 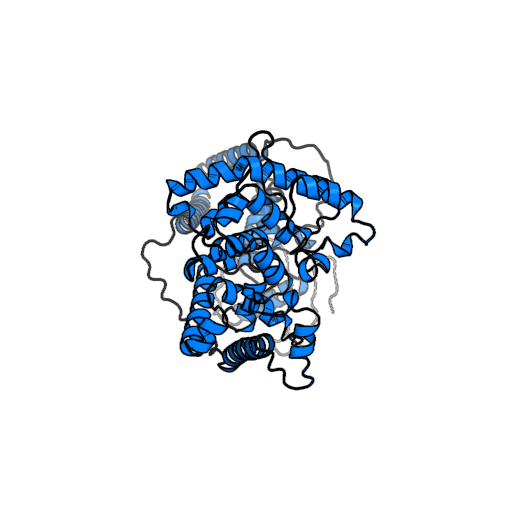1.00 97.75 414 GLU A C 1
ATOM 3384 O O . GLU A 1 414 ? 2.314 10.796 13.932 1.00 97.75 414 GLU A O 1
ATOM 3389 N N . TYR A 1 415 ? 3.367 12.338 15.171 1.00 97.19 415 TYR A N 1
ATOM 3390 C CA . TYR A 1 415 ? 3.099 11.676 16.450 1.00 97.19 415 TYR A CA 1
ATOM 3391 C C . TYR A 1 415 ? 1.599 11.471 16.726 1.00 97.19 415 TYR A C 1
ATOM 3393 O O . TYR A 1 415 ? 1.230 10.468 17.333 1.00 97.19 415 TYR A O 1
ATOM 3401 N N . GLN A 1 416 ? 0.729 12.383 16.266 1.00 96.94 416 GLN A N 1
ATOM 3402 C CA . GLN A 1 416 ? -0.724 12.247 16.433 1.00 96.94 416 GLN A CA 1
ATOM 3403 C C . GLN A 1 416 ? -1.264 11.121 15.557 1.00 96.94 416 GLN A C 1
ATOM 3405 O O . GLN A 1 416 ? -2.087 10.329 16.002 1.00 96.94 416 GLN A O 1
ATOM 3410 N N . VAL A 1 417 ? -0.771 11.030 14.321 1.00 98.25 417 VAL A N 1
ATOM 3411 C CA . VAL A 1 417 ? -1.164 9.981 13.376 1.00 98.25 417 VAL A CA 1
ATOM 3412 C C . VAL A 1 417 ? -0.691 8.612 13.858 1.00 98.25 417 VAL A C 1
ATOM 3414 O O . VAL A 1 417 ? -1.472 7.666 13.841 1.00 98.25 417 VAL A O 1
ATOM 3417 N N . VAL A 1 418 ? 0.551 8.512 14.344 1.00 98.38 418 VAL A N 1
ATOM 3418 C CA . VAL A 1 418 ? 1.096 7.275 14.926 1.00 98.38 418 VAL A CA 1
ATOM 3419 C C . VAL A 1 418 ? 0.269 6.830 16.132 1.00 98.38 418 VAL A C 1
ATOM 3421 O O . VAL A 1 418 ? -0.102 5.661 16.212 1.00 98.38 418 VAL A O 1
ATOM 3424 N N . HIS A 1 419 ? -0.065 7.753 17.040 1.00 97.38 419 HIS A N 1
ATOM 3425 C CA . HIS A 1 419 ? -0.907 7.449 18.198 1.00 97.38 419 HIS A CA 1
ATOM 3426 C C . HIS A 1 419 ? -2.295 6.954 17.773 1.00 97.38 419 HIS A C 1
ATOM 3428 O O . HIS A 1 419 ? -2.707 5.871 18.177 1.00 97.38 419 HIS A O 1
ATOM 3434 N N . ALA A 1 420 ? -2.982 7.702 16.905 1.00 97.38 420 ALA A N 1
ATOM 3435 C CA . ALA A 1 420 ? -4.300 7.346 16.384 1.00 97.38 420 ALA A CA 1
ATOM 3436 C C . ALA A 1 420 ? -4.305 5.973 15.689 1.00 97.38 420 ALA A C 1
ATOM 3438 O O . ALA A 1 420 ? -5.202 5.163 15.909 1.00 97.38 420 ALA A O 1
ATOM 3439 N N . PHE A 1 421 ? -3.288 5.688 14.871 1.00 98.38 421 PHE A N 1
ATOM 3440 C CA . PHE A 1 421 ? -3.165 4.408 14.178 1.00 98.38 421 PHE A CA 1
ATOM 3441 C C . PHE A 1 421 ? -2.917 3.241 15.145 1.00 98.38 421 PHE A C 1
ATOM 3443 O O . PHE A 1 421 ? -3.516 2.176 15.004 1.00 98.38 421 PHE A O 1
ATOM 3450 N N . LYS A 1 422 ? -2.078 3.448 16.166 1.00 98.25 422 LYS A N 1
ATOM 3451 C CA . LYS A 1 422 ? -1.830 2.452 17.214 1.00 98.25 422 LYS A CA 1
ATOM 3452 C C . LYS A 1 422 ? -3.075 2.161 18.043 1.00 98.25 422 LYS A C 1
ATOM 3454 O O . LYS A 1 422 ? -3.334 1.006 18.368 1.00 98.25 422 LYS A O 1
ATOM 3459 N N . GLU A 1 423 ? -3.849 3.192 18.354 1.00 96.81 423 GLU A N 1
ATOM 3460 C CA . GLU A 1 423 ? -5.081 3.073 19.125 1.00 96.81 423 GLU A CA 1
ATOM 3461 C C . GLU A 1 423 ? -6.121 2.205 18.403 1.00 96.81 423 GLU A C 1
ATOM 3463 O O . GLU A 1 423 ? -6.615 1.242 18.987 1.00 96.81 423 GLU A O 1
ATOM 3468 N N . ILE A 1 424 ? -6.373 2.451 17.109 1.00 97.69 424 ILE A N 1
ATOM 3469 C CA . ILE A 1 424 ? -7.298 1.607 16.334 1.00 97.69 424 ILE A CA 1
ATOM 3470 C C . ILE A 1 424 ? -6.768 0.189 16.119 1.00 97.69 424 ILE A C 1
ATOM 3472 O O . ILE A 1 424 ? -7.540 -0.766 16.140 1.00 97.69 424 ILE A O 1
ATOM 3476 N N . HIS A 1 425 ? -5.456 0.030 15.941 1.00 98.12 425 HIS A N 1
ATOM 3477 C CA . HIS A 1 425 ? -4.843 -1.288 15.824 1.00 98.12 425 HIS A CA 1
ATOM 3478 C C . HIS A 1 425 ? -5.053 -2.126 17.093 1.00 98.12 425 HIS A C 1
ATOM 3480 O O . HIS A 1 425 ? -5.442 -3.288 17.002 1.00 98.12 425 HIS A O 1
ATOM 3486 N N . ASN A 1 426 ? -4.818 -1.539 18.270 1.00 97.12 426 ASN A N 1
ATOM 3487 C CA . ASN A 1 426 ? -5.022 -2.222 19.547 1.00 97.12 426 ASN A CA 1
ATOM 3488 C C . ASN A 1 426 ? -6.501 -2.540 19.775 1.00 97.12 426 ASN A C 1
ATOM 3490 O O . ASN A 1 426 ? -6.824 -3.672 20.104 1.00 97.12 426 ASN A O 1
ATOM 3494 N N . HIS A 1 427 ? -7.393 -1.587 19.492 1.00 96.12 427 HIS A N 1
ATOM 3495 C CA . HIS A 1 427 ? -8.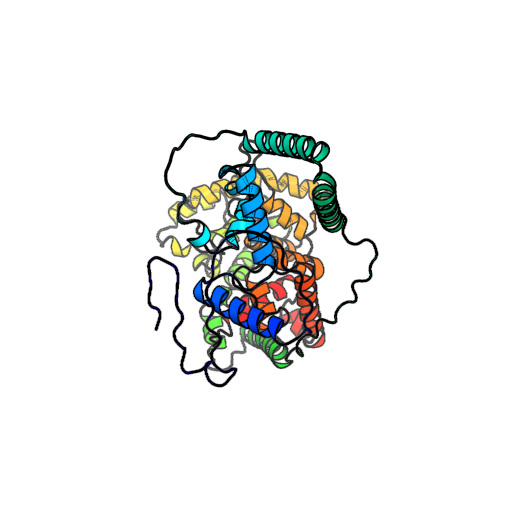831 -1.818 19.588 1.00 96.12 427 HIS A CA 1
ATOM 3496 C C . HIS A 1 427 ? -9.285 -3.023 18.749 1.00 96.12 427 HIS A C 1
ATOM 3498 O O . HIS A 1 427 ? -10.005 -3.882 19.243 1.00 96.12 427 HIS A O 1
ATOM 3504 N N . LEU A 1 428 ? -8.834 -3.133 17.494 1.00 97.38 428 LEU A N 1
ATOM 3505 C CA . LEU A 1 428 ? -9.183 -4.282 16.655 1.00 97.38 428 LEU A CA 1
ATOM 3506 C C . LEU A 1 428 ? -8.594 -5.601 17.162 1.00 97.38 428 LEU A C 1
ATOM 3508 O O . LEU A 1 428 ? -9.229 -6.633 16.976 1.00 97.38 428 LEU A O 1
ATOM 3512 N N . LYS A 1 429 ? -7.405 -5.583 17.779 1.00 97.19 429 LYS A N 1
ATOM 3513 C CA . LYS A 1 429 ? -6.829 -6.780 18.410 1.00 97.19 429 LYS A CA 1
ATOM 3514 C C . LYS A 1 429 ? -7.640 -7.254 19.612 1.00 97.19 429 LYS A C 1
ATOM 3516 O O . LYS A 1 429 ? -7.686 -8.452 19.853 1.00 97.19 429 LYS A O 1
ATOM 3521 N N . ASP A 1 430 ? -8.249 -6.326 20.341 1.00 97.06 430 ASP A N 1
ATOM 3522 C CA . ASP A 1 430 ? -9.074 -6.647 21.504 1.00 97.06 430 ASP A CA 1
ATOM 3523 C C . ASP A 1 430 ? -10.490 -7.107 21.091 1.00 97.06 430 ASP A C 1
ATOM 3525 O O . ASP A 1 430 ? -11.086 -7.948 21.760 1.00 97.06 430 ASP A O 1
ATOM 3529 N N . GLU A 1 431 ? -11.031 -6.581 19.983 1.00 97.25 431 GLU A N 1
ATOM 3530 C CA . GLU A 1 431 ? -12.414 -6.838 19.534 1.00 97.25 431 GLU A CA 1
ATOM 3531 C C . GLU A 1 431 ? -12.590 -7.987 18.530 1.00 97.25 431 GLU A C 1
ATOM 3533 O O . GLU A 1 431 ? -13.678 -8.571 18.439 1.00 97.25 431 GLU A O 1
ATOM 3538 N N . LEU A 1 432 ? -11.579 -8.272 17.706 1.00 97.62 432 LEU A N 1
ATOM 3539 C CA . LEU A 1 432 ? -11.618 -9.374 16.746 1.00 97.62 432 LEU A CA 1
ATOM 3540 C C . LEU A 1 432 ? -11.041 -10.630 17.391 1.00 97.62 432 LEU A C 1
ATOM 3542 O O . LEU A 1 432 ? -9.992 -10.591 18.026 1.00 97.62 432 LEU A O 1
ATOM 3546 N N . SER A 1 433 ? -11.699 -11.766 17.179 1.00 97.69 433 SER A N 1
ATOM 3547 C CA . SER A 1 433 ? -11.114 -13.055 17.564 1.00 97.69 433 SER A CA 1
ATOM 3548 C C . SER A 1 433 ? -9.855 -13.363 16.745 1.00 97.69 433 SER A C 1
ATOM 3550 O O . SER A 1 433 ? -9.729 -12.917 15.604 1.00 97.69 433 SER A O 1
ATOM 3552 N N . ASP A 1 434 ? -8.958 -14.200 17.277 1.00 97.94 434 ASP A N 1
ATOM 3553 C CA . ASP A 1 434 ? -7.781 -14.678 16.534 1.00 97.94 434 ASP A CA 1
ATOM 3554 C C . ASP A 1 434 ? -8.175 -15.338 15.201 1.00 97.94 434 ASP A C 1
ATOM 3556 O O . ASP A 1 434 ? -7.481 -15.196 14.194 1.00 97.94 434 ASP A O 1
ATOM 3560 N N . GLU A 1 435 ? -9.307 -16.046 15.171 1.00 97.75 435 GLU A N 1
ATOM 3561 C CA . GLU A 1 435 ? -9.846 -16.641 13.948 1.00 97.75 435 GLU A CA 1
ATOM 3562 C C . GLU A 1 435 ? -10.253 -15.566 12.930 1.00 97.75 435 GLU A C 1
ATOM 3564 O O . GLU A 1 435 ? -9.841 -15.638 11.773 1.00 97.75 435 GLU A O 1
ATOM 3569 N N . GLU A 1 436 ? -11.021 -14.550 13.337 1.00 97.50 436 GLU A N 1
ATOM 3570 C CA . GLU A 1 436 ? -11.387 -13.426 12.464 1.00 97.50 436 GLU A CA 1
ATOM 3571 C C . GLU A 1 436 ? -10.147 -12.682 11.962 1.00 97.50 436 GLU A C 1
ATOM 3573 O O . GLU A 1 436 ? -10.028 -12.433 10.763 1.00 97.50 436 GLU A O 1
ATOM 3578 N N . TRP A 1 437 ? -9.209 -12.373 12.862 1.00 97.69 437 TRP A N 1
ATOM 3579 C CA . TRP A 1 437 ? -7.962 -11.680 12.551 1.00 97.69 437 TRP A CA 1
ATOM 3580 C C . TRP A 1 437 ? -7.162 -12.426 11.478 1.00 97.69 437 TRP A C 1
ATOM 3582 O O . TRP A 1 437 ? -6.769 -11.840 10.467 1.00 97.69 437 TRP A O 1
ATOM 3592 N N . ASN A 1 438 ? -6.973 -13.736 11.657 1.00 96.94 438 ASN A N 1
ATOM 3593 C CA . ASN A 1 438 ? -6.244 -14.576 10.711 1.00 96.94 438 ASN A CA 1
ATOM 3594 C C . ASN A 1 438 ? -6.999 -14.752 9.387 1.00 96.94 438 ASN A C 1
ATOM 3596 O O . ASN A 1 438 ? -6.394 -14.627 8.325 1.00 96.94 438 ASN A O 1
ATOM 3600 N N . ASN A 1 439 ? -8.315 -14.980 9.425 1.00 96.38 439 ASN A N 1
ATOM 3601 C CA . ASN A 1 439 ? -9.129 -15.155 8.218 1.00 96.38 439 ASN A CA 1
ATOM 3602 C C . ASN A 1 439 ? -9.206 -13.880 7.366 1.00 96.38 439 ASN A C 1
ATOM 3604 O O . ASN A 1 439 ? -9.328 -13.953 6.145 1.00 96.38 439 ASN A O 1
ATOM 3608 N N . MET A 1 440 ? -9.122 -12.707 7.994 1.00 96.69 440 MET A N 1
ATOM 3609 C CA . MET A 1 440 ? -9.017 -11.423 7.298 1.00 96.69 440 MET A CA 1
ATOM 3610 C C . MET A 1 440 ? -7.618 -11.162 6.723 1.00 96.69 440 MET A C 1
ATOM 3612 O O . MET A 1 440 ? -7.471 -10.245 5.913 1.00 96.69 440 MET A O 1
ATOM 3616 N N . GLY A 1 441 ? -6.600 -11.916 7.154 1.00 96.06 441 GLY A N 1
ATOM 3617 C CA . GLY A 1 441 ? -5.196 -11.595 6.901 1.00 96.06 441 GLY A CA 1
ATOM 3618 C C . GLY A 1 441 ? -4.774 -10.293 7.584 1.00 96.06 441 GLY A C 1
ATOM 3619 O O . GLY A 1 441 ? -3.979 -9.538 7.026 1.00 96.06 441 GLY A O 1
ATOM 3620 N N . MET A 1 442 ? -5.348 -9.971 8.751 1.00 97.69 442 MET A N 1
ATOM 3621 C CA . MET A 1 442 ? -5.134 -8.669 9.377 1.00 97.69 442 MET A CA 1
ATOM 3622 C C . MET A 1 442 ? -3.671 -8.448 9.761 1.00 97.69 442 MET A C 1
ATOM 3624 O O . MET A 1 442 ? -3.045 -9.209 10.500 1.00 97.69 442 MET A O 1
ATOM 3628 N N . ASP A 1 443 ? -3.146 -7.323 9.298 1.00 97.69 443 ASP A N 1
ATOM 3629 C CA . ASP A 1 443 ? -1.888 -6.740 9.731 1.00 97.69 443 ASP A CA 1
ATOM 3630 C C . ASP A 1 443 ? -1.923 -5.213 9.556 1.00 97.69 443 ASP A C 1
ATOM 3632 O O . ASP A 1 443 ? -2.961 -4.615 9.257 1.00 97.69 443 ASP A O 1
ATOM 3636 N N . THR A 1 444 ? -0.782 -4.558 9.761 1.00 98.19 444 THR A N 1
ATOM 3637 C CA . THR A 1 444 ? -0.638 -3.103 9.628 1.00 98.19 444 THR A CA 1
ATOM 3638 C C . THR A 1 444 ? -0.955 -2.598 8.218 1.00 98.19 444 THR A C 1
ATOM 3640 O O . THR A 1 444 ? -1.508 -1.506 8.079 1.00 98.19 444 THR A O 1
ATOM 3643 N N . ILE A 1 445 ? -0.671 -3.386 7.176 1.00 98.19 445 ILE A N 1
ATOM 3644 C CA . ILE A 1 445 ? -0.948 -3.031 5.780 1.00 98.19 445 ILE A CA 1
ATOM 3645 C C . ILE A 1 445 ? -2.445 -3.155 5.492 1.00 98.19 445 ILE A C 1
ATOM 3647 O O . ILE A 1 445 ? -3.032 -2.234 4.919 1.00 98.19 445 ILE A O 1
ATOM 3651 N N . VAL A 1 446 ? -3.093 -4.250 5.911 1.00 98.00 446 VAL A N 1
ATOM 3652 C CA . VAL A 1 446 ? -4.550 -4.400 5.749 1.00 98.00 446 VAL A CA 1
ATOM 3653 C C . VAL A 1 446 ? -5.297 -3.334 6.544 1.00 98.00 446 VAL A C 1
ATOM 3655 O O . VAL A 1 446 ? -6.284 -2.792 6.048 1.00 98.00 446 VAL A O 1
ATOM 3658 N N . LEU A 1 447 ? -4.821 -2.962 7.735 1.00 98.44 447 LEU A N 1
ATOM 3659 C CA . LEU A 1 447 ? -5.449 -1.918 8.545 1.00 98.44 447 LEU A CA 1
ATOM 3660 C C . LEU A 1 447 ? -5.391 -0.546 7.865 1.00 98.44 447 LEU A C 1
ATOM 3662 O O . LEU A 1 447 ? -6.420 0.123 7.747 1.00 98.44 447 LEU A O 1
ATOM 3666 N N . GLU A 1 448 ? -4.218 -0.139 7.370 1.00 98.00 448 GLU A N 1
ATOM 3667 C CA . GLU A 1 448 ? -4.076 1.085 6.569 1.00 98.00 448 GLU A CA 1
ATOM 3668 C C . GLU A 1 448 ? -5.033 1.063 5.373 1.00 98.00 448 GLU A C 1
ATOM 3670 O O . GLU A 1 448 ? -5.803 2.010 5.162 1.00 98.00 448 GLU A O 1
ATOM 3675 N N . HIS A 1 449 ? -5.052 -0.056 4.644 1.00 96.94 449 HIS A N 1
ATOM 3676 C CA . HIS A 1 449 ? -5.898 -0.218 3.472 1.00 96.94 449 HIS A CA 1
ATOM 3677 C C . HIS A 1 449 ? -7.381 -0.077 3.829 1.00 96.94 449 HIS A C 1
ATOM 3679 O O . HIS A 1 449 ? -8.124 0.649 3.164 1.00 96.94 449 HIS A O 1
ATOM 3685 N N . SER A 1 450 ? -7.799 -0.710 4.923 1.00 97.81 450 SER A N 1
ATOM 3686 C CA . SER A 1 450 ? -9.164 -0.685 5.440 1.00 97.81 450 SER A CA 1
ATOM 3687 C C . SER A 1 450 ? -9.609 0.732 5.802 1.00 97.81 450 SER A C 1
ATOM 3689 O O . SER A 1 450 ? -10.687 1.167 5.386 1.00 97.81 450 SER A O 1
ATOM 3691 N N . LEU A 1 451 ? -8.755 1.503 6.487 1.00 97.62 451 LEU A N 1
ATOM 3692 C CA . LEU A 1 451 ? -9.009 2.915 6.802 1.00 97.62 451 LEU A CA 1
ATOM 3693 C C . LEU A 1 451 ? -9.176 3.755 5.527 1.00 97.62 451 LEU A C 1
ATOM 3695 O O . LEU A 1 451 ? -10.081 4.588 5.434 1.00 97.62 451 LEU A O 1
ATOM 3699 N N . CYS A 1 452 ? -8.355 3.492 4.507 1.00 96.00 452 CYS A N 1
ATOM 3700 C CA . CYS A 1 452 ? -8.447 4.119 3.188 1.00 96.00 452 CYS A CA 1
ATOM 3701 C C . CYS A 1 452 ? -9.795 3.874 2.478 1.00 96.00 452 CYS A C 1
ATOM 3703 O O . CYS A 1 452 ? -10.236 4.712 1.673 1.00 96.00 452 CYS A O 1
ATOM 3705 N N . LYS A 1 453 ? -10.448 2.734 2.743 1.00 95.25 453 LYS A N 1
ATOM 3706 C CA . LYS A 1 453 ? -11.746 2.361 2.158 1.00 95.25 453 LYS A CA 1
ATOM 3707 C C . LYS A 1 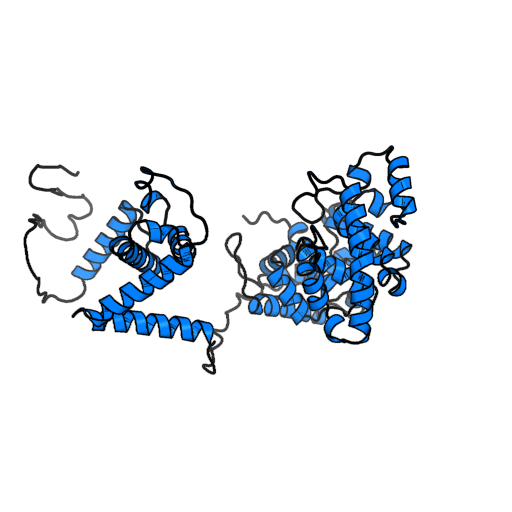453 ? -12.943 2.812 2.984 1.00 95.25 453 LYS A C 1
ATOM 3709 O O . LYS A 1 453 ? -13.985 3.102 2.399 1.00 95.25 453 LYS A O 1
ATOM 3714 N N . LEU A 1 454 ? -12.791 2.938 4.301 1.00 94.62 454 LEU A N 1
ATOM 3715 C CA . LEU A 1 454 ? -13.882 3.194 5.243 1.00 94.62 454 LEU A CA 1
ATOM 3716 C C . LEU A 1 454 ? -14.801 4.348 4.812 1.00 94.62 454 LEU A C 1
ATOM 3718 O O . LEU A 1 454 ? -16.003 4.171 4.615 1.00 94.62 454 LEU A O 1
ATOM 3722 N N . LYS A 1 455 ? -14.219 5.525 4.551 1.00 89.69 455 LYS A N 1
ATOM 3723 C CA . LYS A 1 455 ? -14.973 6.714 4.118 1.00 89.69 455 LYS A CA 1
ATOM 3724 C C . LYS A 1 455 ? -15.686 6.525 2.769 1.00 89.69 455 LYS A C 1
ATOM 3726 O O . LYS A 1 455 ? -16.664 7.212 2.481 1.00 89.69 455 LYS A O 1
ATOM 3731 N N . ARG A 1 456 ? -15.184 5.636 1.904 1.00 89.81 456 ARG A N 1
ATOM 3732 C CA . ARG A 1 456 ? -15.791 5.348 0.592 1.00 89.81 456 ARG A CA 1
ATOM 3733 C C . ARG A 1 456 ? -17.051 4.505 0.746 1.00 89.81 456 ARG A C 1
ATOM 3735 O O . ARG A 1 456 ? -17.995 4.738 -0.004 1.00 89.81 456 ARG A O 1
ATOM 3742 N N . MET A 1 457 ? -17.058 3.585 1.709 1.00 89.00 457 MET A N 1
ATOM 3743 C CA . MET A 1 457 ? -18.207 2.731 2.005 1.00 89.00 457 MET A CA 1
ATOM 3744 C C . MET A 1 457 ? -19.328 3.507 2.681 1.00 89.00 457 MET A C 1
ATOM 3746 O O . MET A 1 457 ? -20.449 3.551 2.178 1.00 89.00 457 MET A O 1
ATOM 3750 N N . TYR A 1 458 ? -19.007 4.216 3.758 1.00 85.06 458 TYR A N 1
ATOM 3751 C CA . TYR A 1 458 ? -19.978 5.012 4.501 1.00 85.06 458 TYR A CA 1
ATOM 3752 C C . TYR A 1 458 ? -19.945 6.457 4.040 1.00 85.06 458 TYR A C 1
ATOM 3754 O O . TYR A 1 458 ? -19.740 7.353 4.852 1.00 85.06 458 TYR A O 1
ATOM 3762 N N . ARG A 1 459 ? -20.123 6.708 2.735 1.00 73.12 459 ARG A N 1
ATOM 3763 C CA . ARG A 1 459 ? -20.391 8.061 2.215 1.00 73.12 459 ARG A CA 1
ATOM 3764 C C . ARG A 1 459 ? -21.711 8.587 2.798 1.00 73.12 459 ARG A C 1
ATOM 3766 O O . ARG A 1 459 ? -22.713 8.711 2.099 1.00 73.12 459 ARG A O 1
ATOM 3773 N N . GLU A 1 460 ? -21.718 8.897 4.084 1.00 55.88 460 GLU A N 1
ATOM 3774 C CA . GLU A 1 460 ? -22.638 9.828 4.691 1.00 55.88 460 GLU A CA 1
ATOM 3775 C C . GLU A 1 460 ? -22.271 11.179 4.076 1.00 55.88 460 GLU A C 1
ATOM 3777 O O . GLU A 1 460 ? -21.101 11.582 4.058 1.00 55.88 460 GLU A O 1
ATOM 3782 N N . LYS A 1 461 ? -23.251 11.863 3.477 1.00 41.50 461 LYS A N 1
ATOM 3783 C CA . LYS A 1 461 ? -23.085 13.293 3.231 1.00 41.50 461 LYS A CA 1
ATOM 3784 C C . LYS A 1 461 ? -22.874 13.885 4.620 1.00 41.50 461 LYS A C 1
ATOM 3786 O O . LYS A 1 461 ? -23.817 13.913 5.398 1.00 41.50 461 LYS A O 1
ATOM 3791 N N . VAL A 1 462 ? -21.636 14.237 4.954 1.00 36.91 462 VAL A N 1
ATOM 3792 C CA . VAL A 1 462 ? -21.349 15.038 6.141 1.00 36.91 462 VAL A CA 1
ATOM 3793 C C . VAL A 1 462 ? -22.069 16.357 5.880 1.00 36.91 462 VAL A C 1
ATOM 3795 O O . VAL A 1 462 ? -21.640 17.111 5.006 1.00 36.91 462 VAL A O 1
ATOM 3798 N N . VAL A 1 463 ? -23.243 16.512 6.494 1.00 28.59 463 VAL A N 1
ATOM 3799 C CA . VAL A 1 463 ? -24.066 17.725 6.428 1.00 28.59 463 VAL A CA 1
ATOM 3800 C C . VAL A 1 463 ? -23.411 18.799 7.274 1.00 28.59 463 VAL A C 1
ATOM 3802 O O . VAL A 1 463 ? -22.967 18.455 8.395 1.00 28.59 463 VAL A O 1
#

Organism: NCBI:txid2478898

Secondary structure (DSSP, 8-state):
-EEEETTEEEE---TTTTTTSS------------------SSHHHHHHHHHHHHHHHHTT----HHHHHHHHHHHHHHHHH-GGGGGSHHHHHHHHTS-GGGSTT---S------S-HHHHHHHHHHHHHHHHTTSTTHHHHHHHHHHHHHHHHHHHH--SS--------------HHHHHHHHHHHHHHHHHHTT-PPSS-HHHHHHHH-HHHH-S-GGG-HHHHHHHHHHTT-HHHHTSHHHHHHHHHIIIIITT-HHHHHS-----HHHHHHHHHH-SS-HHHH--TTSSSS--TTS-HHHHHHHHHHHHHHHHHHHHHHHTT-GGGG-HHHHHHHHHH-B-TTT--BSSTT--HHHHHHHHHHHHHTTSSPPPPHHHHHHHHHHH-SHHHHHHHHTTSS----TT----HHHHHHHHHHHHHHHHHHS-HHHHHHTT-SHHHHHHHHHHHHHHT-----

Foldseek 3Di:
DWDDDPQDTWDDDDPVCCVPDHDDTDDDDDDDDDDDDDDDDDPVVVVVVVVVVVCCVVVVPDPDPLLVVLVVVLVVCCVLPNPVVCVPPVNVVSCVVPDPVVPVVPPDDDDDDDDDCPVVVVVVVVVVVVVVLVPDPCVVVVVVVVVVVVVVVVCVVVDDDDDPPPPPVPVLPPQPVVLLVVLLVLLVQLLCLLVVNDDPDDPLSVCCVVQVCQFRLLNCSRQLNVLQCVLCVLALVSCLALQNVLLLLCSQAWADSALCSRPHRRRDDPVVLVVVVVPPPDDSSNGTDQQRPHDGCPPDDSSVVSVLSSVLSNPVSNVLLVVCVVPVCSLALVNQLVCQVCDADPPPRHRSSPPCDLVSSSVSSVSSCSNVNHPDHDLLRLLQSCLVVVAQLVVLLCSSSLDPDDDPPDRDDSVSSSVSSVVSVVVCVVVDDPVSCVSSVDDSSSSSSSSSNVCVSPVDVPD

pLDDT: mean 72.13, std 23.95, range [28.59, 98.56]